Protein AF-A0AA35SJQ4-F1 (afdb_monomer)

Mean predicted aligned error: 16.85 Å

Solvent-accessible surface area (backbone atoms only — not comparable to full-atom values): 24442 Å² total; per-residue (Å²): 134,88,88,83,90,82,88,80,89,82,89,90,86,80,90,74,82,81,71,77,74,75,74,74,75,80,67,64,73,76,41,52,70,81,46,76,50,78,42,80,45,47,50,54,71,43,78,48,79,40,64,64,57,27,36,36,38,39,36,49,56,57,19,48,41,91,96,51,72,62,41,49,37,40,40,35,35,26,59,28,30,75,65,42,56,58,88,68,35,40,71,36,34,56,37,38,37,38,47,66,59,78,95,69,64,40,68,36,53,32,38,40,34,39,33,36,22,57,34,70,91,42,46,90,47,49,44,35,30,36,19,55,82,84,45,52,54,36,42,83,43,93,65,62,46,67,42,71,92,70,38,30,41,35,39,77,37,52,71,75,32,31,38,34,36,31,32,46,55,94,52,64,78,37,44,32,26,28,42,38,35,34,33,31,70,73,57,86,67,29,34,44,37,40,38,38,50,39,57,43,41,43,44,54,55,45,50,52,51,50,55,48,48,76,74,42,84,81,58,65,44,80,55,63,66,32,60,30,24,70,68,44,71,40,34,32,58,43,67,60,92,68,46,58,75,61,45,47,75,45,77,75,40,65,46,66,47,46,48,72,60,44,65,34,55,30,71,48,83,74,74,48,64,27,34,36,40,36,34,46,86,55,93,70,74,56,85,59,49,70,39,59,34,32,36,44,41,42,48,54,66,41,51,46,68,49,64,52,69,83,79,82,67,79,74,97,65,99,58,92,68,91,73,62,91,69,51,57,67,52,68,68,57,52,47,62,77,50,59,86,55,50,66,69,53,48,53,52,32,38,49,61,64,70,45,57,69,69,57,53,53,51,42,59,76,71,50,93,48,65,68,61,41,50,51,51,53,53,47,53,41,57,71,70,35,93,82,41,29,57,65,58,52,46,62,24,41,74,75,40,89,91,39,65,69,60,45,48,54,49,42,68,73,69,39,87,76,75,85,73,83,75,76,85,79,133

Nearest PDB structures (foldseek):
  3g5b-assembly1_A  TM=5.472E-01  e=5.036E-15  Rattus norvegicus
  6bxb-assembly1_A  TM=5.887E-01  e=3.882E-01  Homo sapiens
  6bxj-assembly1_A  TM=5.280E-01  e=1.994E-01  Homo sapiens
  8w30-assembly1_B  TM=4.543E-01  e=2.782E-01  Homo sapiens
  6oxl-assembly1_M  TM=2.045E-01  e=2.557E-02  Mus musculus

Secondary structure (DSSP, 8-state):
---------------S-------------SEEEEEEEEEEEESS-EEEEEGGGTEEEEE-TT-SPTT-SEEEEEEEEEEEE--B-GGGPEE-S-EEEEEEES----SSPEEEEEE--B-GGGGGGEEEEEE-TT--BEEE-S--EEETTTTEEEEEESS--EEEEEE-GGGGGGB-EEEEEEEEE-STT-EEEEEEEEES-HHHHHHHHHHHHHHSSS-EEEEEEEEEEESSSEEEEEE-S--TTTEEEEE-S-SEEEHHHHTTTTT----EEEEEEEEE-SSS--S--EEEEEEETEES--EEEEE--GGGG--------TTSTT-PPPHHHHHHHTTT--HHHHHHHHHHTT--HHHHHHHHTT-S-HHHHHHHHHHHHHHH-TT--HHHHHHHHTTSTT-HHHHHHHHHHHSPPPPP-PPPP-

Radius of gyration: 30.35 Å; Cα contacts (8 Å, |Δi|>4): 772; chains: 1; bounding box: 78×59×116 Å

Sequence (426 aa):
MAYVSRGGSGSREWRLQMREKKVVEDIQPTFDVIAEKTVIVTNEEQHVIWEGYGLRLYIPPDSLPEGCSQFKLSVKVGLSGEFQLPENGVLVSAVYSFSHDPIEDLHQPITLEMEHCAAASALSNLSVVRAKKNSNGFNYVPGGDFSSVKGYAVIKLHSFCCFSTLMLPHSSNEIEYSANIYYTEMLYCHFNFEFFIIQNLSALAMRVKDQISNRVKGNYKRGPFSNFKFQEDEVSLEIQESCGNGWNMMELTPLEVFKRDVDRYGAHMELCTCQVKVWCENEEVPKELFQKVIIKGAKQCNFLTVTSPTQCLTSPRSVDSTVFFNVKPKLADLSNELGDLTWNDIQSLAVQLEIDFNELLKIEGQTDQPTNRMHRALNIWLEKDPNASWEKVINALDRVKGKDVLIQTLKEKYLPQSPGLQAGDQ

Organism: Geodia barretti (NCBI:txid519541)

Structure (mmCIF, N/CA/C/O backbone):
data_AF-A0AA35SJQ4-F1
#
_entry.id   AF-A0AA35SJQ4-F1
#
loop_
_atom_site.group_PDB
_atom_site.id
_atom_site.type_symbol
_atom_site.label_atom_id
_atom_site.label_alt_id
_atom_site.label_comp_id
_atom_site.label_asym_id
_atom_site.label_entity_id
_atom_site.label_seq_id
_atom_site.pdbx_PDB_ins_code
_atom_site.Cartn_x
_atom_site.Cartn_y
_atom_site.Cartn_z
_atom_site.occupancy
_atom_site.B_iso_or_equiv
_atom_site.auth_seq_id
_atom_site.auth_comp_id
_atom_site.auth_asym_id
_atom_site.auth_atom_id
_atom_site.pdbx_PDB_model_num
ATOM 1 N N . MET A 1 1 ? 11.755 5.016 84.607 1.00 34.66 1 MET A N 1
ATOM 2 C CA . MET A 1 1 ? 13.017 5.577 84.082 1.00 34.66 1 MET A CA 1
ATOM 3 C C . MET A 1 1 ? 13.393 4.809 82.832 1.00 34.66 1 MET A C 1
ATOM 5 O O . MET A 1 1 ? 13.262 3.594 82.818 1.00 34.66 1 MET A O 1
ATOM 9 N N . ALA A 1 2 ? 13.745 5.557 81.792 1.00 30.52 2 ALA A N 1
ATOM 10 C CA . ALA A 1 2 ? 14.103 5.107 80.455 1.00 30.52 2 ALA A CA 1
ATOM 11 C C . ALA A 1 2 ? 15.354 4.208 80.431 1.00 30.52 2 ALA A C 1
ATOM 13 O O . ALA A 1 2 ? 16.204 4.346 81.305 1.00 30.52 2 ALA A O 1
ATOM 14 N N . TYR A 1 3 ? 15.517 3.374 79.399 1.00 27.88 3 TYR A N 1
ATOM 15 C CA . TYR A 1 3 ? 16.388 3.714 78.266 1.00 27.88 3 TYR A CA 1
ATOM 16 C C . TYR A 1 3 ? 16.196 2.761 77.074 1.00 27.88 3 TYR A C 1
ATOM 18 O O . TYR A 1 3 ? 15.582 1.705 77.169 1.00 27.88 3 TYR A O 1
ATOM 26 N N . VAL A 1 4 ? 16.675 3.250 75.936 1.00 31.41 4 VAL A N 1
ATOM 27 C CA . VAL A 1 4 ? 16.350 2.952 74.537 1.00 31.41 4 VAL A CA 1
ATOM 28 C C . VAL A 1 4 ? 17.479 2.162 73.851 1.00 31.41 4 VAL A C 1
ATOM 30 O O . VAL A 1 4 ? 18.634 2.304 74.241 1.00 31.41 4 VAL A O 1
ATOM 33 N N . SER A 1 5 ? 17.134 1.506 72.725 1.00 31.58 5 SER A N 1
ATOM 34 C CA . SER A 1 5 ? 17.958 1.126 71.539 1.00 31.58 5 SER A CA 1
ATOM 35 C C . SER A 1 5 ? 18.804 -0.161 71.604 1.00 31.58 5 SER A C 1
ATOM 37 O O . SER A 1 5 ? 19.267 -0.525 72.671 1.00 31.58 5 SER A O 1
ATOM 39 N N . ARG A 1 6 ? 19.078 -0.912 70.518 1.00 32.12 6 ARG A N 1
ATOM 40 C CA . ARG A 1 6 ? 18.849 -0.796 69.053 1.00 32.12 6 ARG A CA 1
ATOM 41 C C . ARG A 1 6 ? 19.159 -2.162 68.396 1.00 32.12 6 ARG A C 1
ATOM 43 O O . ARG A 1 6 ? 20.082 -2.828 68.844 1.00 32.12 6 ARG A O 1
ATOM 50 N N . GLY A 1 7 ? 18.521 -2.441 67.252 1.00 27.70 7 GLY A N 1
ATOM 51 C CA . GLY A 1 7 ? 19.039 -3.298 66.163 1.00 27.70 7 GLY A CA 1
ATOM 52 C C . GLY A 1 7 ? 18.786 -4.806 66.320 1.00 27.70 7 GLY A C 1
ATOM 53 O O . GLY A 1 7 ? 19.013 -5.361 67.377 1.00 27.70 7 GLY A O 1
ATOM 54 N N . GLY A 1 8 ? 18.327 -5.562 65.327 1.00 27.48 8 GLY A N 1
ATOM 55 C CA . GLY A 1 8 ? 18.022 -5.281 63.932 1.00 27.48 8 GLY A CA 1
ATOM 56 C C . GLY A 1 8 ? 17.721 -6.598 63.200 1.00 27.48 8 GLY A C 1
ATOM 57 O O . GLY A 1 8 ? 18.155 -7.665 63.621 1.00 27.48 8 GLY A O 1
ATOM 58 N N . SER A 1 9 ? 17.047 -6.459 62.057 1.00 30.22 9 SER A N 1
ATOM 59 C CA . SER A 1 9 ? 16.901 -7.427 60.959 1.00 30.22 9 SER A CA 1
ATOM 60 C C . SER A 1 9 ? 16.019 -8.662 61.179 1.00 30.22 9 SER A C 1
ATOM 62 O O . SER A 1 9 ? 16.169 -9.409 62.138 1.00 30.22 9 SER A O 1
ATOM 64 N N . GLY A 1 10 ? 15.150 -8.920 60.197 1.00 28.64 10 GLY A N 1
ATOM 65 C CA . GLY A 1 10 ? 14.706 -10.284 59.923 1.00 28.64 10 GLY A CA 1
ATOM 66 C C . GLY A 1 10 ? 13.223 -10.465 59.642 1.00 28.64 10 GLY A C 1
ATOM 67 O O . GLY A 1 10 ? 12.547 -11.160 60.384 1.00 28.64 10 GLY A O 1
ATOM 68 N N . SER A 1 11 ? 12.769 -9.953 58.497 1.00 38.28 11 SER A N 1
ATOM 69 C CA . SER A 1 11 ? 11.788 -10.650 57.651 1.00 38.28 11 SER A CA 1
ATOM 70 C C . SER A 1 11 ? 10.377 -10.859 58.221 1.00 38.28 11 SER A C 1
ATOM 72 O O . SER A 1 11 ? 10.081 -11.914 58.780 1.00 38.28 11 SER A O 1
ATOM 74 N N . ARG A 1 12 ? 9.463 -9.899 57.991 1.00 36.75 12 ARG A N 1
ATOM 75 C CA . ARG A 1 12 ? 8.010 -10.184 57.873 1.00 36.75 12 ARG A CA 1
ATOM 76 C C . ARG A 1 12 ? 7.143 -9.060 57.289 1.00 36.75 12 ARG A C 1
ATOM 78 O O . ARG A 1 12 ? 5.940 -9.040 57.519 1.00 36.75 12 ARG A O 1
ATOM 85 N N . GLU A 1 13 ? 7.715 -8.178 56.474 1.00 37.34 13 GLU A N 1
ATOM 86 C CA . GLU A 1 13 ? 6.994 -7.021 55.924 1.00 37.34 13 GLU A CA 1
ATOM 87 C C . GLU A 1 13 ? 7.213 -6.880 54.409 1.00 37.34 13 GLU A C 1
ATOM 89 O O . GLU A 1 13 ? 7.873 -5.967 53.944 1.00 37.34 13 GLU A O 1
ATOM 94 N N . TRP A 1 14 ? 6.678 -7.830 53.631 1.00 29.03 14 TRP A N 1
ATOM 95 C CA . TRP A 1 14 ? 6.509 -7.707 52.167 1.00 29.03 14 TRP A CA 1
ATOM 96 C C . TRP A 1 14 ? 5.232 -8.420 51.686 1.00 29.03 14 TRP A C 1
ATOM 98 O O . TRP A 1 14 ? 5.216 -9.105 50.669 1.00 29.03 14 TRP A O 1
ATOM 108 N N . ARG A 1 15 ? 4.134 -8.298 52.448 1.00 33.50 15 ARG A N 1
ATOM 109 C CA . ARG A 1 15 ? 2.817 -8.883 52.114 1.00 33.50 15 ARG A CA 1
ATOM 110 C C . ARG A 1 15 ? 1.819 -7.906 51.485 1.00 33.50 15 ARG A C 1
ATOM 112 O O . ARG A 1 15 ? 0.627 -8.186 51.458 1.00 33.50 15 ARG A O 1
ATOM 119 N N . LEU A 1 16 ? 2.284 -6.797 50.921 1.00 34.19 16 LEU A N 1
ATOM 120 C CA . LEU A 1 16 ? 1.448 -5.915 50.110 1.00 34.19 16 LEU A CA 1
ATOM 121 C C . LEU A 1 16 ? 2.144 -5.637 48.777 1.00 34.19 16 LEU A C 1
ATOM 123 O O . LEU A 1 16 ? 3.320 -5.297 48.751 1.00 34.19 16 LEU A O 1
ATOM 127 N N . GLN A 1 17 ? 1.362 -5.754 47.701 1.00 33.16 17 GLN A N 1
ATOM 128 C CA . GLN A 1 17 ? 1.669 -5.347 46.324 1.00 33.16 17 GLN A CA 1
ATOM 129 C C . GLN A 1 17 ? 2.505 -6.304 45.460 1.00 33.16 17 GLN A C 1
ATOM 131 O O . GLN A 1 17 ? 3.391 -5.884 44.727 1.00 33.16 17 GLN A O 1
ATOM 136 N N . MET A 1 18 ? 2.107 -7.574 45.392 1.00 27.77 18 MET A N 1
ATOM 137 C CA . MET A 1 18 ? 2.103 -8.251 44.090 1.00 27.77 18 MET A CA 1
ATOM 138 C C . MET A 1 18 ? 0.669 -8.258 43.562 1.00 27.77 18 MET A C 1
ATOM 140 O O . MET A 1 18 ? -0.037 -9.257 43.619 1.00 27.77 18 MET A O 1
ATOM 144 N N . ARG A 1 19 ? 0.223 -7.097 43.057 1.00 33.41 19 ARG A N 1
ATOM 145 C CA . ARG A 1 19 ? -0.668 -7.118 41.895 1.00 33.41 19 ARG A CA 1
ATOM 146 C C . ARG A 1 19 ? 0.163 -7.819 40.833 1.00 33.41 19 ARG A C 1
ATOM 148 O O . ARG A 1 19 ? 1.158 -7.249 40.389 1.00 33.41 19 ARG A O 1
ATOM 155 N N . GLU A 1 20 ? -0.188 -9.056 40.507 1.00 29.92 20 GLU A N 1
ATOM 156 C CA . GLU A 1 20 ? 0.264 -9.683 39.275 1.00 29.92 20 GLU A CA 1
ATOM 157 C C . GLU A 1 20 ? -0.014 -8.670 38.164 1.00 29.92 20 GLU A C 1
ATOM 159 O O . GLU A 1 20 ? -1.156 -8.452 37.756 1.00 29.92 20 GLU A O 1
ATOM 164 N N . LYS A 1 21 ? 1.039 -7.974 37.720 1.00 31.52 21 LYS A N 1
ATOM 165 C CA . LYS A 1 21 ? 1.075 -7.419 36.380 1.00 31.52 21 LYS A CA 1
ATOM 166 C C . LYS A 1 21 ? 0.869 -8.640 35.508 1.00 31.52 21 LYS A C 1
ATOM 168 O O . LYS A 1 21 ? 1.805 -9.400 35.279 1.00 31.52 21 LYS A O 1
ATOM 173 N N . LYS A 1 22 ? -0.377 -8.852 35.095 1.00 31.59 22 LYS A N 1
ATOM 174 C CA . LYS A 1 22 ? -0.698 -9.666 33.942 1.00 31.59 22 LYS A CA 1
ATOM 175 C C . LYS A 1 22 ? 0.074 -8.989 32.819 1.00 31.59 22 LYS A C 1
ATOM 177 O O . LYS A 1 22 ? -0.359 -7.965 32.300 1.00 31.59 22 LYS A O 1
ATOM 182 N N . VAL A 1 23 ? 1.298 -9.456 32.583 1.00 32.03 23 VAL A N 1
ATOM 183 C CA . VAL A 1 23 ? 2.038 -9.144 31.372 1.00 32.03 23 VAL A CA 1
ATOM 184 C C . VAL A 1 23 ? 1.088 -9.620 30.294 1.00 32.03 23 VAL A C 1
ATOM 186 O O . VAL A 1 23 ? 0.835 -10.816 30.162 1.00 32.03 23 VAL A O 1
ATOM 189 N N . VAL A 1 24 ? 0.411 -8.666 29.664 1.00 37.69 24 VAL A N 1
ATOM 190 C CA . VAL A 1 24 ? -0.354 -8.921 28.460 1.00 37.69 24 VAL A CA 1
ATOM 191 C C . VAL A 1 24 ? 0.709 -9.394 27.488 1.00 37.69 24 VAL A C 1
ATOM 193 O O . VAL A 1 24 ? 1.494 -8.590 27.000 1.00 37.69 24 VAL A O 1
ATOM 196 N N . GLU A 1 25 ? 0.830 -10.709 27.321 1.00 34.16 25 GLU A N 1
ATOM 197 C CA . GLU A 1 25 ? 1.588 -11.260 26.214 1.00 34.16 25 GLU A CA 1
ATOM 198 C C . GLU A 1 25 ? 1.000 -10.615 24.959 1.00 34.16 25 GLU A C 1
ATOM 200 O O . GLU A 1 25 ? -0.176 -10.809 24.626 1.00 34.16 25 GLU A O 1
ATOM 205 N N . A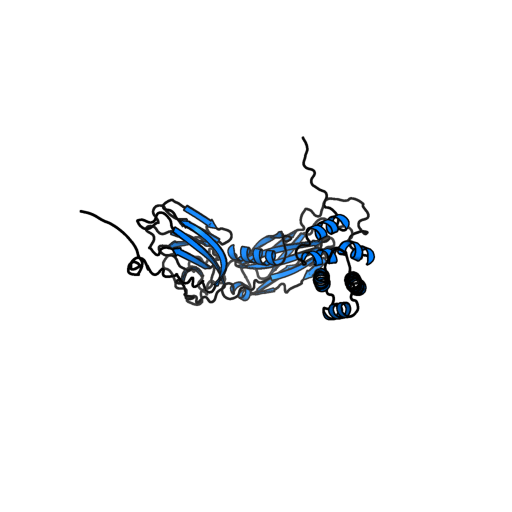SP A 1 26 ? 1.802 -9.755 24.332 1.00 38.88 26 ASP A N 1
ATOM 206 C CA . ASP A 1 26 ? 1.554 -9.188 23.015 1.00 38.88 26 ASP A CA 1
ATOM 207 C C . ASP A 1 26 ? 1.608 -10.335 22.010 1.00 38.88 26 ASP A C 1
ATOM 209 O O . ASP A 1 26 ? 2.585 -10.542 21.294 1.00 38.88 26 ASP A O 1
ATOM 213 N N . ILE A 1 27 ? 0.542 -11.127 21.978 1.00 41.62 27 ILE A N 1
ATOM 214 C CA . ILE A 1 27 ? 0.282 -12.025 20.870 1.00 41.62 27 ILE A CA 1
ATOM 215 C C . ILE A 1 27 ? -0.055 -11.099 19.701 1.00 41.62 27 ILE A C 1
ATOM 217 O O . ILE A 1 27 ? -1.130 -10.496 19.620 1.00 41.62 27 ILE A O 1
ATOM 221 N N . GLN A 1 28 ? 0.965 -10.881 18.874 1.00 48.47 28 GLN A N 1
ATOM 222 C CA . GLN A 1 28 ? 0.883 -10.057 17.686 1.00 48.47 28 GLN A CA 1
ATOM 223 C C . GLN A 1 28 ? -0.119 -10.669 16.705 1.00 48.47 28 GLN A C 1
ATOM 225 O O . GLN A 1 28 ? -0.264 -11.894 16.651 1.00 48.47 28 GLN A O 1
ATOM 230 N N . PRO A 1 29 ? -0.809 -9.838 15.915 1.00 50.16 29 PRO A N 1
ATOM 231 C CA . PRO A 1 29 ? -1.526 -10.358 14.771 1.00 50.16 29 PRO A CA 1
ATOM 232 C C . PRO A 1 29 ? -0.599 -11.205 13.884 1.00 50.16 29 PRO A C 1
ATOM 234 O O . PRO A 1 29 ? 0.525 -10.808 13.592 1.00 50.16 29 PRO A O 1
ATOM 237 N N . THR A 1 30 ? -1.091 -12.350 13.422 1.00 68.25 30 THR A N 1
ATOM 238 C CA . THR A 1 30 ? -0.477 -13.236 12.412 1.00 68.25 30 THR A CA 1
ATOM 239 C C . THR A 1 30 ? -0.623 -12.642 11.003 1.00 68.25 30 THR A C 1
ATOM 241 O O . THR A 1 30 ? -1.039 -13.308 10.053 1.00 68.25 30 THR A O 1
ATOM 244 N N . PHE A 1 31 ? -0.341 -11.347 10.873 1.00 76.56 31 PHE A N 1
ATOM 245 C CA . PHE A 1 31 ? -0.363 -10.643 9.602 1.00 76.56 31 PHE A CA 1
ATOM 246 C C . PHE A 1 31 ? 0.838 -9.712 9.477 1.00 76.56 31 PHE A C 1
ATOM 248 O O . PHE A 1 31 ? 1.342 -9.189 10.470 1.00 76.56 31 PHE A O 1
ATOM 255 N N . ASP A 1 32 ? 1.294 -9.518 8.244 1.00 81.88 32 ASP A N 1
ATOM 256 C CA . ASP A 1 32 ? 2.402 -8.635 7.910 1.00 81.88 32 ASP A CA 1
ATOM 257 C C . ASP A 1 32 ? 2.018 -7.187 8.220 1.00 81.88 32 ASP A C 1
ATOM 259 O O . ASP A 1 32 ? 1.134 -6.607 7.580 1.00 81.88 32 ASP A O 1
ATOM 263 N N . VAL A 1 33 ? 2.643 -6.634 9.260 1.00 89.44 33 VAL A N 1
ATOM 264 C CA . VAL A 1 33 ? 2.420 -5.260 9.702 1.00 89.44 33 VAL A CA 1
ATOM 265 C C . VAL A 1 33 ? 3.285 -4.342 8.855 1.00 89.44 33 VAL A C 1
ATOM 267 O O . VAL A 1 33 ? 4.507 -4.337 8.976 1.00 89.44 33 VAL A O 1
ATOM 270 N N . ILE A 1 34 ? 2.634 -3.515 8.043 1.00 91.19 34 ILE A N 1
ATOM 271 C CA . ILE A 1 34 ? 3.314 -2.552 7.173 1.00 91.19 34 ILE A CA 1
ATOM 272 C C . ILE A 1 34 ? 3.476 -1.184 7.838 1.00 91.19 34 ILE A C 1
ATOM 274 O O . ILE A 1 34 ? 4.303 -0.385 7.412 1.00 91.19 34 ILE A O 1
ATOM 278 N N . ALA A 1 35 ? 2.692 -0.901 8.884 1.00 93.69 35 ALA A N 1
ATOM 279 C CA . ALA A 1 35 ? 2.797 0.335 9.646 1.00 93.69 35 ALA A CA 1
ATOM 280 C C . ALA A 1 35 ? 2.181 0.223 11.042 1.00 93.69 35 ALA A C 1
ATOM 282 O O . ALA A 1 35 ? 1.206 -0.498 11.259 1.00 93.69 35 ALA A O 1
ATOM 283 N N . GLU A 1 36 ? 2.710 1.015 11.975 1.00 94.94 36 GLU A N 1
ATOM 284 C CA . GLU A 1 36 ? 2.171 1.178 13.324 1.00 94.94 36 GLU A CA 1
ATOM 285 C C . GLU A 1 36 ? 2.122 2.659 13.716 1.00 94.94 36 GLU A C 1
ATOM 287 O O . GLU A 1 36 ? 3.015 3.443 13.388 1.00 94.94 36 GLU A O 1
ATOM 292 N N . LYS A 1 37 ? 1.066 3.046 14.433 1.00 94.12 37 LYS A N 1
ATOM 293 C CA . LYS A 1 37 ? 0.893 4.385 14.996 1.00 94.12 37 LYS A CA 1
ATOM 294 C C . LYS A 1 37 ? 0.292 4.283 16.388 1.00 94.12 37 LYS A C 1
ATOM 296 O O . LYS A 1 37 ? -0.667 3.553 16.607 1.00 94.12 37 LYS A O 1
ATOM 301 N N . THR A 1 38 ? 0.835 5.052 17.327 1.00 94.44 38 THR A N 1
ATOM 302 C CA . THR A 1 38 ? 0.233 5.235 18.653 1.00 94.44 38 THR A CA 1
ATOM 303 C C . THR A 1 38 ? -0.503 6.568 18.699 1.00 94.44 38 THR A C 1
ATOM 305 O O . THR A 1 38 ? 0.049 7.599 18.317 1.00 94.44 38 THR A O 1
ATOM 308 N N . VAL A 1 39 ? -1.739 6.547 19.186 1.00 91.50 39 VAL A N 1
ATOM 309 C CA . VAL A 1 39 ? -2.588 7.718 19.417 1.00 91.50 39 VAL A CA 1
ATOM 310 C C . VAL A 1 39 ? -2.830 7.842 20.917 1.00 91.50 39 VAL A C 1
ATOM 312 O O . VAL A 1 39 ? -3.122 6.851 21.583 1.00 91.50 39 VAL A O 1
ATOM 315 N N . ILE A 1 40 ? -2.707 9.051 21.459 1.00 92.00 40 ILE A N 1
ATOM 316 C CA . ILE A 1 40 ? -3.138 9.348 22.827 1.00 92.00 40 ILE A CA 1
ATOM 317 C C . ILE A 1 40 ? -4.581 9.833 22.742 1.00 92.00 40 ILE A C 1
ATOM 319 O O . ILE A 1 40 ? -4.839 10.892 22.170 1.00 92.00 40 ILE A O 1
ATOM 323 N N . VAL A 1 41 ? -5.501 9.030 23.267 1.00 90.38 41 VAL A N 1
ATOM 324 C CA . VAL A 1 41 ? -6.934 9.323 23.281 1.00 90.38 41 VAL A CA 1
ATOM 325 C C . VAL A 1 41 ? -7.269 10.078 24.560 1.00 90.38 41 VAL A C 1
ATOM 327 O O . VAL A 1 41 ? -6.884 9.622 25.635 1.00 90.38 41 VAL A O 1
ATOM 330 N N . THR A 1 42 ? -7.962 11.209 24.447 1.00 90.94 42 THR A N 1
ATOM 331 C CA . THR A 1 42 ? -8.401 12.065 25.563 1.00 90.94 42 THR A CA 1
ATOM 332 C C . THR A 1 42 ? -9.934 12.203 25.566 1.00 90.94 42 THR A C 1
ATOM 334 O O . THR A 1 42 ? -10.612 11.617 24.726 1.00 90.94 42 THR A O 1
ATOM 337 N N . ASN A 1 43 ? -10.499 12.961 26.516 1.00 87.50 43 ASN A N 1
ATOM 338 C CA . ASN A 1 43 ? -11.930 13.318 26.515 1.00 87.50 43 ASN A CA 1
ATOM 339 C C . ASN A 1 43 ? -12.283 14.480 25.571 1.00 87.50 43 ASN A C 1
ATOM 341 O O . ASN A 1 43 ? -13.436 14.903 25.528 1.00 87.50 43 ASN A O 1
ATOM 345 N N . GLU A 1 44 ? -11.309 15.012 24.834 1.00 90.94 44 GLU A N 1
ATOM 346 C CA . GLU A 1 44 ? -11.545 16.049 23.834 1.00 90.94 44 GLU A CA 1
ATOM 347 C C . GLU A 1 44 ? -11.925 15.428 22.487 1.00 90.94 44 GLU A C 1
ATOM 349 O O . GLU A 1 44 ? -11.666 14.255 22.220 1.00 90.94 44 GLU A O 1
ATOM 354 N N . GLU A 1 45 ? -12.519 16.234 21.611 1.00 94.12 45 GLU A N 1
ATOM 355 C CA . GLU A 1 45 ? -12.748 15.828 20.229 1.00 94.12 45 GLU A CA 1
ATOM 356 C C . GLU A 1 45 ? -11.408 15.667 19.491 1.00 94.12 45 GLU A C 1
ATOM 358 O O . GLU A 1 45 ? -10.593 16.592 19.461 1.00 94.12 45 GLU A O 1
ATOM 363 N N . GLN A 1 46 ? -11.177 14.512 18.859 1.00 94.50 46 GLN A N 1
ATOM 364 C CA . GLN A 1 46 ? -9.943 14.253 18.111 1.00 94.50 46 GLN A CA 1
ATOM 365 C C . GLN A 1 46 ? -10.222 13.632 16.741 1.00 94.50 46 GLN A C 1
ATOM 367 O O . GLN A 1 46 ? -11.022 12.709 16.593 1.00 94.50 46 GLN A O 1
ATOM 372 N N . HIS A 1 47 ? -9.476 14.100 15.740 1.00 93.69 47 HIS A N 1
ATOM 373 C CA . HIS A 1 47 ? -9.481 13.556 14.383 1.00 93.69 47 HIS A CA 1
ATOM 374 C C . HIS A 1 47 ? -8.097 12.997 14.068 1.00 93.69 47 HIS A C 1
ATOM 376 O O . HIS A 1 47 ? -7.118 13.738 13.968 1.00 93.69 47 HIS A O 1
ATOM 382 N N . VAL A 1 48 ? -7.998 11.678 13.909 1.00 93.12 48 VAL A N 1
ATOM 383 C CA . VAL A 1 48 ? -6.761 11.016 13.487 1.00 93.12 48 VAL A CA 1
ATOM 384 C C . VAL A 1 48 ? -6.888 10.667 12.021 1.00 93.12 48 VAL A C 1
ATOM 386 O O . VAL A 1 48 ? -7.590 9.731 11.656 1.00 93.12 48 VAL A O 1
ATOM 389 N N . ILE A 1 49 ? -6.160 11.394 11.185 1.00 92.81 49 ILE A N 1
ATOM 390 C CA . ILE A 1 49 ? -6.118 11.148 9.748 1.00 92.81 49 ILE A CA 1
ATOM 391 C C . ILE A 1 49 ? -4.799 10.447 9.411 1.00 92.81 49 ILE A C 1
ATOM 393 O O . ILE A 1 49 ? -3.715 10.916 9.774 1.00 92.81 49 ILE A O 1
ATOM 397 N N . TRP A 1 50 ? -4.883 9.301 8.739 1.00 94.19 50 TRP A N 1
ATOM 398 C CA . TRP A 1 50 ? -3.735 8.535 8.262 1.00 94.19 50 TRP A CA 1
ATOM 399 C C . TRP A 1 50 ? -3.964 8.080 6.811 1.00 94.19 50 TRP A C 1
ATOM 401 O O . TRP A 1 50 ? -3.939 6.891 6.507 1.00 94.19 50 TRP A O 1
ATOM 411 N N . GLU A 1 51 ? -4.177 9.057 5.915 1.00 89.06 51 GLU A N 1
ATOM 412 C CA . GLU A 1 51 ? -4.534 8.842 4.494 1.00 89.06 51 GLU A CA 1
ATOM 413 C C . GLU A 1 51 ? -3.613 7.858 3.773 1.00 89.06 51 GLU A C 1
ATOM 415 O O . GLU A 1 51 ? -4.089 7.020 3.022 1.00 89.06 51 GLU A O 1
ATOM 420 N N . GLY A 1 52 ? -2.298 7.905 4.028 1.00 90.44 52 GLY A N 1
ATOM 421 C CA . GLY A 1 52 ? -1.342 6.996 3.382 1.00 90.44 52 GLY A CA 1
ATOM 422 C C . GLY A 1 52 ? -1.644 5.513 3.623 1.00 90.44 52 GLY A C 1
ATOM 423 O O . GLY A 1 52 ? -1.226 4.673 2.840 1.00 90.44 52 GLY A O 1
ATOM 424 N N . TYR A 1 53 ? -2.404 5.189 4.667 1.00 95.00 53 TYR A N 1
ATOM 425 C CA . TYR A 1 53 ? -2.836 3.829 4.974 1.00 95.00 53 TYR A CA 1
ATOM 426 C C . TYR A 1 53 ? -4.362 3.687 4.983 1.00 95.00 53 TYR A C 1
ATOM 428 O O . TYR A 1 53 ? -4.877 2.719 5.541 1.00 95.00 53 TYR A O 1
ATOM 436 N N . GLY A 1 54 ? -5.089 4.642 4.393 1.00 93.56 54 GLY A N 1
ATOM 437 C CA . GLY A 1 54 ? -6.537 4.558 4.219 1.00 93.56 54 GLY A CA 1
ATOM 438 C C . GLY A 1 54 ? -7.324 4.514 5.530 1.00 93.56 54 GLY A C 1
ATOM 439 O O . GLY A 1 54 ? -8.345 3.840 5.611 1.00 93.56 54 GLY A O 1
ATOM 440 N N . LEU A 1 55 ? -6.837 5.173 6.587 1.00 95.19 55 LEU A N 1
ATOM 441 C CA . LEU A 1 55 ? -7.464 5.146 7.910 1.00 95.19 55 LEU A CA 1
ATOM 442 C C . LEU A 1 55 ? -7.836 6.550 8.379 1.00 95.19 55 LEU A C 1
ATOM 444 O O . LEU A 1 55 ? -6.988 7.448 8.404 1.00 95.19 55 LEU A O 1
ATOM 448 N N . ARG A 1 56 ? -9.065 6.702 8.881 1.00 94.75 56 ARG A N 1
ATOM 449 C CA . ARG A 1 56 ? -9.460 7.857 9.694 1.00 94.75 56 ARG A CA 1
ATOM 450 C C . ARG A 1 56 ? -10.157 7.405 10.968 1.00 94.75 56 ARG A C 1
ATOM 452 O O . ARG A 1 56 ? -10.968 6.483 10.947 1.00 94.75 56 ARG A O 1
ATOM 459 N N . LEU A 1 57 ? -9.847 8.067 12.076 1.00 94.81 57 LEU A N 1
ATOM 460 C CA . LEU A 1 57 ? -10.559 7.907 13.339 1.00 94.81 57 LEU A CA 1
ATOM 461 C C . LEU A 1 57 ? -11.148 9.245 13.749 1.00 94.81 57 LEU A C 1
ATOM 463 O O . LEU A 1 57 ? -10.443 10.255 13.771 1.00 94.81 57 LEU A O 1
ATOM 467 N N . TYR A 1 58 ? -12.411 9.216 14.138 1.00 95.31 58 TYR A N 1
ATOM 468 C CA . TYR A 1 58 ? -13.063 10.311 14.827 1.00 95.31 58 TYR A CA 1
ATOM 469 C C . TYR A 1 58 ? -13.404 9.884 16.250 1.00 95.31 58 TYR A C 1
ATOM 471 O O . TYR A 1 58 ? -14.137 8.915 16.466 1.00 95.31 58 TYR A O 1
ATOM 479 N N . ILE A 1 59 ? -12.853 10.615 17.209 1.00 94.06 59 ILE A N 1
ATOM 480 C CA . ILE A 1 59 ? -13.011 10.389 18.638 1.00 94.06 59 ILE A CA 1
ATOM 481 C C . ILE A 1 59 ? -13.916 11.507 19.158 1.00 94.06 59 ILE A C 1
ATOM 483 O O . ILE A 1 59 ? -13.485 12.664 19.170 1.00 94.06 59 ILE A O 1
ATOM 487 N N . PRO A 1 60 ? -15.173 11.204 19.527 1.00 93.69 60 PRO A N 1
ATOM 488 C CA . PRO A 1 60 ? -16.063 12.211 20.083 1.00 93.69 60 PRO A CA 1
ATOM 489 C C . PRO A 1 60 ? -15.626 12.619 21.500 1.00 93.69 60 PRO A C 1
ATOM 491 O O . PRO A 1 60 ? -14.934 11.851 22.179 1.00 93.69 60 PRO A O 1
ATOM 494 N N . PRO A 1 61 ? -16.055 13.800 21.979 1.00 92.38 61 PRO A N 1
ATOM 495 C CA . PRO A 1 61 ? -15.852 14.175 23.373 1.00 92.38 61 PRO A CA 1
ATOM 496 C C . PRO A 1 61 ? -16.496 13.152 24.318 1.00 92.38 61 PRO A C 1
ATOM 498 O O . PRO A 1 61 ? -17.456 12.468 23.952 1.00 92.38 61 PRO A O 1
ATOM 501 N N . ASP A 1 62 ? -15.951 13.052 25.531 1.00 90.06 62 ASP A N 1
ATOM 502 C CA . ASP A 1 62 ? -16.439 12.152 26.588 1.00 90.06 62 ASP A CA 1
ATOM 503 C C . ASP A 1 62 ? -16.462 10.660 26.185 1.00 90.06 62 ASP A C 1
ATOM 505 O O . ASP A 1 62 ? -17.293 9.877 26.651 1.00 90.06 62 ASP A O 1
ATOM 509 N N . SER A 1 63 ? -15.543 10.247 25.303 1.00 88.94 63 SER A N 1
ATOM 510 C CA . SER A 1 63 ? -15.390 8.842 24.892 1.00 88.94 63 SER A CA 1
ATOM 511 C C . SER A 1 63 ? -14.809 7.946 25.981 1.00 88.94 63 SER A C 1
ATOM 513 O O . SER A 1 63 ? -15.026 6.731 25.947 1.00 88.94 63 SER A O 1
ATOM 515 N N . LEU A 1 64 ? -14.036 8.507 26.914 1.00 88.62 64 LEU A N 1
ATOM 516 C CA . LEU A 1 64 ? -13.284 7.707 27.870 1.00 88.62 64 LEU A CA 1
ATOM 517 C C . LEU A 1 64 ? -14.163 7.179 29.012 1.00 88.62 64 LEU A C 1
ATOM 519 O O . LEU A 1 64 ? -15.108 7.855 29.421 1.00 88.62 64 LEU A O 1
ATOM 523 N N . PRO A 1 65 ? -13.813 6.009 29.573 1.00 85.88 65 PRO A N 1
ATOM 524 C CA . PRO A 1 65 ? -14.411 5.510 30.806 1.00 85.88 65 PRO A CA 1
ATOM 525 C C . PRO A 1 65 ? -14.256 6.481 31.984 1.00 85.88 65 PRO A C 1
ATOM 527 O O . PRO A 1 65 ? -13.317 7.284 32.042 1.00 85.88 65 PRO A O 1
ATOM 530 N N . GLU A 1 66 ? -15.148 6.375 32.969 1.00 83.75 66 GLU A N 1
ATOM 531 C CA . GLU A 1 66 ? -15.082 7.188 34.185 1.00 83.75 66 GLU A CA 1
ATOM 532 C C . GLU A 1 66 ? -13.747 6.993 34.929 1.00 83.75 66 GLU A C 1
ATOM 534 O O . GLU A 1 66 ? -13.270 5.882 35.140 1.00 83.75 66 GLU A O 1
ATOM 539 N N . GLY A 1 67 ? -13.108 8.096 35.329 1.00 82.56 67 GLY A N 1
ATOM 540 C CA . GLY A 1 67 ? -11.798 8.060 35.989 1.00 82.56 67 GLY A CA 1
ATOM 541 C C . GLY A 1 67 ? -10.602 7.880 35.042 1.00 82.56 67 GLY A C 1
ATOM 542 O O . GLY A 1 67 ? -9.460 7.956 35.500 1.00 82.56 67 GLY A O 1
ATOM 543 N N . CYS A 1 68 ? -10.828 7.717 33.733 1.00 85.00 68 CYS A N 1
ATOM 544 C CA . CYS A 1 68 ? -9.782 7.729 32.716 1.00 85.00 68 CYS A CA 1
ATOM 545 C C . CYS A 1 68 ? -9.616 9.142 32.129 1.00 85.00 68 CYS A C 1
ATOM 547 O O . CYS A 1 68 ? -10.545 9.706 31.555 1.00 85.00 68 CYS A O 1
ATOM 549 N N . SER A 1 69 ? -8.421 9.730 32.262 1.00 87.12 69 SER A N 1
ATOM 550 C CA . SER A 1 69 ? -8.098 11.019 31.625 1.00 87.12 69 SER A CA 1
ATOM 551 C C . SER A 1 69 ? -7.544 10.862 30.210 1.00 87.12 69 SER A C 1
ATOM 553 O O . SER A 1 69 ? -7.724 11.749 29.378 1.00 87.12 69 SER A O 1
ATOM 555 N N . GLN A 1 70 ? -6.855 9.748 29.951 1.00 90.44 70 GLN A N 1
ATOM 556 C CA . GLN A 1 70 ? -6.330 9.375 28.643 1.00 90.44 70 GLN A CA 1
ATOM 557 C C . GLN A 1 70 ? -5.963 7.888 28.590 1.00 90.44 70 GLN A C 1
ATOM 559 O O . GLN A 1 70 ? -5.588 7.304 29.610 1.00 90.44 70 GLN A O 1
ATOM 564 N N . PHE A 1 71 ? -5.940 7.308 27.390 1.00 88.69 71 PHE A N 1
ATOM 565 C CA . PHE A 1 71 ? -5.287 6.018 27.143 1.00 88.69 71 PHE A CA 1
ATOM 566 C C . PHE A 1 71 ? -4.486 6.027 25.838 1.00 88.69 71 PHE A C 1
ATOM 568 O O . PHE A 1 71 ? -4.648 6.897 24.981 1.00 88.69 71 PHE A O 1
ATOM 575 N N . LYS A 1 72 ? -3.583 5.053 25.691 1.00 90.88 72 LYS A N 1
ATOM 576 C CA . LYS A 1 72 ? -2.807 4.860 24.461 1.00 90.88 72 LYS A CA 1
ATOM 577 C C . LYS A 1 72 ? -3.498 3.838 23.571 1.00 90.88 72 LYS A C 1
ATOM 579 O O . LYS A 1 72 ? -3.655 2.688 23.970 1.00 90.88 72 LYS A O 1
ATOM 584 N N . LEU A 1 73 ? -3.857 4.254 22.365 1.00 90.88 73 LEU A N 1
ATOM 585 C CA . LEU A 1 73 ? -4.372 3.398 21.307 1.00 90.88 73 LEU A CA 1
ATOM 586 C C . LEU A 1 73 ? -3.237 3.084 20.327 1.00 90.88 73 LEU A C 1
ATOM 588 O O . LEU A 1 73 ? -2.779 3.972 19.609 1.00 90.88 73 LEU A O 1
ATOM 592 N N . SER A 1 74 ? -2.774 1.836 20.291 1.00 92.38 74 SER A N 1
ATOM 593 C CA . SER A 1 74 ? -1.901 1.341 19.223 1.00 92.38 74 SER A CA 1
ATOM 594 C C . SER A 1 74 ? -2.759 0.861 18.057 1.00 92.38 74 SER A C 1
ATOM 596 O O . SER A 1 74 ? -3.696 0.075 18.229 1.00 92.38 74 SER A O 1
ATOM 598 N N . VAL A 1 75 ? -2.425 1.362 16.871 1.00 93.75 75 VAL A N 1
ATOM 599 C CA . VAL A 1 75 ? -3.040 1.015 15.597 1.00 93.75 75 VAL A CA 1
ATOM 600 C C . VAL A 1 75 ? -1.976 0.402 14.703 1.00 93.75 75 VAL A C 1
ATOM 602 O O . VAL A 1 75 ? -0.967 1.043 14.410 1.00 93.75 75 VAL A O 1
ATOM 605 N N . LYS A 1 76 ? -2.218 -0.820 14.237 1.00 94.25 76 LYS A N 1
ATOM 606 C CA . LYS A 1 76 ? -1.366 -1.530 13.280 1.00 94.25 76 LYS A CA 1
ATOM 607 C C . LYS A 1 76 ? -2.125 -1.752 11.982 1.00 94.25 76 LYS A C 1
ATOM 609 O O . LYS A 1 76 ? -3.299 -2.116 12.020 1.00 94.25 76 LYS A O 1
ATOM 614 N N . VAL A 1 77 ? -1.450 -1.555 10.857 1.00 94.56 77 VAL A N 1
ATOM 615 C CA . VAL A 1 77 ? -1.995 -1.766 9.511 1.00 94.56 77 VAL A CA 1
ATOM 616 C C . VAL A 1 77 ? -1.310 -2.973 8.893 1.00 94.56 77 VAL A C 1
ATOM 618 O O . VAL A 1 77 ? -0.082 -3.052 8.907 1.00 94.56 77 VAL A O 1
ATOM 621 N N . GLY A 1 78 ? -2.094 -3.891 8.339 1.00 91.94 78 GLY A N 1
ATOM 622 C CA . GLY A 1 78 ? -1.595 -5.045 7.606 1.00 91.94 78 GLY A CA 1
ATOM 623 C C . GLY A 1 78 ? -2.292 -5.255 6.274 1.00 91.94 78 GLY A C 1
ATOM 624 O O . GLY A 1 78 ? -3.423 -4.814 6.068 1.00 91.94 78 GLY A O 1
ATOM 625 N N . LEU A 1 79 ? -1.594 -5.939 5.370 1.00 89.62 79 LEU A N 1
ATOM 626 C CA . LEU A 1 79 ? -2.077 -6.238 4.018 1.00 89.62 79 LEU A CA 1
ATOM 627 C C . LEU A 1 79 ? -2.222 -7.732 3.734 1.00 89.62 79 LEU A C 1
ATOM 629 O O . LEU A 1 79 ? -2.986 -8.094 2.848 1.00 89.62 79 LEU A O 1
ATOM 633 N N . SER A 1 80 ? -1.498 -8.593 4.451 1.00 86.38 80 SER A N 1
ATOM 634 C CA . SER A 1 80 ? -1.518 -10.042 4.236 1.00 86.38 80 SER A CA 1
ATOM 635 C C . SER A 1 80 ? -1.351 -10.812 5.535 1.00 86.38 80 SER A C 1
ATOM 637 O O . SER A 1 80 ? -0.568 -10.400 6.383 1.00 86.38 80 SER A O 1
ATOM 639 N N . GLY A 1 81 ? -2.028 -11.945 5.670 1.00 84.75 81 GLY A N 1
ATOM 640 C CA . GLY A 1 81 ? -1.947 -12.835 6.820 1.00 84.75 81 GLY A CA 1
ATOM 641 C C . GLY A 1 81 ? -2.731 -14.119 6.578 1.00 84.75 81 GLY A C 1
ATOM 642 O O . GLY A 1 81 ? -3.414 -14.274 5.569 1.00 84.75 81 GLY A O 1
ATOM 643 N N . GLU A 1 82 ? -2.672 -15.053 7.520 1.00 84.62 82 GLU A N 1
ATOM 644 C CA . GLU A 1 82 ? -3.416 -16.317 7.421 1.00 84.62 82 GLU A CA 1
ATOM 645 C C . GLU A 1 82 ? -4.892 -16.137 7.814 1.00 84.62 82 GLU A C 1
ATOM 647 O O . GLU A 1 82 ? -5.400 -16.800 8.721 1.00 84.62 82 GLU A O 1
ATOM 652 N N . PHE A 1 83 ? -5.577 -15.189 7.175 1.00 86.88 83 PHE A N 1
ATOM 653 C CA . PHE A 1 83 ? -6.942 -14.800 7.510 1.00 86.88 83 PHE A CA 1
ATOM 654 C C . PHE A 1 83 ? -7.959 -15.869 7.112 1.00 86.88 83 PHE A C 1
ATOM 656 O O . PHE A 1 83 ? -7.985 -16.344 5.979 1.00 86.88 83 PHE A O 1
ATOM 663 N N . GLN A 1 84 ? -8.864 -16.193 8.032 1.00 89.56 84 GLN A N 1
ATOM 664 C CA . GLN A 1 84 ? -10.029 -17.029 7.754 1.00 89.56 84 GLN A CA 1
ATOM 665 C C . GLN A 1 84 ? -11.236 -16.111 7.562 1.00 89.56 84 GLN A C 1
ATOM 667 O O . GLN A 1 84 ? -11.813 -15.615 8.533 1.00 89.56 84 GLN A O 1
ATOM 672 N N . LEU A 1 85 ? -11.571 -15.843 6.300 1.00 89.69 85 LEU A N 1
ATOM 673 C CA . LEU A 1 85 ? -12.647 -14.932 5.913 1.00 89.69 85 LEU A CA 1
ATOM 674 C C . LEU A 1 85 ? -13.983 -15.685 5.777 1.00 89.69 85 LEU A C 1
ATOM 676 O O . LEU A 1 85 ? -13.998 -16.818 5.288 1.00 89.69 85 LEU A O 1
ATOM 680 N N . PRO A 1 86 ? -15.114 -15.082 6.182 1.00 90.56 86 PRO A N 1
ATOM 681 C CA . PRO A 1 86 ? -16.426 -15.682 5.997 1.00 90.56 86 PRO A CA 1
ATOM 682 C C . PRO A 1 86 ? -16.777 -15.806 4.508 1.00 90.56 86 PRO A C 1
ATOM 684 O O . PRO A 1 86 ? -16.478 -14.915 3.715 1.00 90.56 86 PRO A O 1
ATOM 687 N N . GLU A 1 87 ? -17.424 -16.918 4.147 1.00 85.31 87 GLU A N 1
ATOM 688 C CA . GLU A 1 87 ? -18.033 -17.160 2.825 1.00 85.31 87 GLU A CA 1
ATOM 689 C C . GLU A 1 87 ? -17.092 -16.951 1.620 1.00 85.31 87 GLU A C 1
ATOM 691 O O . GLU A 1 87 ? -17.543 -16.602 0.531 1.00 85.31 87 GLU A O 1
ATOM 696 N N . ASN A 1 88 ? -15.782 -17.175 1.796 1.00 81.06 88 ASN A N 1
ATOM 697 C CA . ASN A 1 88 ? -14.743 -16.883 0.794 1.00 81.06 88 ASN A CA 1
ATOM 698 C C . ASN A 1 88 ? -14.732 -15.413 0.330 1.00 81.06 88 ASN A C 1
ATOM 700 O O . ASN A 1 88 ? -14.356 -15.128 -0.808 1.00 81.06 88 ASN A O 1
ATOM 704 N N . GLY A 1 89 ? -15.181 -14.487 1.184 1.00 87.62 89 GLY A N 1
ATOM 705 C CA . GLY A 1 89 ? -15.181 -13.059 0.894 1.00 87.62 89 GLY A CA 1
ATOM 706 C C . GLY A 1 89 ? -13.792 -12.554 0.512 1.00 87.62 89 GLY A C 1
ATOM 707 O O . GLY A 1 89 ? -12.775 -13.069 0.975 1.00 87.62 89 GLY A O 1
ATOM 708 N N . VAL A 1 90 ? -13.762 -11.533 -0.335 1.00 89.50 90 VAL A N 1
ATOM 709 C CA . VAL A 1 90 ? -12.522 -10.918 -0.814 1.00 89.50 90 VAL A CA 1
ATOM 710 C C . VAL A 1 90 ? -12.264 -9.683 0.034 1.00 89.50 90 VAL A C 1
ATOM 712 O O . VAL A 1 90 ? -13.174 -8.870 0.221 1.00 89.50 90 VAL A O 1
ATOM 715 N N . LEU A 1 91 ? -11.055 -9.547 0.582 1.00 91.81 91 LEU A N 1
ATOM 716 C CA . LEU A 1 91 ? -10.652 -8.295 1.221 1.00 91.81 91 LEU A CA 1
ATOM 717 C C . LEU A 1 91 ? -10.747 -7.181 0.184 1.00 91.81 91 LEU A C 1
ATOM 719 O O . LEU A 1 91 ? -10.396 -7.380 -0.970 1.00 91.81 91 LEU A O 1
ATOM 723 N N . VAL A 1 92 ? -11.273 -6.028 0.582 1.00 93.38 92 VAL A N 1
ATOM 724 C CA . VAL A 1 92 ? -11.255 -4.826 -0.267 1.00 93.38 92 VAL A CA 1
ATOM 725 C C . VAL A 1 92 ? -10.748 -3.600 0.477 1.00 93.38 92 VAL A C 1
ATOM 727 O O . VAL A 1 92 ? -10.830 -2.501 -0.047 1.00 93.38 92 VAL A O 1
ATOM 730 N N . SER A 1 93 ? -10.225 -3.768 1.692 1.00 94.75 93 SER A N 1
ATOM 731 C CA . SER A 1 93 ? -9.479 -2.756 2.445 1.00 94.75 93 SER A CA 1
ATOM 732 C C . SER A 1 93 ? -8.193 -3.363 3.008 1.00 94.75 93 SER A C 1
ATOM 734 O O . SER A 1 93 ? -7.962 -4.570 2.894 1.00 94.75 93 SER A O 1
ATOM 736 N N . ALA A 1 94 ? -7.364 -2.553 3.670 1.00 94.81 94 ALA A N 1
ATOM 737 C CA . ALA A 1 94 ? -6.346 -3.088 4.574 1.00 94.81 94 ALA A CA 1
ATOM 738 C C . ALA A 1 94 ? -6.994 -3.695 5.839 1.00 94.81 94 ALA A C 1
ATOM 740 O O . ALA A 1 94 ? -8.205 -3.570 6.074 1.00 94.81 94 ALA A O 1
ATOM 741 N N . VAL A 1 95 ? -6.184 -4.369 6.654 1.00 94.25 95 VAL A N 1
ATOM 742 C CA . VAL A 1 95 ? -6.571 -4.880 7.974 1.00 94.25 95 VAL A CA 1
ATOM 743 C C . VAL A 1 95 ? -6.014 -3.957 9.048 1.00 94.25 95 VAL A C 1
ATOM 745 O O . VAL A 1 95 ? -4.814 -3.691 9.089 1.00 94.25 95 VAL A O 1
ATOM 748 N N . TYR A 1 96 ? -6.881 -3.488 9.940 1.00 94.44 96 TYR A N 1
ATOM 749 C CA . TYR A 1 96 ? -6.531 -2.547 10.999 1.00 94.44 96 TYR A CA 1
ATOM 750 C C . TYR A 1 96 ? -6.693 -3.214 12.357 1.00 94.44 96 TYR A C 1
ATOM 752 O O . TYR A 1 96 ? -7.804 -3.557 12.757 1.00 94.44 96 TYR A O 1
ATOM 760 N N . SER A 1 97 ? -5.591 -3.399 13.078 1.00 92.25 97 SER A N 1
ATOM 761 C CA . SER A 1 97 ? -5.594 -3.932 14.439 1.00 92.25 97 SER A CA 1
ATOM 762 C C . SER A 1 97 ? -5.481 -2.803 15.445 1.00 92.25 97 SER A C 1
ATOM 764 O O . SER A 1 97 ? -4.511 -2.047 15.431 1.00 92.25 97 SER A O 1
ATOM 766 N N . PHE A 1 98 ? -6.432 -2.752 16.369 1.00 91.06 98 PHE A N 1
ATOM 767 C CA . PHE A 1 98 ? -6.462 -1.791 17.460 1.00 91.06 98 PHE A CA 1
ATOM 768 C C . PHE A 1 98 ? -6.175 -2.485 18.790 1.00 91.06 98 PHE A C 1
ATOM 770 O O . PHE A 1 98 ? -6.738 -3.540 19.091 1.00 91.06 98 PHE A O 1
ATOM 777 N N . SER A 1 99 ? -5.314 -1.882 19.604 1.00 87.31 99 SER A N 1
ATOM 778 C CA . SER A 1 99 ? -5.013 -2.349 20.958 1.00 87.31 99 SER A CA 1
ATOM 779 C C . SER A 1 99 ? -4.827 -1.174 21.913 1.00 87.31 99 SER A C 1
ATOM 781 O O . SER A 1 99 ? -4.354 -0.113 21.514 1.00 87.31 99 SER A O 1
ATOM 783 N N . HIS A 1 100 ? -5.230 -1.351 23.168 1.00 81.75 100 HIS A N 1
ATOM 784 C CA . HIS A 1 100 ? -5.156 -0.322 24.201 1.00 81.75 100 HIS A CA 1
ATOM 785 C C . HIS A 1 100 ? -4.901 -0.944 25.576 1.00 81.75 100 HIS A C 1
ATOM 787 O O . HIS A 1 100 ? -5.103 -2.143 25.777 1.00 81.75 100 HIS A O 1
ATOM 793 N N . ASP A 1 101 ? -4.475 -0.100 26.511 1.00 70.00 101 ASP A N 1
ATOM 794 C CA . ASP A 1 101 ? -4.301 -0.404 27.931 1.00 70.00 101 ASP A CA 1
ATOM 795 C C . ASP A 1 101 ? -4.835 0.804 28.733 1.00 70.00 101 ASP A C 1
ATOM 797 O O . ASP A 1 101 ? -4.360 1.916 28.457 1.00 70.00 101 ASP A O 1
ATOM 801 N N . PRO A 1 102 ? -5.805 0.677 29.671 1.00 63.91 102 PRO A N 1
ATOM 802 C CA . PRO A 1 102 ? -6.501 -0.520 30.182 1.00 63.91 102 PRO A CA 1
ATOM 803 C C . PRO A 1 102 ? -7.843 -0.870 29.490 1.00 63.91 102 PRO A C 1
ATOM 805 O O . PRO A 1 102 ? -8.376 -0.106 28.689 1.00 63.91 102 PRO A O 1
ATOM 808 N N . ILE A 1 103 ? -8.362 -2.066 29.815 1.00 60.59 103 ILE A N 1
ATOM 809 C CA . ILE A 1 103 ? -9.499 -2.786 29.199 1.00 60.59 103 ILE A CA 1
ATOM 810 C C . ILE A 1 103 ? -10.842 -2.336 29.808 1.00 60.59 103 ILE A C 1
ATOM 812 O O . ILE A 1 103 ? -11.429 -3.056 30.613 1.00 60.59 103 ILE A O 1
ATOM 816 N N . GLU A 1 104 ? -11.330 -1.155 29.447 1.00 70.75 104 GLU A N 1
ATOM 817 C CA . GLU A 1 104 ? -12.711 -0.743 29.739 1.00 70.75 104 GLU A CA 1
ATOM 818 C C . GLU A 1 104 ? -13.404 -0.289 28.448 1.00 70.75 104 GLU A C 1
ATOM 820 O O . GLU A 1 104 ? -12.750 0.224 27.536 1.00 70.75 104 GLU A O 1
ATOM 825 N N . ASP A 1 105 ? -14.711 -0.548 28.347 1.00 79.88 105 ASP A N 1
ATOM 826 C CA . ASP A 1 105 ? -15.514 -0.165 27.184 1.00 79.88 105 ASP A CA 1
ATOM 827 C C . ASP A 1 105 ? -15.656 1.361 27.119 1.00 79.88 105 ASP A C 1
ATOM 829 O O . ASP A 1 105 ? -15.843 2.031 28.136 1.00 79.88 105 ASP A O 1
ATOM 833 N N . LEU A 1 106 ? -15.590 1.915 25.909 1.00 85.94 106 LEU A N 1
ATOM 834 C CA . LEU A 1 106 ? -15.735 3.354 25.697 1.00 85.94 106 LEU A CA 1
ATOM 835 C C . LEU A 1 106 ? -17.156 3.822 26.042 1.00 85.94 106 LEU A C 1
ATOM 837 O O . LEU A 1 106 ? -18.139 3.177 25.664 1.00 85.94 106 LEU A O 1
ATOM 841 N N . HIS A 1 107 ? -17.267 4.987 26.685 1.00 88.62 107 HIS A N 1
ATOM 842 C CA . HIS A 1 107 ? -18.553 5.638 26.958 1.00 88.62 107 HIS A CA 1
ATOM 843 C C . HIS A 1 107 ? -19.246 6.090 25.669 1.00 88.62 107 HIS A C 1
ATOM 845 O O . HIS A 1 107 ? -20.453 5.901 25.508 1.00 88.62 107 HIS A O 1
ATOM 851 N N . GLN A 1 108 ? -18.477 6.657 24.737 1.00 90.12 108 GLN A N 1
ATOM 852 C CA . GLN A 1 108 ? -18.936 6.998 23.392 1.00 90.12 108 GLN A CA 1
ATOM 853 C C . GLN A 1 108 ? -18.136 6.210 22.355 1.00 90.12 108 GLN A C 1
ATOM 855 O O . GLN A 1 108 ? -16.920 6.070 22.489 1.00 90.12 108 GLN A O 1
ATOM 860 N N . PRO A 1 109 ? -18.786 5.683 21.305 1.00 91.62 109 PRO A N 1
ATOM 861 C CA . PRO A 1 109 ? -18.077 4.932 20.289 1.00 91.62 109 PRO A CA 1
ATOM 862 C C . PRO A 1 109 ? -17.207 5.840 19.418 1.00 91.62 109 PRO A C 1
ATOM 864 O O . PRO A 1 109 ? -17.660 6.874 18.923 1.00 91.62 109 PRO A O 1
ATOM 867 N N . ILE A 1 110 ? -15.991 5.384 19.130 1.00 92.44 110 ILE A N 1
ATOM 868 C CA . ILE A 1 110 ? -15.113 6.006 18.134 1.00 92.44 110 ILE A CA 1
ATOM 869 C C . ILE A 1 110 ? -15.606 5.631 16.740 1.00 92.44 110 ILE A C 1
ATOM 871 O O . ILE A 1 110 ? -15.971 4.485 16.488 1.00 92.44 110 ILE A O 1
ATOM 875 N N . THR A 1 111 ? -15.607 6.580 15.812 1.00 94.94 111 THR A N 1
ATOM 876 C CA . THR A 1 111 ? -15.916 6.292 14.408 1.00 94.94 111 THR A CA 1
ATOM 877 C C . THR A 1 111 ? -14.633 5.938 13.666 1.00 94.94 111 THR A C 1
ATOM 879 O O . THR A 1 111 ? -13.680 6.712 13.657 1.00 94.94 111 THR A O 1
ATOM 882 N N . LEU A 1 112 ? -14.619 4.761 13.052 1.00 94.94 112 LEU A N 1
ATOM 883 C CA . LEU A 1 112 ? -13.560 4.251 12.194 1.00 94.94 112 LEU A CA 1
ATOM 884 C C . LEU A 1 112 ? -14.004 4.374 10.735 1.00 94.94 112 LEU A C 1
ATOM 886 O O . LEU A 1 112 ? -15.022 3.794 10.363 1.00 94.94 112 LEU A O 1
ATOM 890 N N . GLU A 1 113 ? -13.225 5.081 9.918 1.00 95.25 113 GLU A N 1
ATOM 891 C CA . GLU A 1 113 ? -13.335 5.041 8.460 1.00 95.25 113 GLU A CA 1
ATOM 892 C C . GLU A 1 113 ? -12.154 4.232 7.885 1.00 95.25 113 GLU A C 1
ATOM 894 O O . GLU A 1 113 ? -10.991 4.547 8.157 1.00 95.25 113 GLU A O 1
ATOM 899 N N . MET A 1 114 ? -12.451 3.204 7.082 1.00 95.38 114 MET A N 1
ATOM 900 C CA . MET A 1 114 ? -11.478 2.346 6.387 1.00 95.38 114 MET A CA 1
ATOM 901 C C . MET A 1 114 ? -11.629 2.477 4.872 1.00 95.38 114 MET A C 1
ATOM 903 O O . MET A 1 114 ? -12.704 2.198 4.347 1.00 95.38 114 MET A O 1
ATOM 907 N N . GLU A 1 115 ? -10.571 2.870 4.172 1.00 95.06 115 GLU A N 1
ATOM 908 C CA . GLU A 1 115 ? -10.551 2.969 2.709 1.00 95.06 115 GLU A CA 1
ATOM 909 C C . GLU A 1 115 ? -10.817 1.601 2.077 1.00 95.06 115 GLU A C 1
ATOM 911 O O . GLU A 1 115 ? -10.293 0.586 2.545 1.00 95.06 115 GLU A O 1
ATOM 916 N N . HIS A 1 116 ? -11.598 1.573 0.999 1.00 93.88 116 HIS A N 1
ATOM 917 C CA . HIS A 1 116 ? -11.814 0.370 0.213 1.00 93.88 116 HIS A CA 1
ATOM 918 C C . HIS A 1 116 ? -11.645 0.604 -1.291 1.00 93.88 116 HIS A C 1
ATOM 920 O O . HIS A 1 116 ? -11.963 1.669 -1.813 1.00 93.88 116 HIS A O 1
ATOM 926 N N . CYS A 1 117 ? -11.257 -0.439 -2.017 1.00 92.75 117 CYS A N 1
ATOM 927 C CA . CYS A 1 117 ? -11.095 -0.428 -3.473 1.00 92.75 117 CYS A CA 1
ATOM 928 C C . CYS A 1 117 ? -12.360 -0.877 -4.228 1.00 92.75 117 CYS A C 1
ATOM 930 O O . CYS A 1 117 ? -12.308 -1.167 -5.417 1.00 92.75 117 CYS A O 1
ATOM 932 N N . ALA A 1 118 ? -13.508 -0.982 -3.560 1.00 91.50 118 ALA A N 1
ATOM 933 C CA . ALA A 1 118 ? -14.768 -1.343 -4.202 1.00 91.50 118 ALA A CA 1
ATOM 934 C C . ALA A 1 118 ? -15.380 -0.184 -4.998 1.00 91.50 118 ALA A C 1
ATOM 936 O O . ALA A 1 118 ? -15.475 0.942 -4.507 1.00 91.50 118 ALA A O 1
ATOM 937 N N . ALA A 1 119 ? -15.899 -0.487 -6.184 1.00 88.19 119 ALA A N 1
ATOM 938 C CA . ALA A 1 119 ? -16.633 0.468 -6.993 1.00 88.19 119 ALA A CA 1
ATOM 939 C C . ALA A 1 119 ? -17.983 0.848 -6.371 1.00 88.19 119 ALA A C 1
ATOM 941 O O . ALA A 1 119 ? -18.629 0.059 -5.677 1.00 88.19 119 ALA A O 1
ATOM 942 N N . ALA A 1 120 ? -18.473 2.037 -6.730 1.00 86.31 120 ALA A N 1
ATOM 943 C CA . ALA A 1 120 ? -19.761 2.561 -6.269 1.00 86.31 120 ALA A CA 1
ATOM 944 C C . ALA A 1 120 ? -20.955 1.620 -6.542 1.00 86.31 120 ALA A C 1
ATOM 946 O O . ALA A 1 120 ? -21.923 1.608 -5.786 1.00 86.31 120 ALA A O 1
ATOM 947 N N . SER A 1 121 ? -20.884 0.812 -7.603 1.00 86.50 121 SER A N 1
ATOM 948 C CA . SER A 1 121 ? -21.884 -0.198 -7.974 1.00 86.50 121 SER A CA 1
ATOM 949 C C . SER A 1 121 ? -21.981 -1.377 -6.998 1.00 86.50 121 SER A C 1
ATOM 951 O O . SER A 1 121 ? -22.998 -2.063 -7.004 1.00 86.50 121 SER A O 1
ATOM 953 N N . ALA A 1 122 ? -20.961 -1.621 -6.168 1.00 88.88 122 ALA A N 1
ATOM 954 C CA . ALA A 1 122 ? -20.871 -2.798 -5.298 1.00 88.88 122 ALA A CA 1
ATOM 955 C C . ALA A 1 122 ? -20.985 -2.500 -3.801 1.00 88.88 122 ALA A C 1
ATOM 957 O O . ALA A 1 122 ? -20.788 -3.400 -2.988 1.00 88.88 122 ALA A O 1
ATOM 958 N N . LEU A 1 123 ? -21.335 -1.271 -3.413 1.00 88.75 123 LEU A N 1
ATOM 959 C CA . LEU A 1 123 ? -21.408 -0.879 -1.999 1.00 88.75 123 LEU A CA 1
ATOM 960 C C . LEU A 1 123 ? -22.397 -1.726 -1.187 1.00 88.75 123 LEU A C 1
ATOM 962 O O . LEU A 1 123 ? -22.137 -2.018 -0.026 1.00 88.75 123 LEU A O 1
ATOM 966 N N . SER A 1 124 ? -23.496 -2.183 -1.800 1.00 89.44 124 SER A N 1
ATOM 967 C CA . SER A 1 124 ? -24.467 -3.076 -1.149 1.00 89.44 124 SER A CA 1
ATOM 968 C C . SER A 1 124 ? -23.914 -4.467 -0.835 1.00 89.44 124 SER A C 1
ATOM 970 O O . SER A 1 124 ? -24.527 -5.209 -0.075 1.00 89.44 124 SER A O 1
ATOM 972 N N . ASN A 1 125 ? -22.785 -4.830 -1.445 1.00 90.88 125 ASN A N 1
ATOM 973 C CA . ASN A 1 125 ? -22.142 -6.136 -1.311 1.00 90.88 125 ASN A CA 1
ATOM 974 C C . ASN A 1 125 ? -20.922 -6.070 -0.387 1.00 90.88 125 ASN A C 1
ATOM 976 O O . ASN A 1 125 ? -20.166 -7.041 -0.299 1.00 90.88 125 ASN A O 1
ATOM 980 N N . LEU A 1 126 ? -20.720 -4.922 0.267 1.00 93.12 126 LEU A N 1
ATOM 981 C CA . LEU A 1 126 ? -19.683 -4.725 1.259 1.00 93.12 126 LEU A CA 1
ATOM 982 C C . LEU A 1 126 ? -20.179 -5.086 2.648 1.00 93.12 126 LEU A C 1
ATOM 984 O O . LEU A 1 126 ? -21.356 -4.970 2.989 1.00 93.12 126 LEU A O 1
ATOM 988 N N . SER A 1 127 ? -19.255 -5.542 3.476 1.00 94.06 127 SER A N 1
ATOM 989 C CA . SER A 1 127 ? -19.516 -5.818 4.879 1.00 94.06 127 SER A CA 1
ATOM 990 C C . SER A 1 127 ? -18.272 -5.544 5.697 1.00 94.06 127 SER A C 1
ATOM 992 O O . SER A 1 127 ? -17.156 -5.872 5.292 1.00 94.06 127 SER A O 1
ATOM 994 N N . VAL A 1 128 ? -18.468 -4.970 6.881 1.00 94.69 128 VAL A N 1
ATOM 995 C CA . VAL A 1 128 ? -17.389 -4.864 7.856 1.00 94.69 128 VAL A CA 1
ATOM 996 C C . VAL A 1 128 ? -17.242 -6.206 8.552 1.00 94.69 128 VAL A C 1
ATOM 998 O O . VAL A 1 128 ? -18.218 -6.828 8.981 1.00 94.69 128 VAL A O 1
ATOM 1001 N N . VAL A 1 129 ? -16.002 -6.648 8.686 1.00 93.69 129 VAL A N 1
ATOM 1002 C CA . VAL A 1 129 ? -15.651 -7.843 9.439 1.00 93.69 129 VAL A CA 1
ATOM 1003 C C . VAL A 1 129 ? -14.715 -7.501 10.575 1.00 93.69 129 VAL A C 1
ATOM 1005 O O . VAL A 1 129 ? -13.938 -6.548 10.506 1.00 93.69 129 VAL A O 1
ATOM 1008 N N . ARG A 1 130 ? -14.770 -8.321 11.623 1.00 92.88 130 ARG A N 1
ATOM 1009 C CA . ARG A 1 130 ? -13.834 -8.235 12.735 1.00 92.88 130 ARG A CA 1
ATOM 1010 C C . ARG A 1 130 ? -13.252 -9.581 13.114 1.00 92.88 130 ARG A C 1
ATOM 1012 O O . ARG A 1 130 ? -13.955 -10.594 13.093 1.00 92.88 130 ARG A O 1
ATOM 1019 N N . ALA A 1 131 ? -12.011 -9.559 13.571 1.00 89.56 131 ALA A N 1
ATOM 1020 C CA . ALA A 1 131 ? -11.382 -10.681 14.246 1.00 89.56 131 ALA A CA 1
ATOM 1021 C C . ALA A 1 131 ? -11.060 -10.297 15.692 1.00 89.56 131 ALA A C 1
ATOM 1023 O O . ALA A 1 131 ? -10.597 -9.190 15.984 1.00 89.56 131 ALA A O 1
ATOM 1024 N N . LYS A 1 132 ? -11.340 -11.218 16.621 1.00 81.81 132 LYS A N 1
ATOM 1025 C CA . LYS A 1 132 ? -10.968 -11.043 18.030 1.00 81.81 132 LYS A CA 1
ATOM 1026 C C . LYS A 1 132 ? -9.444 -11.000 18.158 1.00 81.81 132 LYS A C 1
ATOM 1028 O O . LYS A 1 132 ? -8.733 -11.565 17.331 1.00 81.81 132 LYS A O 1
ATOM 1033 N N . LYS A 1 133 ? -8.952 -10.382 19.234 1.00 71.00 133 LYS A N 1
ATOM 1034 C CA . LYS A 1 133 ? -7.529 -10.430 19.592 1.00 71.00 133 LYS A CA 1
ATOM 1035 C C . LYS A 1 133 ? -7.065 -11.898 19.600 1.00 71.00 133 LYS A C 1
ATOM 1037 O O . LYS A 1 133 ? -7.728 -12.732 20.216 1.00 71.00 133 LYS A O 1
ATOM 1042 N N . ASN A 1 134 ? -5.967 -12.194 18.904 1.00 69.50 134 ASN A N 1
ATOM 1043 C CA . ASN A 1 134 ? -5.356 -13.529 18.780 1.00 69.50 134 ASN A CA 1
ATOM 1044 C C . ASN A 1 134 ? -6.174 -14.555 17.975 1.00 69.50 134 ASN A C 1
ATOM 1046 O O . ASN A 1 134 ? -6.017 -15.758 18.168 1.00 69.50 134 ASN A O 1
ATOM 1050 N N . SER A 1 135 ? -7.065 -14.096 17.095 1.00 79.75 135 SER A N 1
ATOM 1051 C CA . SER A 1 135 ? -7.826 -14.951 16.185 1.00 79.75 135 SER A CA 1
ATOM 1052 C C . SER A 1 135 ? -7.562 -14.546 14.745 1.00 79.75 135 SER A C 1
ATOM 1054 O O . SER A 1 135 ? -7.651 -13.370 14.407 1.00 79.75 135 SER A O 1
ATOM 1056 N N . ASN A 1 136 ? -7.349 -15.535 13.884 1.00 81.25 136 ASN A N 1
ATOM 1057 C CA . ASN A 1 136 ? -7.303 -15.328 12.437 1.00 81.25 136 ASN A CA 1
ATOM 1058 C C . ASN A 1 136 ? -8.708 -15.356 11.807 1.00 81.25 136 ASN A C 1
ATOM 1060 O O . ASN A 1 136 ? -8.881 -14.961 10.657 1.00 81.25 136 ASN A O 1
ATOM 1064 N N . GLY A 1 137 ? -9.707 -15.839 12.557 1.00 87.88 137 GLY A N 1
ATOM 1065 C CA . GLY A 1 137 ? -11.108 -15.920 12.149 1.00 87.88 137 GLY A CA 1
ATOM 1066 C C . GLY A 1 137 ? -11.803 -14.568 12.163 1.00 87.88 137 GLY A C 1
ATOM 1067 O O . GLY A 1 137 ? -12.037 -14.001 13.238 1.00 87.88 137 GLY A O 1
ATOM 1068 N N . PHE A 1 138 ? -12.173 -14.093 10.976 1.00 91.69 138 PHE A N 1
ATOM 1069 C CA . PHE A 1 138 ? -13.022 -12.928 10.785 1.00 91.69 138 PHE A CA 1
ATOM 1070 C C . PHE A 1 138 ? -14.496 -13.325 10.795 1.00 91.69 138 PHE A C 1
ATOM 1072 O O . PHE A 1 138 ? -14.893 -14.360 10.270 1.00 91.69 138 PHE A O 1
ATOM 1079 N N . ASN A 1 139 ? -15.321 -12.479 11.403 1.00 92.19 139 ASN A N 1
ATOM 1080 C CA . ASN A 1 139 ? -16.771 -12.627 11.434 1.00 92.19 139 ASN A CA 1
ATOM 1081 C C . ASN A 1 139 ? -17.424 -11.306 11.033 1.00 92.19 139 ASN A C 1
ATOM 1083 O O . ASN A 1 139 ? -16.882 -10.237 11.329 1.00 92.19 139 ASN A O 1
ATOM 1087 N N . TYR A 1 140 ? -18.599 -11.381 10.411 1.00 92.56 140 TYR A N 1
ATOM 1088 C CA . TYR A 1 140 ? -19.386 -10.199 10.074 1.00 92.56 140 TYR A CA 1
ATOM 1089 C C . TYR A 1 140 ? -19.744 -9.381 11.313 1.00 92.56 140 TYR A C 1
ATOM 1091 O O . TYR A 1 140 ? -20.067 -9.921 12.376 1.00 92.56 140 TYR A O 1
ATOM 1099 N N . VAL A 1 141 ? -19.697 -8.063 11.153 1.00 90.06 141 VAL A N 1
ATOM 1100 C CA . VAL A 1 141 ? -20.170 -7.104 12.145 1.00 90.06 141 VAL A CA 1
ATOM 1101 C C . VAL A 1 141 ? -21.448 -6.464 11.613 1.00 90.06 141 VAL A C 1
ATOM 1103 O O . VAL A 1 141 ? -21.435 -5.946 10.499 1.00 90.06 141 VAL A O 1
ATOM 1106 N N . PRO A 1 142 ? -22.553 -6.478 12.379 1.00 84.81 142 PRO A N 1
ATOM 1107 C CA . PRO A 1 142 ? -23.754 -5.749 12.001 1.00 84.81 142 PRO A CA 1
ATOM 1108 C C . PRO A 1 142 ? -23.479 -4.247 11.876 1.00 84.81 142 PRO A C 1
ATOM 1110 O O . PRO A 1 142 ? -22.824 -3.657 12.737 1.00 84.81 142 PRO A O 1
ATOM 1113 N N . GLY A 1 143 ? -24.042 -3.626 10.842 1.00 83.88 143 GLY A N 1
ATOM 1114 C CA . GLY A 1 143 ? -23.857 -2.207 10.551 1.00 83.88 143 GLY A CA 1
ATOM 1115 C C . GLY A 1 143 ? -22.732 -1.960 9.550 1.00 83.88 143 GLY A C 1
ATOM 1116 O O . GLY A 1 143 ? -22.430 -2.811 8.717 1.00 83.88 143 GLY A O 1
ATOM 1117 N N . GLY A 1 144 ? -22.137 -0.774 9.629 1.00 85.56 144 GLY A N 1
ATOM 1118 C CA . GLY A 1 144 ? -21.283 -0.251 8.569 1.00 85.56 144 GLY A CA 1
ATOM 1119 C C . GLY A 1 144 ? -22.084 0.626 7.610 1.00 85.56 144 GLY A C 1
ATOM 1120 O O . GLY A 1 144 ? -23.179 0.257 7.189 1.00 85.56 144 GLY A O 1
ATOM 1121 N N . ASP A 1 145 ? -21.551 1.802 7.306 1.00 89.88 145 ASP A N 1
ATOM 1122 C CA . ASP A 1 145 ? -22.060 2.684 6.260 1.00 89.88 145 ASP A CA 1
ATOM 1123 C C . ASP A 1 145 ? -21.037 2.751 5.124 1.00 89.88 145 ASP A C 1
ATOM 1125 O O . ASP A 1 145 ? -19.834 2.892 5.360 1.00 89.88 145 ASP A O 1
ATOM 1129 N N . PHE A 1 146 ? -21.522 2.620 3.893 1.00 88.25 146 PHE A N 1
ATOM 1130 C CA . PHE A 1 146 ? -20.710 2.548 2.686 1.00 88.25 146 PHE A CA 1
ATOM 1131 C C . PHE A 1 146 ? -21.175 3.638 1.729 1.00 88.25 146 PHE A C 1
ATOM 1133 O O . PHE A 1 146 ? -22.285 3.592 1.199 1.00 88.25 146 PHE A O 1
ATOM 1140 N N . SER A 1 147 ? -20.315 4.627 1.490 1.00 74.62 147 SER A N 1
ATOM 1141 C CA . SER A 1 147 ? -20.629 5.757 0.617 1.00 74.62 147 SER A CA 1
ATOM 1142 C C . SER A 1 147 ? -19.661 5.839 -0.555 1.00 74.62 147 SER A C 1
ATOM 1144 O O . SER A 1 147 ? -18.443 5.909 -0.375 1.00 74.62 147 SER A O 1
ATOM 1146 N N . SER A 1 148 ? -20.217 5.943 -1.764 1.00 60.31 148 SER A N 1
ATOM 1147 C CA . SER A 1 148 ? -19.454 6.130 -3.005 1.00 60.31 148 SER A CA 1
ATOM 1148 C C . SER A 1 148 ? -18.684 7.445 -3.029 1.00 60.31 148 SER A C 1
ATOM 1150 O O . SER A 1 148 ? -17.690 7.559 -3.732 1.00 60.31 148 SER A O 1
ATOM 1152 N N . VAL A 1 149 ? -19.146 8.446 -2.275 1.00 56.81 149 VAL A N 1
ATOM 1153 C CA . VAL A 1 149 ? -18.524 9.776 -2.219 1.00 56.81 149 VAL A CA 1
ATOM 1154 C C . VAL A 1 149 ? -17.199 9.726 -1.464 1.00 56.81 149 VAL A C 1
ATOM 1156 O O . VAL A 1 149 ? -16.331 10.564 -1.690 1.00 56.81 149 VAL A O 1
ATOM 1159 N N . LYS A 1 150 ? -17.047 8.752 -0.560 1.00 57.62 150 LYS A N 1
ATOM 1160 C CA . LYS A 1 150 ? -15.878 8.660 0.306 1.00 57.62 150 LYS A CA 1
ATOM 1161 C C . LYS A 1 150 ? -14.903 7.578 -0.144 1.00 57.62 150 LYS A C 1
ATOM 1163 O O . LYS A 1 150 ? -13.715 7.821 -0.027 1.00 57.62 150 LYS A O 1
ATOM 1168 N N . GLY A 1 151 ? -15.357 6.433 -0.663 1.00 85.50 151 GLY A N 1
ATOM 1169 C CA . GLY A 1 151 ? -14.463 5.278 -0.861 1.00 85.50 151 GLY A CA 1
ATOM 1170 C C . GLY A 1 151 ? -13.970 4.699 0.472 1.00 85.50 151 GLY A C 1
ATOM 1171 O O . GLY A 1 151 ? -12.908 4.092 0.543 1.00 85.50 151 GLY A O 1
ATOM 1172 N N . TYR A 1 152 ? -14.730 4.945 1.544 1.00 92.00 152 TYR A N 1
ATOM 1173 C CA . TYR A 1 152 ? -14.452 4.483 2.897 1.00 92.00 152 TYR A CA 1
ATOM 1174 C C . TYR A 1 152 ? -15.684 3.760 3.452 1.00 92.00 152 TYR A C 1
ATOM 1176 O O . TYR A 1 152 ? -16.814 4.232 3.300 1.00 92.00 152 TYR A O 1
ATOM 1184 N N . ALA A 1 153 ? -15.441 2.656 4.152 1.00 93.94 153 ALA A N 1
ATOM 1185 C CA . ALA A 1 153 ? -16.394 1.998 5.031 1.00 93.94 153 ALA A CA 1
ATOM 1186 C C . ALA A 1 153 ? -16.349 2.657 6.413 1.00 93.94 153 ALA A C 1
ATOM 1188 O O . ALA A 1 153 ? -15.270 2.818 6.983 1.00 93.94 153 ALA A O 1
ATOM 1189 N N . VAL A 1 154 ? -17.506 3.014 6.965 1.00 94.25 154 VAL A N 1
ATOM 1190 C CA . VAL A 1 154 ? -17.619 3.738 8.238 1.00 94.25 154 VAL A CA 1
ATOM 1191 C C . VAL A 1 154 ? -18.289 2.861 9.288 1.00 94.25 154 VAL A C 1
ATOM 1193 O O . VAL A 1 154 ? -19.396 2.376 9.074 1.00 94.25 154 VAL A O 1
ATOM 1196 N N . ILE A 1 155 ? -17.663 2.677 10.450 1.00 94.50 155 ILE A N 1
ATOM 1197 C CA . ILE A 1 155 ? -18.229 1.898 11.559 1.00 94.50 155 ILE A CA 1
ATOM 1198 C C . ILE A 1 155 ? -17.968 2.552 12.917 1.00 94.50 155 ILE A C 1
ATOM 1200 O O . ILE A 1 155 ? -16.936 3.176 13.142 1.00 94.50 155 ILE A O 1
ATOM 1204 N N . LYS A 1 156 ? -18.913 2.391 13.846 1.00 93.38 156 LYS A N 1
ATOM 1205 C CA . LYS A 1 156 ? -18.779 2.822 15.242 1.00 93.38 156 LYS A CA 1
ATOM 1206 C C . LYS A 1 156 ? -18.189 1.702 16.099 1.00 93.38 156 LYS A C 1
ATOM 1208 O O . LYS A 1 156 ? -18.693 0.580 16.092 1.00 93.38 156 LYS A O 1
ATOM 1213 N N . LEU A 1 157 ? -17.140 2.016 16.849 1.00 88.00 157 LEU A N 1
ATOM 1214 C CA . LEU A 1 157 ? -16.373 1.089 17.672 1.00 88.00 157 LEU A CA 1
ATOM 1215 C C . LEU A 1 157 ? -16.624 1.348 19.157 1.00 88.00 157 LEU A C 1
ATOM 1217 O O . LEU A 1 157 ? -16.263 2.402 19.669 1.00 88.00 157 LEU A O 1
ATOM 1221 N N . HIS A 1 158 ? -17.181 0.360 19.853 1.00 83.62 158 HIS A N 1
ATOM 1222 C CA . HIS A 1 158 ? -17.265 0.357 21.322 1.00 83.62 158 HIS A CA 1
ATOM 1223 C C . HIS A 1 158 ? -16.093 -0.381 21.981 1.00 83.62 158 HIS A C 1
ATOM 1225 O O . HIS A 1 158 ? -15.756 -0.120 23.128 1.00 83.62 158 HIS A O 1
ATOM 1231 N N . SER A 1 159 ? -15.474 -1.303 21.242 1.00 82.00 159 SER A N 1
ATOM 1232 C CA . SER A 1 159 ? -14.324 -2.091 21.679 1.00 82.00 159 SER A CA 1
ATOM 1233 C C . SER A 1 159 ? -13.336 -2.255 20.530 1.00 82.00 159 SER A C 1
ATOM 1235 O O . SER A 1 159 ? -13.706 -2.250 19.351 1.00 82.00 159 SER A O 1
ATOM 1237 N N . PHE A 1 160 ? -12.065 -2.402 20.885 1.00 85.62 160 PHE A N 1
ATOM 1238 C CA . PHE A 1 160 ? -10.963 -2.471 19.938 1.00 85.62 160 PHE A CA 1
ATOM 1239 C C . PHE A 1 160 ? -10.580 -3.919 19.624 1.00 85.62 160 PHE A C 1
ATOM 1241 O O . PHE A 1 160 ? -10.448 -4.760 20.513 1.00 85.62 160 PHE A O 1
ATOM 1248 N N . CYS A 1 161 ? -10.415 -4.214 18.337 1.00 88.12 161 CYS A N 1
ATOM 1249 C CA . CYS A 1 161 ? -9.963 -5.506 17.827 1.00 88.12 161 CYS A CA 1
ATOM 1250 C C . CYS A 1 161 ? -9.410 -5.329 16.402 1.00 88.12 161 CYS A C 1
ATOM 1252 O O . CYS A 1 161 ? -8.999 -4.224 16.053 1.00 88.12 161 CYS A O 1
ATOM 1254 N N . CYS A 1 162 ? -9.364 -6.386 15.590 1.00 91.56 162 CYS A N 1
ATOM 1255 C CA . CYS A 1 162 ? -8.989 -6.266 14.181 1.00 91.56 162 CYS A CA 1
ATOM 1256 C C . CYS A 1 162 ? -10.229 -6.019 13.322 1.00 91.56 162 CYS A C 1
ATOM 1258 O O . CYS A 1 162 ? -11.208 -6.746 13.474 1.00 91.56 162 CYS A O 1
ATOM 1260 N N . PHE A 1 163 ? -10.172 -5.058 12.402 1.00 93.94 163 PHE A N 1
ATOM 1261 C CA . PHE A 1 163 ? -11.255 -4.714 11.480 1.00 93.94 163 PHE A CA 1
ATOM 1262 C C . PHE A 1 163 ? -10.772 -4.686 10.033 1.00 93.94 163 PHE A C 1
ATOM 1264 O O . PHE A 1 163 ? -9.612 -4.379 9.757 1.00 93.94 163 PHE A O 1
ATOM 1271 N N . SER A 1 164 ? -11.677 -5.008 9.115 1.00 94.56 164 SER A N 1
ATOM 1272 C CA . SER A 1 164 ? -11.471 -4.871 7.676 1.00 94.56 164 SER A CA 1
ATOM 1273 C C . SER A 1 164 ? -12.818 -4.817 6.948 1.00 94.56 164 SER A C 1
ATOM 1275 O O . SER A 1 164 ? -13.871 -5.031 7.557 1.00 94.56 164 SER A O 1
ATOM 1277 N N . THR A 1 165 ? -12.783 -4.554 5.647 1.00 94.75 165 THR A N 1
ATOM 1278 C CA . THR A 1 165 ? -13.941 -4.565 4.754 1.00 94.75 165 THR A CA 1
ATOM 1279 C C . THR A 1 165 ? -13.817 -5.727 3.781 1.00 94.75 165 THR A C 1
ATOM 1281 O O . THR A 1 165 ? -12.787 -5.890 3.123 1.00 94.75 165 THR A O 1
ATOM 1284 N N . LEU A 1 166 ? -14.880 -6.523 3.680 1.00 93.19 166 LEU A N 1
ATOM 1285 C CA . LEU A 1 166 ? -15.011 -7.582 2.687 1.00 93.19 166 LEU A CA 1
ATOM 1286 C C . LEU A 1 166 ? -16.033 -7.218 1.632 1.00 93.19 166 LEU A C 1
ATOM 1288 O O . LEU A 1 166 ? -17.031 -6.560 1.919 1.00 93.19 166 LEU A O 1
ATOM 1292 N N . MET A 1 167 ? -15.807 -7.749 0.442 1.00 91.25 167 MET A N 1
ATOM 1293 C CA . MET A 1 167 ? -16.795 -7.848 -0.613 1.00 91.25 167 MET A CA 1
ATOM 1294 C C . MET A 1 167 ? -17.227 -9.305 -0.782 1.00 91.25 167 MET A C 1
ATOM 1296 O O . MET A 1 167 ? -16.406 -10.226 -0.726 1.00 91.25 167 MET A O 1
ATOM 1300 N N . LEU A 1 168 ? -18.522 -9.520 -1.014 1.00 85.38 168 LEU A N 1
ATOM 1301 C CA . LEU A 1 168 ? -19.041 -10.849 -1.335 1.00 85.38 168 LEU A CA 1
ATOM 1302 C C . LEU A 1 168 ? -18.434 -11.384 -2.655 1.00 85.38 168 LEU A C 1
ATOM 1304 O O . LEU A 1 168 ? -18.315 -10.622 -3.620 1.00 85.38 168 LEU A O 1
ATOM 1308 N N . PRO A 1 169 ? -18.122 -12.694 -2.758 1.00 77.56 169 PRO A N 1
ATOM 1309 C CA . PRO A 1 169 ? -17.329 -13.255 -3.864 1.00 77.56 169 PRO A CA 1
ATOM 1310 C C . PRO A 1 169 ? -17.893 -12.972 -5.262 1.00 77.56 169 PRO A C 1
ATOM 1312 O O . PRO A 1 169 ? -17.154 -12.698 -6.205 1.00 77.56 169 PRO A O 1
ATOM 1315 N N . HIS A 1 170 ? -19.221 -12.995 -5.394 1.00 75.75 170 HIS A N 1
ATOM 1316 C CA . HIS A 1 170 ? -19.936 -12.814 -6.662 1.00 75.75 170 HIS A CA 1
ATOM 1317 C C . HIS A 1 170 ? -19.802 -11.400 -7.252 1.00 75.75 170 HIS A C 1
ATOM 1319 O O . HIS A 1 170 ? -20.215 -11.169 -8.384 1.00 75.75 170 HIS A O 1
ATOM 1325 N N . SER A 1 171 ? -19.258 -10.448 -6.487 1.00 78.25 171 SER A N 1
ATOM 1326 C CA . SER A 1 171 ? -19.071 -9.051 -6.900 1.00 78.25 171 SER A CA 1
ATOM 1327 C C . SER A 1 171 ? -17.616 -8.685 -7.176 1.00 78.25 171 SER A C 1
ATOM 1329 O O . SER A 1 171 ? -17.334 -7.521 -7.423 1.00 78.25 171 SER A O 1
ATOM 1331 N N . SER A 1 172 ? -16.688 -9.647 -7.195 1.00 72.06 172 SER A N 1
ATOM 1332 C CA . SER A 1 172 ? -15.246 -9.392 -7.368 1.00 72.06 172 SER A CA 1
ATOM 1333 C C . SER A 1 172 ? -14.860 -8.672 -8.671 1.00 72.06 172 SER A C 1
ATOM 1335 O O . SER A 1 172 ? -13.738 -8.195 -8.811 1.00 72.06 172 SER A O 1
ATOM 133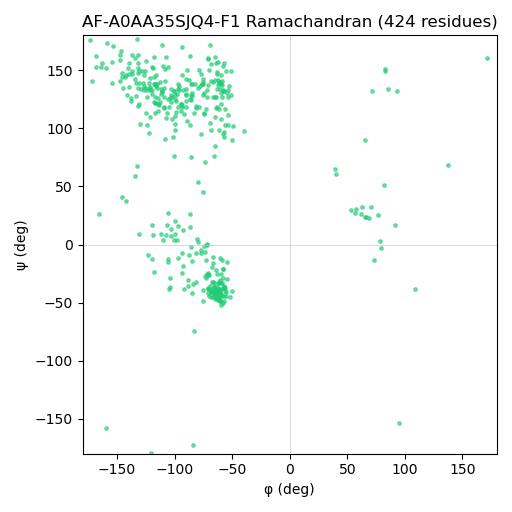7 N N . ASN A 1 173 ? -15.760 -8.569 -9.650 1.00 78.56 173 ASN A N 1
ATOM 1338 C CA . ASN A 1 173 ? -15.560 -7.761 -10.863 1.00 78.56 173 ASN A CA 1
ATOM 1339 C C . ASN A 1 173 ? -15.753 -6.254 -10.633 1.00 78.56 173 ASN A C 1
ATOM 1341 O O . ASN A 1 173 ? -15.529 -5.449 -11.535 1.00 78.56 173 ASN A O 1
ATOM 1345 N N . GLU A 1 174 ? -16.166 -5.870 -9.429 1.00 87.44 174 GLU A N 1
ATOM 1346 C CA . GLU A 1 174 ? -16.389 -4.489 -9.018 1.00 87.44 174 GLU A CA 1
ATOM 1347 C C . GLU A 1 174 ? -15.256 -3.944 -8.142 1.00 87.44 174 GLU A C 1
ATOM 1349 O O . GLU A 1 174 ? -15.405 -2.886 -7.536 1.00 87.44 174 GLU A O 1
ATOM 1354 N N . ILE A 1 175 ? -14.121 -4.641 -8.085 1.00 90.69 175 ILE A N 1
ATOM 1355 C CA . ILE A 1 175 ? -12.885 -4.135 -7.489 1.00 90.69 175 ILE A CA 1
ATOM 1356 C C . ILE A 1 175 ? -12.217 -3.169 -8.475 1.00 90.69 175 ILE A C 1
ATOM 1358 O O . ILE A 1 175 ? -12.156 -3.418 -9.682 1.00 90.69 175 ILE A O 1
ATOM 1362 N N . GLU A 1 176 ? -11.732 -2.048 -7.957 1.00 91.50 176 GLU A N 1
ATOM 1363 C CA . GLU A 1 176 ? -10.931 -1.066 -8.673 1.00 91.50 176 GLU A CA 1
ATOM 1364 C C . GLU A 1 176 ? -9.445 -1.313 -8.420 1.00 91.50 176 GLU A C 1
ATOM 1366 O O . GLU A 1 176 ? -8.991 -1.550 -7.298 1.00 91.50 176 GLU A O 1
ATOM 1371 N N . TYR A 1 177 ? -8.673 -1.221 -9.493 1.00 92.38 177 TYR A N 1
ATOM 1372 C CA . TYR A 1 177 ? -7.242 -1.472 -9.514 1.00 92.38 177 TYR A CA 1
ATOM 1373 C C . TYR A 1 177 ? -6.506 -0.204 -9.917 1.00 92.38 177 TYR A C 1
ATOM 1375 O O . TYR A 1 177 ? -7.085 0.724 -10.484 1.00 92.38 177 TYR A O 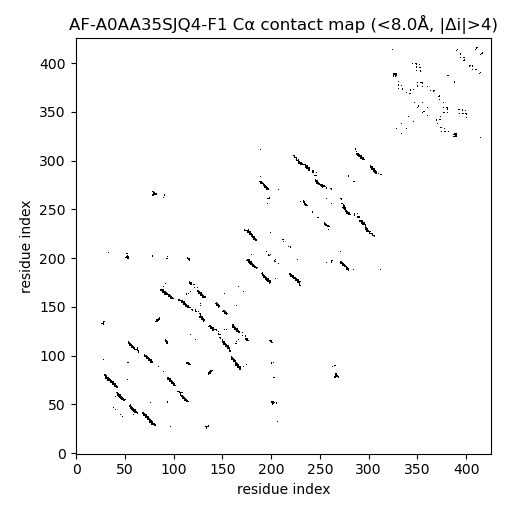1
ATOM 1383 N N . SER A 1 178 ? -5.216 -0.163 -9.614 1.00 91.31 178 SER A N 1
ATOM 1384 C CA . SER A 1 178 ? -4.341 0.953 -9.927 1.00 91.31 178 SER A CA 1
ATOM 1385 C C . SER A 1 178 ? -3.042 0.442 -10.532 1.00 91.31 178 SER A C 1
ATOM 1387 O O . SER A 1 178 ? -2.365 -0.416 -9.960 1.00 91.31 178 SER A O 1
ATOM 1389 N N . ALA A 1 179 ? -2.683 0.994 -11.686 1.00 90.88 179 ALA A N 1
ATOM 1390 C CA . ALA A 1 179 ? -1.380 0.821 -12.297 1.00 90.88 179 ALA A CA 1
ATOM 1391 C C . ALA A 1 179 ? -0.491 1.997 -11.888 1.00 90.88 179 ALA A C 1
ATOM 1393 O O . ALA A 1 179 ? -0.771 3.144 -12.236 1.00 90.88 179 ALA A O 1
ATOM 1394 N N . ASN A 1 180 ? 0.568 1.718 -11.133 1.00 90.31 180 ASN A N 1
ATOM 1395 C CA . ASN A 1 180 ? 1.482 2.721 -10.596 1.00 90.31 180 ASN A CA 1
ATOM 1396 C C . ASN A 1 180 ? 2.841 2.611 -11.279 1.00 90.31 180 ASN A C 1
ATOM 1398 O O . ASN A 1 180 ? 3.399 1.520 -11.355 1.00 90.31 180 ASN A O 1
ATOM 1402 N N . ILE A 1 181 ? 3.391 3.741 -11.726 1.00 90.25 181 ILE A N 1
ATOM 1403 C CA . ILE A 1 181 ? 4.727 3.792 -12.323 1.00 90.25 181 ILE A CA 1
ATOM 1404 C C . ILE A 1 181 ? 5.715 4.359 -11.318 1.00 90.25 181 ILE A C 1
ATOM 1406 O O . ILE A 1 181 ? 5.493 5.418 -10.726 1.00 90.25 181 ILE A O 1
ATOM 1410 N N . TYR A 1 182 ? 6.853 3.696 -11.203 1.00 89.31 182 TYR A N 1
ATOM 1411 C CA . TYR A 1 182 ? 8.041 4.219 -10.556 1.00 89.31 182 TYR A CA 1
ATOM 1412 C C . TYR A 1 182 ? 9.204 4.113 -11.517 1.00 89.31 182 TYR A C 1
ATOM 1414 O O . TYR A 1 182 ? 9.235 3.228 -12.367 1.00 89.31 182 TYR A O 1
ATOM 1422 N N . TYR A 1 183 ? 10.152 5.030 -11.409 1.00 87.12 183 TYR A N 1
ATOM 1423 C CA . TYR A 1 183 ? 11.328 4.965 -12.250 1.00 87.12 183 TYR A CA 1
ATOM 1424 C C . TYR A 1 183 ? 12.569 5.454 -11.540 1.00 87.12 183 TYR A C 1
ATOM 1426 O O . TYR A 1 183 ? 12.522 6.351 -10.697 1.00 87.12 183 TYR A O 1
ATOM 1434 N N . THR A 1 184 ? 13.691 4.854 -11.903 1.00 83.19 184 THR A N 1
ATOM 1435 C CA . THR A 1 184 ? 15.011 5.234 -11.419 1.00 83.19 184 THR A CA 1
ATOM 1436 C C . THR A 1 184 ? 15.835 5.706 -12.594 1.00 83.19 184 THR A C 1
ATOM 1438 O O . THR A 1 184 ? 15.959 5.012 -13.607 1.00 83.19 184 THR A O 1
ATOM 1441 N N . GLU A 1 185 ? 16.393 6.896 -12.448 1.00 76.44 185 GLU A N 1
ATOM 1442 C CA . GLU A 1 185 ? 17.383 7.415 -13.375 1.00 76.44 185 GLU A CA 1
ATOM 1443 C C . GLU A 1 185 ? 18.719 6.757 -13.038 1.00 76.44 185 GLU A C 1
ATOM 1445 O O . GLU A 1 185 ? 19.197 6.863 -11.909 1.00 76.44 185 GLU A O 1
ATOM 1450 N N . MET A 1 186 ? 19.266 6.008 -13.993 1.00 66.69 186 MET A N 1
ATOM 1451 C CA . MET A 1 186 ? 20.546 5.330 -13.818 1.00 66.69 186 MET A CA 1
ATOM 1452 C C . MET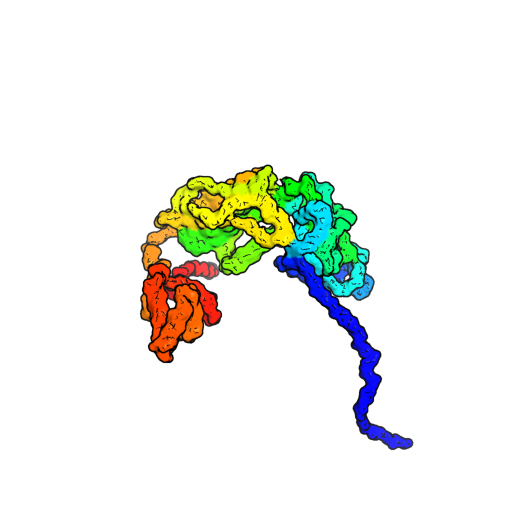 A 1 186 ? 21.662 6.333 -14.127 1.00 66.69 186 MET A C 1
ATOM 1454 O O . MET A 1 186 ? 22.265 6.858 -13.201 1.00 66.69 186 MET A O 1
ATOM 1458 N N . LEU A 1 187 ? 21.882 6.641 -15.413 1.00 65.25 187 LEU A N 1
ATOM 1459 C CA . LEU A 1 187 ? 22.856 7.610 -15.943 1.00 65.25 187 LEU A CA 1
ATOM 1460 C C . LEU A 1 187 ? 22.516 7.943 -17.411 1.00 65.25 187 LEU A C 1
ATOM 1462 O O . LEU A 1 187 ? 21.973 7.084 -18.099 1.00 65.25 187 LEU A O 1
ATOM 1466 N N . TYR A 1 188 ? 22.878 9.130 -17.920 1.00 63.09 188 TYR A N 1
ATOM 1467 C CA . TYR A 1 188 ? 22.871 9.482 -19.360 1.00 63.09 188 TYR A CA 1
ATOM 1468 C C . TYR A 1 188 ? 21.666 8.943 -20.143 1.00 63.09 188 TYR A C 1
ATOM 1470 O O . TYR A 1 188 ? 21.820 8.137 -21.057 1.00 63.09 188 TYR A O 1
ATOM 1478 N N . CYS A 1 189 ? 20.457 9.352 -19.754 1.00 72.31 189 CYS A N 1
ATOM 1479 C CA . CYS A 1 189 ? 19.224 8.941 -20.431 1.00 72.31 189 CYS A CA 1
ATOM 1480 C C . CYS A 1 189 ? 18.906 7.445 -20.324 1.00 72.31 189 CYS A C 1
ATOM 1482 O O . CYS A 1 189 ? 18.170 6.929 -21.150 1.00 72.31 189 CYS A O 1
ATOM 1484 N N . HIS A 1 190 ? 19.418 6.737 -19.318 1.00 80.19 190 HIS A N 1
ATOM 1485 C CA . HIS A 1 190 ? 18.976 5.385 -18.985 1.00 80.19 190 HIS A CA 1
ATOM 1486 C C . HIS A 1 190 ? 17.989 5.429 -17.822 1.00 80.19 190 HIS A C 1
ATOM 1488 O O . HIS A 1 190 ? 18.316 5.888 -16.724 1.00 80.19 190 HIS A O 1
ATOM 1494 N N . PHE A 1 191 ? 16.806 4.879 -18.049 1.00 83.81 191 PHE A N 1
ATOM 1495 C CA . PHE A 1 191 ? 15.744 4.768 -17.065 1.00 83.81 191 PHE A CA 1
ATOM 1496 C C . PHE A 1 191 ? 15.353 3.307 -16.893 1.00 83.81 191 PHE A C 1
ATOM 1498 O O . PHE A 1 191 ? 15.234 2.558 -17.863 1.00 83.81 191 PHE A O 1
ATOM 1505 N N . ASN A 1 192 ? 15.126 2.911 -15.647 1.00 86.62 192 ASN A N 1
ATOM 1506 C CA . ASN A 1 192 ? 14.404 1.686 -15.341 1.00 86.62 192 ASN A CA 1
ATOM 1507 C C . ASN A 1 192 ? 13.006 2.080 -14.873 1.00 86.62 192 ASN A C 1
ATOM 1509 O O . ASN A 1 192 ? 12.888 2.800 -13.883 1.00 86.62 192 ASN A O 1
ATOM 1513 N N . PHE A 1 193 ? 11.980 1.649 -15.597 1.00 87.38 193 PHE A N 1
ATOM 1514 C CA . PHE A 1 193 ? 10.581 1.828 -15.241 1.00 87.38 193 PHE A CA 1
ATOM 1515 C C . PHE A 1 193 ? 10.055 0.542 -14.621 1.00 87.38 193 PHE A C 1
ATOM 1517 O O . PHE A 1 193 ? 10.169 -0.535 -15.200 1.00 87.38 193 PHE A O 1
ATOM 1524 N N . GLU A 1 194 ? 9.445 0.671 -13.454 1.00 89.69 194 GLU A N 1
ATOM 1525 C CA . GLU A 1 194 ? 8.762 -0.403 -12.753 1.00 89.69 194 GLU A CA 1
ATOM 1526 C C . GLU A 1 194 ? 7.277 -0.058 -12.653 1.00 89.69 194 GLU A C 1
ATOM 1528 O O . GLU A 1 194 ? 6.887 0.980 -12.108 1.00 89.69 194 GLU A O 1
ATOM 1533 N N . PHE A 1 195 ? 6.446 -0.937 -13.195 1.00 90.31 195 PHE A N 1
ATOM 1534 C CA . PHE A 1 195 ? 4.998 -0.839 -13.180 1.00 90.31 195 PHE A CA 1
ATOM 1535 C C . PHE A 1 195 ? 4.462 -1.802 -12.134 1.00 90.31 195 PHE A C 1
ATOM 1537 O O . PHE A 1 195 ? 4.787 -2.986 -12.151 1.00 90.31 195 PHE A O 1
ATOM 1544 N N . PHE A 1 196 ? 3.619 -1.298 -11.244 1.00 92.12 196 PHE A N 1
ATOM 1545 C CA . PHE A 1 196 ? 2.961 -2.081 -10.209 1.00 92.12 196 PHE A CA 1
ATOM 1546 C C . PHE A 1 196 ? 1.468 -2.089 -10.482 1.00 92.12 196 PHE A C 1
ATOM 1548 O O . PHE A 1 196 ? 0.844 -1.026 -10.506 1.00 92.12 196 PHE A O 1
ATOM 1555 N N . ILE A 1 197 ? 0.902 -3.278 -10.661 1.00 91.88 197 ILE A N 1
ATOM 1556 C CA . ILE A 1 197 ? -0.545 -3.462 -10.730 1.00 91.88 197 ILE A CA 1
ATOM 1557 C C . ILE A 1 197 ? -1.012 -3.936 -9.359 1.00 91.88 197 ILE A C 1
ATOM 1559 O O . ILE A 1 197 ? -0.646 -5.017 -8.901 1.00 91.88 197 ILE A O 1
ATOM 1563 N N . ILE A 1 198 ? -1.798 -3.098 -8.693 1.00 92.81 198 ILE A N 1
ATOM 1564 C CA . ILE A 1 198 ? -2.304 -3.340 -7.341 1.00 92.81 198 ILE A CA 1
ATOM 1565 C C . ILE A 1 198 ? -3.805 -3.072 -7.296 1.00 92.81 198 ILE A C 1
ATOM 1567 O O . ILE A 1 198 ? -4.346 -2.382 -8.160 1.00 92.81 198 ILE A O 1
ATOM 1571 N N . GLN A 1 199 ? -4.489 -3.561 -6.266 1.00 92.56 199 GLN A N 1
ATOM 1572 C CA . GLN A 1 199 ? -5.794 -2.995 -5.935 1.00 92.56 199 GLN A CA 1
ATOM 1573 C C . GLN A 1 199 ? -5.638 -1.526 -5.526 1.00 92.56 199 GLN A C 1
ATOM 1575 O O . GLN A 1 199 ? -4.616 -1.143 -4.950 1.00 92.56 199 GLN A O 1
ATOM 1580 N N . ASN A 1 200 ? -6.634 -0.699 -5.842 1.00 92.44 200 ASN A N 1
ATOM 1581 C CA . ASN A 1 200 ? -6.598 0.744 -5.613 1.00 92.44 200 ASN A CA 1
ATOM 1582 C C . ASN A 1 200 ? -6.770 1.084 -4.117 1.00 92.44 200 ASN A C 1
ATOM 1584 O O . ASN A 1 200 ? -7.822 1.553 -3.696 1.00 92.44 200 ASN A O 1
ATOM 1588 N N . LEU A 1 201 ? -5.741 0.791 -3.317 1.00 92.69 201 LEU A N 1
ATOM 1589 C CA . LEU A 1 201 ? -5.658 1.068 -1.883 1.00 92.69 201 LEU A CA 1
ATOM 1590 C C . LEU A 1 201 ? -4.388 1.861 -1.574 1.00 92.69 201 LEU A C 1
ATOM 1592 O O . LEU A 1 201 ? -3.285 1.477 -1.982 1.00 92.69 201 LEU A O 1
ATOM 1596 N N . SER A 1 202 ? -4.514 2.908 -0.763 1.00 92.88 202 SER A N 1
ATOM 1597 C CA . SER A 1 202 ? -3.391 3.747 -0.340 1.00 92.88 202 SER A CA 1
ATOM 1598 C C . SER A 1 202 ? -2.340 2.941 0.430 1.00 92.88 202 SER A C 1
ATOM 1600 O O . SER A 1 202 ? -1.140 3.091 0.194 1.00 92.88 202 SER A O 1
ATOM 1602 N N . ALA A 1 203 ? -2.779 1.996 1.267 1.00 93.06 203 ALA A N 1
ATOM 1603 C CA . ALA A 1 203 ? -1.894 1.097 2.007 1.00 93.06 203 ALA A CA 1
ATOM 1604 C C . ALA A 1 203 ? -1.022 0.214 1.084 1.00 93.06 203 ALA A C 1
ATOM 1606 O O . ALA A 1 203 ? 0.166 0.027 1.359 1.00 93.06 203 ALA A O 1
ATOM 1607 N N . LEU A 1 204 ? -1.567 -0.278 -0.039 1.00 92.81 204 LEU A N 1
ATOM 1608 C CA . LEU A 1 204 ? -0.788 -1.018 -1.044 1.00 92.81 204 LEU A CA 1
ATOM 1609 C C . LEU A 1 204 ? 0.204 -0.097 -1.763 1.00 92.81 204 LEU A C 1
ATOM 1611 O O . LEU A 1 204 ? 1.359 -0.474 -1.953 1.00 92.81 204 LEU A O 1
ATOM 1615 N N . ALA A 1 205 ? -0.198 1.132 -2.097 1.00 91.31 205 ALA A N 1
ATOM 1616 C CA . ALA A 1 205 ? 0.702 2.114 -2.702 1.00 91.31 205 ALA A CA 1
ATOM 1617 C C . ALA A 1 205 ? 1.871 2.493 -1.768 1.00 91.31 205 ALA A C 1
ATOM 1619 O O . ALA A 1 205 ? 3.006 2.663 -2.226 1.00 91.31 205 ALA A O 1
ATOM 1620 N N . MET A 1 206 ? 1.630 2.578 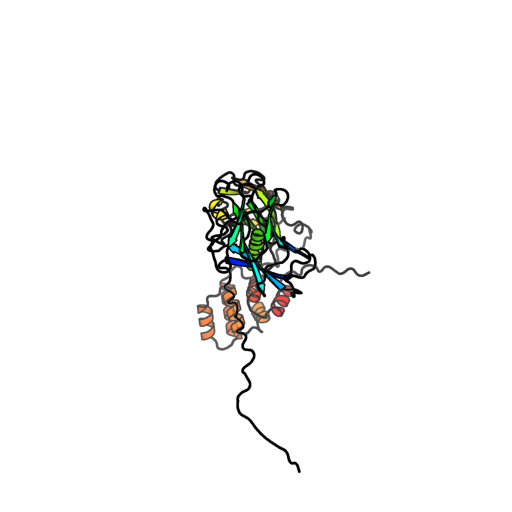-0.456 1.00 91.62 206 MET A N 1
ATOM 1621 C CA . MET A 1 206 ? 2.695 2.748 0.538 1.00 91.62 206 MET A CA 1
ATOM 1622 C C . MET A 1 206 ? 3.615 1.531 0.599 1.00 91.62 206 MET A C 1
ATOM 1624 O O . MET A 1 206 ? 4.833 1.695 0.588 1.00 91.62 206 MET A O 1
ATOM 1628 N N . ARG A 1 207 ? 3.065 0.313 0.552 1.00 90.88 207 ARG A N 1
ATOM 1629 C CA . ARG A 1 207 ? 3.880 -0.908 0.517 1.00 90.88 207 ARG A CA 1
ATOM 1630 C C . ARG A 1 207 ? 4.795 -0.966 -0.706 1.00 90.88 207 ARG A C 1
ATOM 1632 O O . ARG A 1 207 ? 5.963 -1.334 -0.562 1.00 90.88 207 ARG A O 1
ATOM 1639 N N . VAL A 1 208 ? 4.288 -0.575 -1.881 1.00 91.12 208 VAL A N 1
ATOM 1640 C CA . VAL A 1 208 ? 5.085 -0.426 -3.111 1.00 91.12 208 VAL A CA 1
ATOM 1641 C C . VAL A 1 208 ? 6.221 0.570 -2.880 1.00 91.12 208 VAL A C 1
ATOM 1643 O O . VAL A 1 208 ? 7.384 0.264 -3.141 1.00 91.12 208 VAL A O 1
ATOM 1646 N N . LYS A 1 209 ? 5.900 1.750 -2.339 1.00 88.81 209 LYS A N 1
ATOM 1647 C CA . LYS A 1 209 ? 6.887 2.794 -2.044 1.00 88.81 209 LYS A CA 1
ATOM 1648 C C . LYS A 1 209 ? 7.993 2.290 -1.113 1.00 88.81 209 LYS A C 1
ATOM 1650 O O . LYS A 1 209 ? 9.169 2.546 -1.377 1.00 88.81 209 LYS A O 1
ATOM 1655 N N . ASP A 1 210 ? 7.646 1.557 -0.062 1.00 87.75 210 ASP A N 1
ATOM 1656 C CA . ASP A 1 210 ? 8.618 1.001 0.883 1.00 87.75 210 ASP A CA 1
ATOM 1657 C C . ASP A 1 210 ? 9.475 -0.095 0.237 1.00 87.75 210 ASP A C 1
ATOM 1659 O O . ASP A 1 210 ? 10.694 -0.118 0.411 1.00 87.75 210 ASP A O 1
ATOM 1663 N N . GLN A 1 211 ? 8.868 -0.968 -0.576 1.00 86.12 211 GLN A N 1
ATOM 1664 C CA . GLN A 1 211 ? 9.589 -1.996 -1.328 1.00 86.12 211 GLN A CA 1
ATOM 1665 C C . GLN A 1 211 ? 10.641 -1.384 -2.259 1.00 86.12 211 GLN A C 1
ATOM 1667 O O . GLN A 1 211 ? 11.773 -1.867 -2.299 1.00 86.12 211 GLN A O 1
ATOM 1672 N N . ILE A 1 212 ? 10.295 -0.313 -2.972 1.00 84.81 212 ILE A N 1
ATOM 1673 C CA . ILE A 1 212 ? 11.229 0.382 -3.864 1.00 84.81 212 ILE A CA 1
ATOM 1674 C C . ILE A 1 212 ? 12.299 1.117 -3.056 1.00 84.81 212 ILE A C 1
ATOM 1676 O O . ILE A 1 212 ? 13.479 0.991 -3.370 1.00 84.81 212 ILE A O 1
ATOM 1680 N N . SER A 1 213 ? 11.920 1.819 -1.983 1.00 83.44 213 SER A N 1
ATOM 1681 C CA . SER A 1 213 ? 12.868 2.552 -1.124 1.00 83.44 213 SER A CA 1
ATOM 1682 C C . SER A 1 213 ? 13.940 1.645 -0.523 1.00 83.44 213 SER A C 1
ATOM 1684 O O . SER A 1 213 ? 15.099 2.039 -0.416 1.00 83.44 213 SER A O 1
ATOM 1686 N N . ASN A 1 214 ? 13.562 0.418 -0.160 1.00 81.06 214 ASN A N 1
ATOM 1687 C CA . ASN A 1 214 ? 14.484 -0.575 0.385 1.00 81.06 214 ASN A CA 1
ATOM 1688 C C . ASN A 1 214 ? 15.426 -1.165 -0.677 1.00 81.06 214 ASN A C 1
ATOM 1690 O O . ASN A 1 214 ? 16.524 -1.601 -0.339 1.00 81.06 214 ASN A O 1
ATOM 1694 N N . ARG A 1 215 ? 15.012 -1.187 -1.952 1.00 79.19 215 ARG A N 1
ATOM 1695 C CA . ARG A 1 215 ? 15.825 -1.683 -3.077 1.00 79.19 215 ARG A CA 1
ATOM 1696 C C . ARG A 1 215 ? 16.752 -0.608 -3.635 1.00 79.19 215 ARG A C 1
ATOM 1698 O O . ARG A 1 215 ? 17.907 -0.889 -3.942 1.00 79.19 215 ARG A O 1
ATOM 1705 N N . VAL A 1 216 ? 16.251 0.617 -3.760 1.00 74.56 216 VAL A N 1
ATOM 1706 C CA . VAL A 1 216 ? 16.932 1.735 -4.411 1.00 74.56 216 VAL A CA 1
ATOM 1707 C C . VAL A 1 216 ? 17.021 2.883 -3.414 1.00 74.56 216 VAL A C 1
ATOM 1709 O O . VAL A 1 216 ? 16.039 3.586 -3.174 1.00 74.56 216 VAL A O 1
ATOM 1712 N N . LYS A 1 217 ? 18.207 3.076 -2.821 1.00 65.31 217 LYS A N 1
ATOM 1713 C CA . LYS A 1 217 ? 18.481 4.156 -1.860 1.00 65.31 217 LYS A CA 1
ATOM 1714 C C . LYS A 1 217 ? 18.197 5.529 -2.505 1.00 65.31 217 LYS A C 1
ATOM 1716 O O . LYS A 1 217 ? 19.046 6.078 -3.195 1.00 65.31 217 LYS A O 1
ATOM 1721 N N . GLY A 1 218 ? 1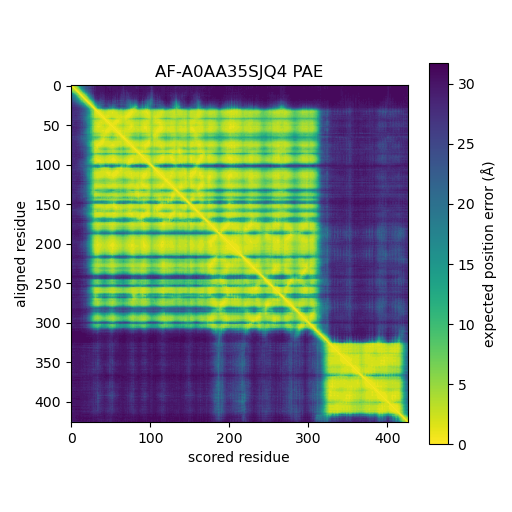7.001 6.077 -2.293 1.00 59.06 218 GLY A N 1
ATOM 1722 C CA . GLY A 1 218 ? 16.646 7.487 -2.523 1.00 59.06 218 GLY A CA 1
ATOM 1723 C C . GLY A 1 218 ? 16.483 7.986 -3.970 1.00 59.06 218 GLY A C 1
ATOM 1724 O O . GLY A 1 218 ? 15.914 9.058 -4.145 1.00 59.06 218 GLY A O 1
ATOM 1725 N N . ASN A 1 219 ? 16.908 7.244 -4.999 1.00 72.31 219 ASN A N 1
ATOM 1726 C CA . ASN A 1 219 ? 16.947 7.744 -6.389 1.00 72.31 219 ASN A CA 1
ATOM 1727 C C . ASN A 1 219 ? 15.738 7.365 -7.267 1.00 72.31 219 ASN A C 1
ATOM 1729 O O . ASN A 1 219 ? 15.800 7.476 -8.493 1.00 72.31 219 ASN A O 1
ATOM 1733 N N . TYR A 1 220 ? 14.634 6.916 -6.672 1.00 82.06 220 TYR A N 1
ATOM 1734 C CA . TYR A 1 220 ? 13.416 6.613 -7.423 1.00 82.06 220 TYR A CA 1
ATOM 1735 C C . TYR A 1 220 ? 12.461 7.812 -7.442 1.00 82.06 220 TYR A C 1
ATOM 1737 O O . TYR A 1 220 ? 12.334 8.563 -6.474 1.00 82.06 220 TYR A O 1
ATOM 1745 N N . LYS A 1 221 ? 11.747 7.977 -8.552 1.00 84.00 221 LYS A N 1
ATOM 1746 C CA . LYS A 1 221 ? 10.700 8.980 -8.745 1.00 84.00 221 LYS A CA 1
ATOM 1747 C C . LYS A 1 221 ? 9.380 8.256 -9.012 1.00 84.00 221 LYS A C 1
ATOM 1749 O O . LYS A 1 221 ? 9.355 7.198 -9.640 1.00 84.00 221 LYS A O 1
ATOM 1754 N N . ARG A 1 222 ? 8.273 8.813 -8.516 1.00 85.38 222 ARG A N 1
ATOM 1755 C CA . ARG A 1 222 ? 6.923 8.308 -8.810 1.00 85.38 222 ARG A CA 1
ATOM 1756 C C . ARG A 1 222 ? 6.430 8.958 -10.102 1.00 85.38 222 ARG A C 1
ATOM 1758 O O . ARG A 1 222 ? 6.451 10.181 -10.218 1.00 85.38 222 ARG A O 1
ATOM 1765 N N . GLY A 1 223 ? 6.029 8.139 -11.065 1.00 82.12 223 GLY A N 1
ATOM 1766 C CA . GLY A 1 223 ? 5.353 8.570 -12.284 1.00 82.12 223 GLY A CA 1
ATOM 1767 C C . GLY A 1 223 ? 3.843 8.738 -12.076 1.00 82.12 223 GLY A C 1
ATOM 1768 O O . GLY A 1 223 ? 3.351 8.647 -10.947 1.00 82.12 223 GLY A O 1
ATOM 1769 N N . PRO A 1 224 ? 3.082 8.988 -13.152 1.00 82.31 224 PRO A N 1
ATOM 1770 C CA . PRO A 1 224 ? 1.629 8.975 -13.073 1.00 82.31 224 PRO A CA 1
ATOM 1771 C C . PRO A 1 224 ? 1.107 7.571 -12.741 1.00 82.31 224 PRO A C 1
ATOM 1773 O O . PRO A 1 224 ? 1.794 6.562 -12.919 1.00 82.31 224 PRO A O 1
ATOM 1776 N N . PHE A 1 225 ? -0.133 7.522 -12.265 1.00 86.62 225 PHE A N 1
ATOM 1777 C CA . PHE A 1 225 ? -0.877 6.288 -12.048 1.00 86.62 225 PHE A CA 1
ATOM 1778 C C . PHE A 1 225 ? -2.204 6.348 -12.807 1.00 86.62 225 PHE A C 1
ATOM 1780 O O . PHE A 1 225 ? -2.684 7.432 -13.144 1.00 86.62 225 PHE A O 1
ATOM 1787 N N . SER A 1 226 ? -2.785 5.186 -13.085 1.00 87.38 226 SER A N 1
ATOM 1788 C CA . SER A 1 226 ? -4.090 5.059 -13.735 1.00 87.38 226 SER A CA 1
ATOM 1789 C C . SER A 1 226 ? -4.940 4.067 -12.964 1.00 87.38 226 SER A C 1
ATOM 1791 O O . SER A 1 226 ? -4.460 2.987 -12.619 1.00 87.38 226 SER A O 1
ATOM 1793 N N . ASN A 1 227 ? -6.196 4.426 -12.718 1.00 89.56 227 ASN A N 1
ATOM 1794 C CA . ASN A 1 227 ? -7.161 3.534 -12.093 1.00 89.56 227 ASN A CA 1
ATOM 1795 C C . ASN A 1 227 ? -8.015 2.871 -13.170 1.00 89.56 227 ASN A C 1
ATOM 1797 O O . ASN A 1 227 ? -8.428 3.522 -14.132 1.00 89.56 227 ASN A O 1
ATOM 1801 N N . PHE A 1 228 ? -8.278 1.581 -13.006 1.00 89.38 228 PHE A N 1
ATOM 1802 C CA . PHE A 1 228 ? -8.996 0.786 -13.992 1.00 89.38 228 PHE A CA 1
ATOM 1803 C C . PHE A 1 228 ? -9.724 -0.393 -13.339 1.00 89.38 228 PHE A C 1
ATOM 1805 O O . PHE A 1 228 ? -9.524 -0.704 -12.164 1.00 89.38 228 PHE A O 1
ATOM 1812 N N . LYS A 1 229 ? -10.566 -1.073 -14.119 1.00 90.19 229 LYS A N 1
ATOM 1813 C CA . LYS A 1 229 ? -11.132 -2.380 -13.765 1.00 90.19 229 LYS A CA 1
ATOM 1814 C C . LYS A 1 229 ? -10.643 -3.429 -14.752 1.00 90.19 229 LYS A C 1
ATOM 1816 O O . LYS A 1 229 ? -10.506 -3.126 -15.935 1.00 90.19 229 LYS A O 1
ATOM 1821 N N . PHE A 1 230 ? -10.430 -4.659 -14.304 1.00 90.00 230 PHE A N 1
ATOM 1822 C CA . PHE A 1 230 ? -10.198 -5.772 -15.224 1.00 90.00 230 PHE A CA 1
ATOM 1823 C C . PHE A 1 230 ? -11.455 -5.997 -16.084 1.00 90.00 230 PHE A C 1
ATOM 1825 O O . PHE A 1 230 ? -12.573 -6.086 -15.571 1.00 90.00 230 PHE A O 1
ATOM 1832 N N . GLN A 1 231 ? -11.280 -6.017 -17.404 1.00 89.44 231 GLN A N 1
ATOM 1833 C CA . GLN A 1 231 ? -12.283 -6.475 -18.368 1.00 89.44 231 GLN A CA 1
ATOM 1834 C C . GLN A 1 231 ? -12.107 -7.966 -18.660 1.00 89.44 231 GLN A C 1
ATOM 1836 O O . GLN A 1 231 ? -13.094 -8.678 -18.834 1.00 89.44 231 GLN A O 1
ATOM 1841 N N . GLU A 1 232 ? -10.851 -8.396 -18.729 1.00 87.88 232 GLU A N 1
ATOM 1842 C CA . GLU A 1 232 ? -10.406 -9.768 -18.961 1.00 87.88 232 GLU A CA 1
ATOM 1843 C C . GLU A 1 232 ? -9.752 -10.317 -17.681 1.00 87.88 232 GLU A C 1
ATOM 1845 O O . GLU A 1 232 ? -9.545 -9.574 -16.723 1.00 87.88 232 GLU A O 1
ATOM 1850 N N . ASP A 1 233 ? -9.438 -11.614 -17.630 1.00 90.38 233 ASP A N 1
ATOM 1851 C CA . ASP A 1 233 ? -8.786 -12.227 -16.454 1.00 90.38 233 ASP A CA 1
ATOM 1852 C C . ASP A 1 233 ? -7.302 -11.843 -16.318 1.00 90.38 233 ASP A C 1
ATOM 1854 O O . ASP A 1 233 ? -6.655 -12.154 -15.313 1.00 90.38 233 ASP A O 1
ATOM 1858 N N . GLU A 1 234 ? -6.768 -11.143 -17.312 1.00 91.81 234 GLU A N 1
ATOM 1859 C CA . GLU A 1 234 ? -5.412 -10.626 -17.361 1.00 91.81 234 GLU A CA 1
ATOM 1860 C C . GLU A 1 234 ? -5.393 -9.220 -17.956 1.00 91.81 234 GLU A C 1
ATOM 1862 O O . GLU A 1 234 ? -6.291 -8.810 -18.694 1.00 91.81 234 GLU A O 1
ATOM 1867 N N . VAL A 1 235 ? -4.350 -8.476 -17.612 1.00 91.06 235 VAL A N 1
ATOM 1868 C CA . VAL A 1 235 ? -3.978 -7.254 -18.311 1.00 91.06 235 VAL A CA 1
ATOM 1869 C C . VAL A 1 235 ? -2.571 -7.394 -18.841 1.00 91.06 235 VAL A C 1
ATOM 1871 O O . VAL A 1 235 ? -1.708 -7.957 -18.169 1.00 91.06 235 VAL A O 1
ATOM 1874 N N . SER A 1 236 ? -2.330 -6.835 -20.020 1.00 89.56 236 SER A N 1
ATOM 1875 C CA . SER A 1 236 ? -0.983 -6.676 -20.548 1.00 89.56 236 SER A CA 1
ATOM 1876 C C . SER A 1 236 ? -0.638 -5.207 -20.711 1.00 89.56 236 SER A C 1
ATOM 1878 O O . SER A 1 236 ? -1.461 -4.389 -21.133 1.00 89.56 236 SER A O 1
ATOM 1880 N N . LEU A 1 237 ? 0.584 -4.854 -20.336 1.00 86.00 237 LEU A N 1
ATOM 1881 C CA . LEU A 1 237 ? 1.155 -3.560 -20.658 1.00 86.00 237 LEU A CA 1
ATOM 1882 C C . LEU A 1 237 ? 1.692 -3.644 -22.083 1.00 86.00 237 LEU A C 1
ATOM 1884 O O . LEU A 1 237 ? 2.544 -4.462 -22.385 1.00 86.00 237 LEU A O 1
ATOM 1888 N N . GLU A 1 238 ? 1.178 -2.819 -22.979 1.00 85.31 238 GLU A N 1
ATOM 1889 C CA . GLU A 1 238 ? 1.676 -2.717 -24.342 1.00 85.31 238 GLU A CA 1
ATOM 1890 C C . GLU A 1 238 ? 2.314 -1.356 -24.531 1.00 85.31 238 GLU A C 1
ATOM 1892 O O . GLU A 1 238 ? 1.694 -0.302 -24.355 1.00 85.31 238 GLU A O 1
ATOM 1897 N N . ILE A 1 239 ? 3.572 -1.380 -24.924 1.00 77.75 239 ILE A N 1
ATOM 1898 C CA . ILE A 1 239 ? 4.326 -0.176 -25.195 1.00 77.75 239 ILE A CA 1
ATOM 1899 C C . ILE A 1 239 ? 4.269 0.039 -26.701 1.00 77.75 239 ILE A C 1
ATOM 1901 O O . ILE A 1 239 ? 4.695 -0.819 -27.467 1.00 77.75 239 ILE A O 1
ATOM 1905 N N . GLN A 1 240 ? 3.695 1.161 -27.144 1.00 74.06 240 GLN A N 1
ATOM 1906 C CA . GLN A 1 240 ? 3.607 1.439 -28.579 1.00 74.06 240 GLN A CA 1
ATOM 1907 C C . GLN A 1 240 ? 5.010 1.479 -29.207 1.00 74.06 240 GLN A C 1
ATOM 1909 O O . GLN A 1 240 ? 5.858 2.234 -28.738 1.00 74.06 240 GLN A O 1
ATOM 1914 N N . GLU A 1 241 ? 5.203 0.699 -30.278 1.00 61.62 241 GLU A N 1
ATOM 1915 C CA . GLU A 1 241 ? 6.490 0.305 -30.891 1.00 61.62 241 GLU A CA 1
ATOM 1916 C C . GLU A 1 241 ? 7.444 1.449 -31.280 1.00 61.62 241 GLU A C 1
ATOM 1918 O O . GLU A 1 241 ? 8.625 1.211 -31.518 1.00 61.62 241 GLU A O 1
ATOM 1923 N N . SER A 1 242 ? 6.979 2.696 -31.343 1.00 62.03 242 SER A N 1
ATOM 1924 C CA . SER A 1 242 ? 7.836 3.846 -31.616 1.00 62.03 242 SER A CA 1
ATOM 1925 C C . SER A 1 242 ? 8.029 4.695 -30.362 1.00 62.03 242 SER A C 1
ATOM 1927 O O . SER A 1 242 ? 7.291 5.662 -30.142 1.00 62.03 242 SER A O 1
ATOM 1929 N N . CYS A 1 243 ? 9.074 4.393 -29.593 1.00 61.50 243 CYS A N 1
ATOM 1930 C CA . CYS A 1 243 ? 9.693 5.361 -28.693 1.00 61.50 243 CYS A CA 1
ATOM 1931 C C . CYS A 1 243 ? 10.297 6.469 -29.574 1.00 61.50 243 CYS A C 1
ATOM 1933 O O . CYS A 1 243 ? 11.437 6.379 -30.027 1.00 61.50 243 CYS A O 1
ATOM 1935 N N . GLY A 1 244 ? 9.479 7.455 -29.953 1.00 61.25 244 GLY A N 1
ATOM 1936 C CA . GLY A 1 244 ? 9.861 8.481 -30.923 1.00 61.25 244 GLY A CA 1
ATOM 1937 C C . GLY A 1 244 ? 11.194 9.149 -30.570 1.00 61.25 244 GLY A C 1
ATOM 1938 O O . GLY A 1 244 ? 11.526 9.304 -29.400 1.00 61.25 244 GLY A O 1
ATOM 1939 N N . ASN A 1 245 ? 11.935 9.586 -31.591 1.00 64.31 245 ASN A N 1
ATOM 1940 C CA . ASN A 1 245 ? 13.159 10.388 -31.471 1.00 64.31 245 ASN A CA 1
ATOM 1941 C C . ASN A 1 245 ? 14.412 9.685 -30.906 1.00 64.31 245 ASN A C 1
ATOM 1943 O O . ASN A 1 245 ? 15.232 10.366 -30.317 1.00 64.31 245 ASN A O 1
ATOM 1947 N N . GLY A 1 246 ? 14.638 8.383 -31.114 1.00 73.19 246 GLY A N 1
ATOM 1948 C CA . GLY A 1 246 ? 15.944 7.757 -30.803 1.00 73.19 246 GLY A CA 1
ATOM 1949 C C . GLY A 1 246 ? 16.078 7.160 -29.399 1.00 73.19 246 GLY A C 1
ATOM 1950 O O . GLY A 1 246 ? 17.187 6.875 -28.948 1.00 73.19 246 GLY A O 1
ATOM 1951 N N . TRP A 1 247 ? 14.949 6.950 -28.723 1.00 79.62 247 TRP A N 1
ATOM 1952 C CA . TRP A 1 247 ? 14.876 6.136 -27.516 1.00 79.62 247 TRP A CA 1
ATOM 1953 C C . TRP A 1 247 ? 14.713 4.657 -27.880 1.00 79.62 247 TRP A C 1
ATOM 1955 O O . TRP A 1 247 ? 13.919 4.293 -28.741 1.00 79.62 247 TRP A O 1
ATOM 1965 N N . ASN A 1 248 ? 15.435 3.806 -27.171 1.00 81.62 248 ASN A N 1
ATOM 1966 C CA . ASN A 1 248 ? 15.359 2.357 -27.201 1.00 81.62 248 ASN A CA 1
ATOM 1967 C C . ASN A 1 248 ? 14.671 1.846 -25.938 1.00 81.62 248 ASN A C 1
ATOM 1969 O O . ASN A 1 248 ? 14.722 2.479 -24.879 1.00 81.62 248 ASN A O 1
ATOM 1973 N N . MET A 1 249 ? 14.041 0.681 -26.046 1.00 80.94 249 MET A N 1
ATOM 1974 C CA . MET A 1 249 ? 13.314 0.069 -24.947 1.00 80.94 249 MET A CA 1
ATOM 1975 C C . MET A 1 249 ? 13.474 -1.446 -24.944 1.00 80.94 249 MET A C 1
ATOM 1977 O O . MET A 1 249 ? 13.531 -2.073 -25.997 1.00 80.94 249 MET A O 1
ATOM 1981 N N . MET A 1 250 ? 13.540 -2.026 -23.750 1.00 82.56 250 MET A N 1
ATOM 1982 C CA . MET A 1 250 ? 13.635 -3.465 -23.539 1.00 82.56 250 MET A CA 1
ATOM 1983 C C . MET A 1 250 ? 12.796 -3.868 -22.339 1.00 82.56 250 MET A C 1
ATOM 1985 O O . MET A 1 250 ? 12.944 -3.325 -21.243 1.00 82.56 250 MET A O 1
ATOM 1989 N N . GLU A 1 251 ? 11.955 -4.865 -22.555 1.00 81.69 251 GLU A N 1
ATOM 1990 C CA . GLU A 1 251 ? 11.187 -5.531 -21.513 1.00 81.69 251 GLU A CA 1
ATOM 1991 C C . GLU A 1 251 ? 12.116 -6.436 -20.698 1.00 81.69 251 GLU A C 1
ATOM 1993 O O . GLU A 1 251 ? 12.900 -7.205 -21.254 1.00 81.69 251 GLU A O 1
ATOM 1998 N N . LEU A 1 252 ? 12.061 -6.314 -19.372 1.00 75.44 252 LEU A N 1
ATOM 1999 C CA . LEU A 1 252 ? 12.881 -7.108 -18.452 1.00 75.44 252 LEU A CA 1
ATOM 2000 C C . LEU A 1 252 ? 12.078 -8.215 -17.767 1.00 75.44 252 LEU A C 1
ATOM 2002 O O . LEU A 1 252 ? 12.637 -9.250 -17.406 1.00 75.44 252 LEU A O 1
ATOM 2006 N N . THR A 1 253 ? 10.776 -8.006 -17.578 1.00 76.06 253 THR A N 1
ATOM 2007 C CA . THR A 1 253 ? 9.855 -8.996 -17.012 1.00 76.06 253 THR A CA 1
ATOM 2008 C C . THR A 1 253 ? 8.575 -9.059 -17.845 1.00 76.06 253 THR A C 1
ATOM 2010 O O . THR A 1 253 ? 8.305 -8.115 -18.593 1.00 76.06 253 THR A O 1
ATOM 2013 N N . PRO A 1 254 ? 7.788 -10.149 -17.736 1.00 72.19 254 PRO A N 1
ATOM 2014 C CA . PRO A 1 254 ? 6.548 -10.284 -18.488 1.00 72.19 254 PRO A CA 1
ATOM 2015 C C . PRO A 1 254 ? 5.642 -9.072 -18.273 1.00 72.19 254 PRO A C 1
ATOM 2017 O O . PRO A 1 254 ? 5.427 -8.640 -17.138 1.00 72.19 254 PRO A O 1
ATOM 2020 N N . LEU A 1 255 ? 5.110 -8.536 -19.368 1.00 79.88 255 LEU A N 1
ATOM 2021 C CA . LEU A 1 255 ? 4.168 -7.421 -19.338 1.00 79.88 255 LEU A CA 1
ATOM 2022 C C . LEU A 1 255 ? 2.730 -7.862 -19.025 1.00 79.88 255 LEU A C 1
ATOM 2024 O O . LEU A 1 255 ? 1.834 -7.026 -19.039 1.00 79.88 255 LEU A O 1
ATOM 2028 N N . GLU A 1 256 ? 2.508 -9.143 -18.729 1.00 87.94 256 GLU A N 1
ATOM 2029 C CA . GLU A 1 256 ? 1.206 -9.739 -18.421 1.00 87.94 256 GLU A CA 1
ATOM 2030 C C . GLU A 1 256 ? 1.016 -9.913 -16.911 1.00 87.94 256 GLU A C 1
ATOM 2032 O O . GLU A 1 256 ? 1.878 -10.444 -16.207 1.00 87.94 256 GLU A O 1
ATOM 2037 N N . VAL A 1 257 ? -0.141 -9.482 -16.413 1.00 89.31 257 VAL A N 1
ATOM 2038 C CA . VAL A 1 257 ? -0.540 -9.591 -15.011 1.00 89.31 257 VAL A CA 1
ATOM 2039 C C . VAL A 1 257 ? -1.944 -10.173 -14.930 1.00 89.31 257 VAL A C 1
ATOM 2041 O O . VAL A 1 257 ? -2.904 -9.580 -15.419 1.00 89.31 257 VAL A O 1
ATOM 2044 N N . PHE A 1 258 ? -2.086 -11.309 -14.250 1.00 90.75 258 PHE A N 1
ATOM 2045 C CA . PHE A 1 258 ? -3.388 -11.934 -14.037 1.00 90.75 258 PHE A CA 1
ATOM 2046 C C . PHE A 1 258 ? -4.127 -11.302 -12.860 1.00 90.75 258 PHE A C 1
ATOM 2048 O O . PHE A 1 258 ? -3.569 -11.124 -11.774 1.00 90.75 258 PHE A O 1
ATOM 2055 N N . LYS A 1 259 ? -5.434 -11.085 -13.031 1.00 90.50 259 LYS A N 1
ATOM 2056 C CA . LYS A 1 259 ? -6.336 -10.596 -11.982 1.00 90.50 259 LYS A CA 1
ATOM 2057 C C . LYS A 1 259 ? -6.220 -11.431 -10.707 1.00 90.50 259 LYS A C 1
ATOM 2059 O O . LYS A 1 259 ? -6.074 -10.887 -9.620 1.00 90.50 259 LYS A O 1
ATOM 2064 N N . ARG A 1 260 ? -6.203 -12.763 -10.850 1.00 88.25 260 ARG A N 1
ATOM 2065 C CA . ARG A 1 260 ? -6.100 -13.710 -9.725 1.00 88.25 260 ARG A CA 1
ATOM 2066 C C . ARG A 1 260 ? -4.844 -13.513 -8.872 1.00 88.25 260 ARG A C 1
ATOM 2068 O O . ARG A 1 260 ? -4.868 -13.870 -7.702 1.00 88.25 260 ARG A O 1
ATOM 2075 N N . ASP A 1 261 ? -3.755 -13.014 -9.456 1.00 87.75 261 ASP A N 1
ATOM 2076 C CA . ASP A 1 261 ? -2.492 -12.812 -8.746 1.00 87.75 261 ASP A CA 1
ATOM 2077 C C . ASP A 1 261 ? -2.505 -11.469 -8.007 1.00 87.75 261 ASP A C 1
ATOM 2079 O O . ASP A 1 261 ? -2.037 -11.389 -6.874 1.00 87.75 261 ASP A O 1
ATOM 2083 N N . VAL A 1 262 ? -3.166 -10.454 -8.572 1.00 89.00 262 VAL A N 1
ATOM 2084 C CA . VAL A 1 262 ? -3.425 -9.174 -7.892 1.00 89.00 262 VAL A CA 1
ATOM 2085 C C . VAL A 1 262 ? -4.443 -9.337 -6.753 1.00 89.00 262 VAL A C 1
ATOM 2087 O O . VAL A 1 262 ? -4.281 -8.754 -5.682 1.00 89.00 262 VAL A O 1
ATOM 2090 N N . ASP A 1 263 ? -5.467 -10.171 -6.949 1.00 86.12 263 ASP A N 1
ATOM 2091 C CA . ASP A 1 263 ? -6.521 -10.453 -5.963 1.00 86.12 263 ASP A CA 1
ATOM 2092 C C . ASP A 1 263 ? -6.046 -11.314 -4.785 1.00 86.12 263 ASP A C 1
ATOM 2094 O O . ASP A 1 263 ? -6.728 -11.392 -3.766 1.00 86.12 263 ASP A O 1
ATOM 2098 N N . ARG A 1 264 ? -4.865 -11.940 -4.882 1.00 77.50 264 ARG A N 1
ATOM 2099 C CA . ARG A 1 264 ? -4.245 -12.677 -3.766 1.00 77.50 264 ARG A CA 1
ATOM 2100 C C . ARG A 1 264 ? -3.698 -11.775 -2.662 1.00 77.50 264 ARG A C 1
ATOM 2102 O O . ARG A 1 264 ? -3.172 -12.305 -1.674 1.00 77.50 264 ARG A O 1
ATOM 2109 N N . TYR A 1 265 ? -3.827 -10.451 -2.786 1.00 72.88 265 TYR A N 1
ATOM 2110 C CA . TYR A 1 265 ? -3.544 -9.552 -1.674 1.00 72.88 265 TYR A CA 1
ATOM 2111 C C . TYR A 1 265 ? -4.390 -9.991 -0.459 1.00 72.88 265 TYR A C 1
ATOM 2113 O O . TYR A 1 265 ? -5.571 -10.310 -0.576 1.00 72.88 265 TYR A O 1
ATOM 2121 N N . GLY A 1 266 ? -3.750 -10.139 0.700 1.00 59.69 266 GLY A N 1
ATOM 2122 C CA . GLY A 1 266 ? -4.354 -10.803 1.858 1.00 59.69 266 GLY A CA 1
ATOM 2123 C C . GLY A 1 266 ? -3.757 -12.174 2.165 1.00 59.69 266 GLY A C 1
ATOM 2124 O O . GLY A 1 266 ? -3.552 -12.461 3.337 1.00 59.69 266 GLY A O 1
ATOM 2125 N N . ALA A 1 267 ? -3.410 -12.983 1.159 1.00 66.62 267 ALA A N 1
ATOM 2126 C CA . ALA A 1 267 ? -2.855 -14.331 1.351 1.00 66.62 267 ALA A CA 1
ATOM 2127 C C . ALA A 1 267 ? -1.341 -14.403 1.090 1.00 66.62 267 ALA A C 1
ATOM 2129 O O . ALA A 1 267 ? -0.614 -15.081 1.814 1.00 66.62 267 ALA A O 1
ATOM 2130 N N . HIS A 1 268 ? -0.859 -13.681 0.077 1.00 66.69 268 HIS A N 1
ATOM 2131 C CA . HIS A 1 268 ? 0.557 -13.604 -0.280 1.00 66.69 268 HIS A CA 1
ATOM 2132 C C . HIS A 1 268 ? 0.953 -12.159 -0.594 1.00 66.69 268 HIS A C 1
ATOM 2134 O O . HIS A 1 268 ? 0.146 -11.372 -1.080 1.00 66.69 268 HIS A O 1
ATOM 2140 N N . MET A 1 269 ? 2.199 -11.803 -0.277 1.00 66.44 269 MET A N 1
ATOM 2141 C CA . MET A 1 269 ? 2.686 -10.416 -0.301 1.00 66.44 269 MET A CA 1
ATOM 2142 C C . MET A 1 269 ? 3.457 -10.057 -1.585 1.00 66.44 269 MET A C 1
ATOM 2144 O O . MET A 1 269 ? 4.013 -8.965 -1.697 1.00 66.44 269 MET A O 1
ATOM 2148 N N . GLU A 1 270 ? 3.542 -10.961 -2.560 1.00 77.12 270 GLU A N 1
ATOM 2149 C CA . GLU A 1 270 ? 4.232 -10.663 -3.815 1.00 77.12 270 GLU A CA 1
ATOM 2150 C C . GLU A 1 270 ? 3.375 -9.740 -4.680 1.00 77.12 270 GLU A C 1
ATOM 2152 O O . GLU A 1 270 ? 2.302 -10.107 -5.153 1.00 77.12 270 GLU A O 1
ATOM 2157 N N . LEU A 1 271 ? 3.848 -8.506 -4.855 1.00 84.81 271 LEU A N 1
ATOM 2158 C CA . LEU A 1 271 ? 3.202 -7.526 -5.717 1.00 84.81 271 LEU A CA 1
ATOM 2159 C C . LEU A 1 271 ? 3.483 -7.858 -7.184 1.00 84.81 271 LEU A C 1
ATOM 2161 O O . LEU A 1 271 ? 4.609 -8.200 -7.544 1.00 84.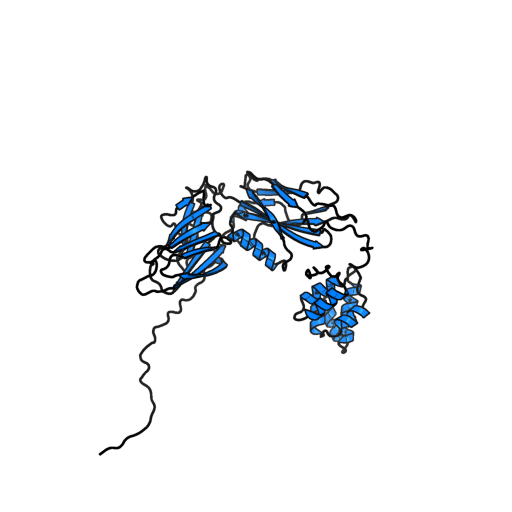81 271 LEU A O 1
ATOM 2165 N N . CYS A 1 272 ? 2.471 -7.704 -8.035 1.00 86.69 272 CYS A N 1
ATOM 2166 C CA . CYS A 1 272 ? 2.610 -7.898 -9.473 1.00 86.69 272 CYS A CA 1
ATOM 2167 C C . CYS A 1 272 ? 3.403 -6.736 -10.085 1.00 86.69 272 CYS A C 1
ATOM 2169 O O . CYS A 1 272 ? 2.953 -5.585 -10.042 1.00 86.69 272 CYS A O 1
ATOM 2171 N N . THR A 1 273 ? 4.580 -7.037 -10.643 1.00 86.94 273 THR A N 1
ATOM 2172 C CA . THR A 1 273 ? 5.500 -6.034 -11.196 1.00 86.94 273 THR A CA 1
ATOM 2173 C C . THR A 1 273 ? 5.915 -6.329 -12.630 1.00 86.94 273 THR A C 1
ATOM 2175 O O . THR A 1 273 ? 6.397 -7.425 -12.920 1.00 86.94 273 THR A O 1
ATOM 2178 N N . CYS A 1 274 ? 5.857 -5.310 -13.482 1.00 85.88 274 CYS A N 1
ATOM 2179 C CA . CYS A 1 274 ? 6.435 -5.325 -14.822 1.00 85.88 274 CYS A CA 1
ATOM 2180 C C . CYS A 1 274 ? 7.607 -4.339 -14.884 1.00 85.88 274 CYS A C 1
ATOM 2182 O O . CYS A 1 274 ? 7.524 -3.250 -14.317 1.00 85.88 274 CYS A O 1
ATOM 2184 N N . GLN A 1 275 ? 8.695 -4.696 -15.560 1.00 87.06 275 GLN A N 1
ATOM 2185 C CA . GLN A 1 275 ? 9.902 -3.878 -15.624 1.00 87.06 275 GLN A CA 1
ATOM 2186 C C . GLN A 1 275 ? 10.319 -3.620 -17.062 1.00 87.06 275 GLN A C 1
ATOM 2188 O O . GLN A 1 275 ? 10.345 -4.526 -17.897 1.00 87.06 275 GLN A O 1
ATOM 2193 N N . VAL A 1 276 ? 10.681 -2.370 -17.331 1.00 85.44 276 VAL A N 1
ATOM 2194 C CA . VAL A 1 276 ? 11.064 -1.906 -18.658 1.00 85.44 276 VAL A CA 1
ATOM 2195 C C . VAL A 1 276 ? 12.269 -0.992 -18.549 1.00 85.44 276 VAL A C 1
ATOM 2197 O O . VAL A 1 276 ? 12.247 0.017 -17.846 1.00 85.44 276 VAL A O 1
ATOM 2200 N N . LYS A 1 277 ? 13.316 -1.310 -19.301 1.00 86.62 277 LYS A N 1
ATOM 2201 C CA . LYS A 1 277 ? 14.485 -0.452 -19.446 1.00 86.62 277 LYS A CA 1
ATOM 2202 C C . LYS A 1 277 ? 14.315 0.438 -20.666 1.00 86.62 277 LYS A C 1
ATOM 2204 O O . LYS A 1 277 ? 13.992 -0.053 -21.741 1.00 86.62 277 LYS A O 1
ATOM 2209 N N . VAL A 1 278 ? 14.579 1.727 -20.505 1.00 84.75 278 VAL A N 1
ATOM 2210 C CA . VAL A 1 278 ? 14.536 2.726 -21.577 1.00 84.75 278 VAL A CA 1
ATOM 2211 C C . VAL A 1 278 ? 15.882 3.427 -21.640 1.00 84.75 278 VAL A C 1
ATOM 2213 O O . VAL A 1 278 ? 16.419 3.806 -20.601 1.00 84.75 278 VAL A O 1
ATOM 2216 N N . TRP A 1 279 ? 16.451 3.583 -22.831 1.00 84.56 279 TRP A N 1
ATOM 2217 C CA . TRP A 1 279 ? 17.725 4.277 -23.014 1.00 84.56 279 TRP A CA 1
ATOM 2218 C C . TRP A 1 279 ? 17.801 5.039 -24.327 1.00 84.56 279 TRP A C 1
ATOM 2220 O O . TRP A 1 279 ? 16.975 4.832 -25.201 1.00 84.56 279 TRP A O 1
ATOM 2230 N N . CYS A 1 280 ? 18.786 5.916 -24.483 1.00 81.69 280 CYS A N 1
ATOM 2231 C CA . CYS A 1 280 ? 19.088 6.568 -25.753 1.00 81.69 280 CYS A CA 1
ATOM 2232 C C . CYS A 1 280 ? 20.539 6.267 -26.140 1.00 81.69 280 CYS A C 1
ATOM 2234 O O . CYS A 1 280 ? 21.428 6.366 -25.298 1.00 81.69 280 CYS A O 1
ATOM 2236 N N . GLU A 1 281 ? 20.773 5.901 -27.402 1.00 72.31 281 GLU A N 1
ATOM 2237 C CA . GLU A 1 281 ? 22.121 5.633 -27.942 1.00 72.31 281 GLU A CA 1
ATOM 2238 C C . GLU A 1 281 ? 22.720 6.832 -28.690 1.00 72.31 281 GLU A C 1
ATOM 2240 O O . GLU A 1 281 ? 23.913 6.841 -28.984 1.00 72.31 281 GLU A O 1
ATOM 2245 N N . ASN A 1 282 ? 21.914 7.856 -28.984 1.00 67.88 282 ASN A N 1
ATOM 2246 C CA . ASN A 1 282 ? 22.367 9.039 -29.711 1.00 67.88 282 ASN A CA 1
ATOM 2247 C C . ASN A 1 282 ? 23.201 9.976 -28.826 1.00 67.88 282 ASN A C 1
ATOM 2249 O O . ASN A 1 282 ? 22.863 10.213 -27.666 1.00 67.88 282 ASN A O 1
ATOM 2253 N N . GLU A 1 283 ? 24.242 10.572 -29.418 1.00 60.91 283 GLU A N 1
ATOM 2254 C CA . GLU A 1 283 ? 25.051 11.629 -28.789 1.00 60.91 283 GLU A CA 1
ATOM 2255 C C . GLU A 1 283 ? 24.215 12.883 -28.481 1.00 60.91 283 GLU A C 1
ATOM 2257 O O . GLU A 1 283 ? 24.433 13.557 -27.474 1.00 60.91 283 GLU A O 1
ATOM 2262 N N . GLU A 1 284 ? 23.215 13.172 -29.320 1.00 65.06 284 GLU A N 1
ATOM 2263 C CA . GLU A 1 284 ? 22.200 14.185 -29.046 1.00 65.06 284 GLU A CA 1
ATOM 2264 C C . GLU A 1 284 ? 21.029 13.555 -28.288 1.00 65.06 284 GLU A C 1
ATOM 2266 O O . GLU A 1 284 ? 20.208 12.831 -28.856 1.00 65.06 284 GLU A O 1
ATOM 2271 N N . VAL A 1 285 ? 20.950 13.858 -26.991 1.00 62.44 285 VAL A N 1
ATOM 2272 C CA . VAL A 1 285 ? 19.841 13.437 -26.133 1.00 62.44 285 VAL A CA 1
ATOM 2273 C C . VAL A 1 285 ? 18.523 13.998 -26.686 1.00 62.44 285 VAL A C 1
ATOM 2275 O O . VAL A 1 285 ? 18.370 15.223 -26.782 1.00 62.44 285 VAL A O 1
ATOM 2278 N N . PRO A 1 286 ? 17.547 13.140 -27.025 1.00 65.69 286 PRO A N 1
ATOM 2279 C CA . PRO A 1 286 ? 16.256 13.578 -27.514 1.00 65.69 286 PRO A CA 1
ATOM 2280 C C . PRO A 1 286 ? 15.570 14.421 -26.453 1.00 65.69 286 PRO A C 1
ATOM 2282 O O . PRO A 1 286 ? 15.608 14.101 -25.263 1.00 65.69 286 PRO A O 1
ATOM 2285 N N . LYS A 1 287 ? 14.915 15.499 -26.894 1.00 62.78 287 LYS A N 1
ATOM 2286 C CA . LYS A 1 287 ? 14.382 16.482 -25.956 1.00 62.78 287 LYS A CA 1
ATOM 2287 C C . LYS A 1 287 ? 13.332 15.904 -25.015 1.00 62.78 287 LYS A C 1
ATOM 2289 O O . LYS A 1 287 ? 13.247 16.346 -23.893 1.00 62.78 287 LYS A O 1
ATOM 2294 N N . GLU A 1 288 ? 12.524 14.934 -25.409 1.00 71.06 288 GLU A N 1
ATOM 2295 C CA . GLU A 1 288 ? 11.534 14.375 -24.487 1.00 71.06 288 GLU A CA 1
ATOM 2296 C C . GLU A 1 288 ? 11.378 12.880 -24.756 1.00 71.06 288 GLU A C 1
ATOM 2298 O O . GLU A 1 288 ? 11.279 12.457 -25.909 1.00 71.06 288 GLU A O 1
ATOM 2303 N N . LEU A 1 289 ? 11.368 12.074 -23.693 1.00 74.88 289 LEU A N 1
ATOM 2304 C CA . LEU A 1 289 ? 10.729 10.763 -23.725 1.00 74.88 289 LEU A CA 1
ATOM 2305 C C . LEU A 1 289 ? 9.247 11.029 -23.500 1.00 74.88 289 LEU A C 1
ATOM 2307 O O . LEU A 1 289 ? 8.884 11.537 -22.445 1.00 74.88 289 LEU A O 1
ATOM 2311 N N . PHE A 1 290 ? 8.406 10.707 -24.473 1.00 77.12 290 PHE A N 1
ATOM 2312 C CA . PHE A 1 290 ? 6.959 10.677 -24.305 1.00 77.12 290 PHE A CA 1
ATOM 2313 C C . PHE A 1 290 ? 6.476 9.343 -24.846 1.00 77.12 290 PHE A C 1
ATOM 2315 O O . PHE A 1 290 ? 6.427 9.143 -26.058 1.00 77.12 290 PHE A O 1
ATOM 2322 N N . GLN A 1 291 ? 6.151 8.423 -23.945 1.00 79.62 291 GLN A N 1
ATOM 2323 C CA . GLN A 1 291 ? 5.698 7.095 -24.316 1.00 79.62 291 GLN A CA 1
ATOM 2324 C C . GLN A 1 291 ? 4.340 6.803 -23.700 1.00 79.62 291 GLN A C 1
ATOM 2326 O O . GLN A 1 291 ? 4.149 6.885 -22.487 1.00 79.62 291 GLN A O 1
ATOM 2331 N N . LYS A 1 292 ? 3.397 6.401 -24.549 1.00 81.69 292 LYS A N 1
ATOM 2332 C CA . LYS A 1 292 ? 2.117 5.863 -24.107 1.00 81.69 292 LYS A CA 1
ATOM 2333 C C . LYS A 1 292 ? 2.272 4.365 -23.849 1.00 81.69 292 LYS A C 1
ATOM 2335 O O . LYS A 1 292 ? 2.690 3.625 -24.741 1.00 81.69 292 LYS A O 1
ATOM 2340 N N . VAL A 1 293 ? 1.929 3.939 -22.640 1.00 84.62 293 VAL A N 1
ATOM 2341 C CA . VAL A 1 293 ? 1.862 2.532 -22.233 1.00 84.62 293 VAL A CA 1
ATOM 2342 C C . VAL A 1 293 ? 0.394 2.171 -22.120 1.00 84.62 293 VAL A C 1
ATOM 2344 O O . VAL A 1 293 ? -0.305 2.731 -21.284 1.00 84.62 293 VAL A O 1
ATOM 2347 N N . ILE A 1 294 ? -0.096 1.298 -22.988 1.00 86.69 294 ILE A N 1
ATOM 2348 C CA . ILE A 1 294 ? -1.487 0.857 -23.022 1.00 86.69 294 ILE A CA 1
ATOM 2349 C C . ILE A 1 294 ? -1.660 -0.303 -22.038 1.00 86.69 294 ILE A C 1
ATOM 2351 O O . ILE A 1 294 ? -0.822 -1.187 -21.976 1.00 86.69 294 ILE A O 1
ATOM 2355 N N . ILE A 1 295 ? -2.750 -0.314 -21.280 1.00 88.19 295 ILE A N 1
ATOM 2356 C CA . ILE A 1 295 ? -3.163 -1.419 -20.413 1.00 88.19 295 ILE A CA 1
ATOM 2357 C C . ILE A 1 295 ? -4.270 -2.170 -21.158 1.00 88.19 295 ILE A C 1
ATOM 2359 O O . ILE A 1 295 ? -5.442 -1.781 -21.119 1.00 88.19 295 ILE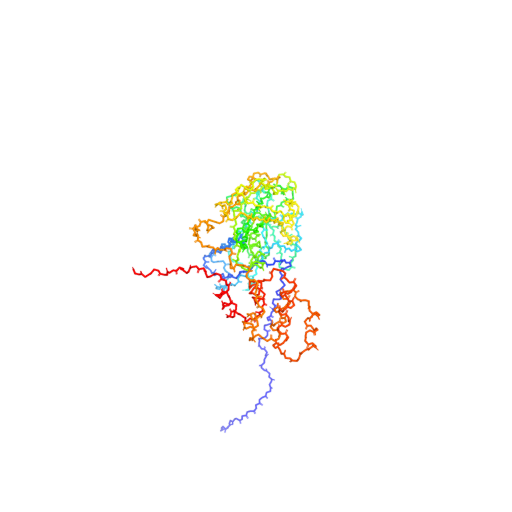 A O 1
ATOM 2363 N N . LYS A 1 296 ? -3.897 -3.202 -21.915 1.00 90.19 296 LYS A N 1
ATOM 2364 C CA . LYS A 1 296 ? -4.840 -4.108 -22.584 1.00 90.19 296 LYS A CA 1
ATOM 2365 C C . LYS A 1 296 ? -5.553 -4.971 -21.543 1.00 90.19 296 LYS A C 1
ATOM 2367 O O . LYS A 1 296 ? -5.008 -5.215 -20.476 1.00 90.19 296 LYS A O 1
ATOM 2372 N N . GLY A 1 297 ? -6.790 -5.375 -21.829 1.00 88.12 297 GLY A N 1
ATOM 2373 C CA . GLY A 1 297 ? -7.632 -6.112 -20.878 1.00 88.12 297 GLY A CA 1
ATOM 2374 C C . GLY A 1 297 ? -8.286 -5.247 -19.789 1.00 88.12 297 GLY A C 1
ATOM 2375 O O . GLY A 1 297 ? -8.987 -5.779 -18.932 1.00 88.12 297 GLY A O 1
ATOM 2376 N N . ALA A 1 298 ? -8.112 -3.916 -19.808 1.00 88.06 298 ALA A N 1
ATOM 2377 C CA . ALA A 1 298 ? -8.719 -2.989 -18.848 1.00 88.06 298 ALA A CA 1
ATOM 2378 C C . ALA A 1 298 ? -10.022 -2.340 -19.362 1.00 88.06 298 ALA A C 1
ATOM 2380 O O . ALA A 1 298 ? -10.092 -1.794 -20.466 1.00 88.06 298 ALA A O 1
ATOM 2381 N N . LYS A 1 299 ? -11.049 -2.320 -18.507 1.00 78.69 299 LYS A N 1
ATOM 2382 C CA . LYS A 1 299 ? -12.308 -1.592 -18.684 1.00 78.69 299 LYS A CA 1
ATOM 2383 C C . LYS A 1 299 ? -12.105 -0.173 -18.141 1.00 78.69 299 LYS A C 1
ATOM 2385 O O . LYS A 1 299 ? -12.176 0.026 -16.932 1.00 78.69 299 LYS A O 1
ATOM 2390 N N . GLN A 1 300 ? -11.920 0.798 -19.043 1.00 67.62 300 GLN A N 1
ATOM 2391 C CA . GLN A 1 300 ? -11.664 2.236 -18.779 1.00 67.62 300 GLN A CA 1
ATOM 2392 C C . GLN A 1 300 ? -10.196 2.592 -18.470 1.00 67.62 300 GLN A C 1
ATOM 2394 O O . GLN A 1 300 ? -9.442 1.765 -17.976 1.00 67.62 300 GLN A O 1
ATOM 2399 N N . CYS A 1 301 ? -9.810 3.833 -18.814 1.00 60.44 301 CYS A N 1
ATOM 2400 C CA . CYS A 1 301 ? -8.472 4.428 -18.641 1.00 60.44 301 CYS A CA 1
ATOM 2401 C C . CYS A 1 301 ? -7.311 3.457 -18.930 1.00 60.44 301 CYS A C 1
ATOM 2403 O O . CYS A 1 301 ? -6.517 3.091 -18.065 1.00 60.44 301 CYS A O 1
ATOM 2405 N N . ASN A 1 302 ? -7.222 3.042 -20.192 1.00 72.94 302 ASN A N 1
ATOM 2406 C CA . ASN A 1 302 ? -6.338 1.978 -20.652 1.00 72.94 302 ASN A CA 1
ATOM 2407 C C . ASN A 1 302 ? -4.927 2.458 -21.000 1.00 72.94 302 ASN A C 1
ATOM 2409 O O . ASN A 1 302 ? -4.303 1.865 -21.873 1.00 72.94 302 ASN A O 1
ATOM 2413 N N . PHE A 1 303 ? -4.431 3.554 -20.424 1.00 78.31 303 PHE A N 1
ATOM 2414 C CA . PHE A 1 303 ? -3.047 3.937 -20.665 1.00 78.31 303 PHE A CA 1
ATOM 2415 C C . PHE A 1 303 ? -2.427 4.773 -19.554 1.00 78.31 303 PHE A C 1
ATOM 2417 O O . PHE A 1 303 ? -3.104 5.477 -18.810 1.00 78.31 303 PHE A O 1
ATOM 2424 N N . LEU A 1 304 ? -1.104 4.720 -19.512 1.00 79.81 304 LEU A N 1
ATOM 2425 C CA . LEU A 1 304 ? -0.230 5.570 -18.729 1.00 79.81 304 LEU A CA 1
ATOM 2426 C C . LEU A 1 304 ? 0.678 6.346 -19.682 1.00 79.81 304 LEU A C 1
ATOM 2428 O O . LEU A 1 304 ? 1.009 5.868 -20.769 1.00 79.81 304 LEU A O 1
ATOM 2432 N N . THR A 1 305 ? 1.109 7.528 -19.260 1.00 76.56 305 THR A N 1
ATOM 2433 C CA . THR A 1 305 ? 2.094 8.310 -20.007 1.00 76.56 305 THR A CA 1
ATOM 2434 C C . THR A 1 305 ? 3.407 8.310 -19.247 1.00 76.56 305 THR A C 1
ATOM 2436 O O . THR A 1 305 ? 3.492 8.803 -18.127 1.00 76.56 305 THR A O 1
ATOM 2439 N N . VAL A 1 306 ? 4.445 7.775 -19.868 1.00 75.12 306 VAL A N 1
ATOM 2440 C CA . VAL A 1 306 ? 5.818 7.867 -19.393 1.00 75.12 306 VAL A CA 1
ATOM 2441 C C . VAL A 1 306 ? 6.440 9.113 -20.007 1.00 75.12 306 VAL A C 1
ATOM 2443 O O . VAL A 1 306 ? 6.541 9.217 -21.228 1.00 75.12 306 VAL A O 1
ATOM 2446 N N . THR A 1 307 ? 6.850 10.057 -19.163 1.00 72.62 307 THR A N 1
ATOM 2447 C CA . THR A 1 307 ? 7.565 11.262 -19.596 1.00 72.62 307 THR A CA 1
ATOM 2448 C C . THR A 1 307 ? 8.967 11.312 -19.004 1.00 72.62 307 THR A C 1
ATOM 2450 O O . THR A 1 307 ? 9.124 11.035 -17.812 1.00 72.62 307 THR A O 1
ATOM 2453 N N . SER A 1 308 ? 9.977 11.712 -19.783 1.00 66.06 308 SER A N 1
ATOM 2454 C CA . SER A 1 308 ? 11.302 12.020 -19.225 1.00 66.06 308 SER A CA 1
ATOM 2455 C C . SER A 1 308 ? 11.187 13.153 -18.202 1.00 66.06 308 SER A C 1
ATOM 2457 O O . SER A 1 308 ? 10.400 14.084 -18.407 1.00 66.06 308 SER A O 1
ATOM 2459 N N . PRO A 1 309 ? 11.993 13.148 -17.131 1.00 58.44 309 PRO A N 1
ATOM 2460 C CA . PRO A 1 309 ? 12.102 14.300 -16.249 1.00 58.44 309 PRO A CA 1
ATOM 2461 C C . PRO A 1 309 ? 12.523 15.547 -17.038 1.00 58.44 309 PRO A C 1
ATOM 2463 O O . PRO A 1 309 ? 13.506 15.527 -17.774 1.00 58.44 309 PRO A O 1
ATOM 2466 N N . THR A 1 310 ? 11.823 16.662 -16.837 1.00 49.50 310 THR A N 1
ATOM 2467 C CA . THR A 1 310 ? 12.057 17.951 -17.522 1.00 49.50 310 THR A CA 1
ATOM 2468 C C . THR A 1 310 ? 13.460 18.538 -17.271 1.00 49.50 310 THR A C 1
ATOM 2470 O O . THR A 1 310 ? 13.875 19.477 -17.943 1.00 49.50 310 THR A O 1
ATOM 2473 N N . GLN A 1 311 ? 14.218 17.987 -16.316 1.00 47.88 311 GLN A N 1
ATOM 2474 C CA . GLN A 1 311 ? 15.572 18.428 -15.962 1.00 47.88 311 GLN A CA 1
ATOM 2475 C C . GLN A 1 311 ? 16.683 17.894 -16.882 1.00 47.88 311 GLN A C 1
ATOM 2477 O O . GLN A 1 311 ? 17.808 18.372 -16.778 1.00 47.88 311 GLN A O 1
ATOM 2482 N N . CYS A 1 312 ? 16.403 16.982 -17.819 1.00 41.25 312 CYS A N 1
ATOM 2483 C CA . CYS A 1 312 ? 17.428 16.496 -18.756 1.00 41.25 312 CYS A CA 1
ATOM 2484 C C . CYS A 1 312 ? 17.796 17.508 -19.870 1.00 41.25 312 CYS A C 1
ATOM 2486 O O . CYS A 1 312 ? 18.651 17.206 -20.696 1.00 41.25 312 CYS A O 1
ATOM 2488 N N . LEU A 1 313 ? 17.166 18.695 -19.930 1.00 42.91 313 LEU A N 1
ATOM 2489 C CA . LEU A 1 313 ? 17.066 19.487 -21.174 1.00 42.91 313 LEU A CA 1
ATOM 2490 C C . LEU A 1 313 ? 17.688 20.875 -21.186 1.00 42.91 313 LEU A C 1
ATOM 2492 O O . LEU A 1 313 ? 17.546 21.613 -22.162 1.00 42.91 313 LEU A O 1
ATOM 2496 N N . THR A 1 314 ? 18.427 21.235 -20.150 1.00 34.25 314 THR A N 1
ATOM 2497 C CA . THR A 1 314 ? 19.252 22.445 -20.171 1.00 34.25 314 THR A CA 1
ATOM 2498 C C . THR A 1 314 ? 20.684 22.011 -19.892 1.00 34.25 314 THR A C 1
ATOM 2500 O O . THR A 1 314 ? 21.041 21.768 -18.748 1.00 34.25 314 THR A O 1
ATOM 2503 N N . SER A 1 315 ? 21.526 21.797 -20.902 1.00 31.64 315 SER A N 1
ATOM 2504 C CA . SER A 1 315 ? 22.162 22.880 -21.656 1.00 31.64 315 SER A CA 1
ATOM 2505 C C . SER A 1 315 ? 22.913 22.334 -22.884 1.00 31.64 315 SER A C 1
ATOM 2507 O O . SER A 1 315 ? 23.657 21.366 -22.734 1.00 31.64 315 SER A O 1
ATOM 2509 N N . PRO A 1 316 ? 22.883 23.016 -24.045 1.00 39.88 316 PRO A N 1
ATOM 2510 C CA . PRO A 1 316 ? 23.915 22.873 -25.059 1.00 39.88 316 PRO A CA 1
ATOM 2511 C C . PRO A 1 316 ? 25.141 23.664 -24.590 1.00 39.88 316 PRO A C 1
ATOM 2513 O O . PRO A 1 316 ? 25.234 24.878 -24.769 1.00 39.88 316 PRO A O 1
ATOM 2516 N N . ARG A 1 317 ? 26.089 22.996 -23.937 1.00 32.28 317 ARG A N 1
ATOM 2517 C CA . ARG A 1 317 ? 27.453 23.520 -23.855 1.00 32.28 317 ARG A CA 1
ATOM 2518 C C . ARG A 1 317 ? 28.372 22.489 -24.466 1.00 32.28 317 ARG A C 1
ATOM 2520 O O . ARG A 1 317 ? 28.583 21.427 -23.898 1.00 32.28 317 ARG A O 1
ATOM 2527 N N . SER A 1 318 ? 28.894 22.854 -25.631 1.00 37.44 318 SER A N 1
ATOM 2528 C CA . SER A 1 318 ? 30.099 22.303 -26.227 1.00 37.44 318 SER A CA 1
ATOM 2529 C C . SER A 1 318 ? 31.222 22.312 -25.189 1.00 37.44 318 SER A C 1
ATOM 2531 O O . SER A 1 318 ? 31.950 23.292 -25.031 1.00 37.44 318 SER A O 1
ATOM 2533 N N . VAL A 1 319 ? 31.321 21.231 -24.438 1.00 34.91 319 VAL A N 1
ATOM 2534 C CA . VAL A 1 319 ? 32.542 20.813 -23.776 1.00 34.91 319 VAL A CA 1
ATOM 2535 C C . VAL A 1 319 ? 32.648 19.345 -24.131 1.00 34.91 319 VAL A C 1
ATOM 2537 O O . VAL A 1 319 ? 31.717 18.590 -23.843 1.00 34.91 319 VAL A O 1
ATOM 2540 N N . ASP A 1 320 ? 33.734 18.985 -24.811 1.00 34.66 320 ASP A N 1
ATOM 2541 C CA . ASP A 1 320 ? 34.161 17.605 -25.050 1.00 34.66 320 ASP A CA 1
ATOM 2542 C C . ASP A 1 320 ? 33.927 16.772 -23.784 1.00 34.66 320 ASP A C 1
ATOM 2544 O O . ASP A 1 320 ? 34.689 16.830 -22.819 1.00 34.66 320 ASP A O 1
ATOM 2548 N N . SER A 1 321 ? 32.811 16.049 -23.754 1.00 36.53 321 SER A N 1
ATOM 2549 C CA . SER A 1 321 ? 32.334 15.294 -22.588 1.00 36.53 321 SER A CA 1
ATOM 2550 C C . SER A 1 321 ? 32.449 13.789 -22.806 1.00 36.53 321 SER A C 1
ATOM 2552 O O . SER A 1 321 ? 32.152 13.007 -21.908 1.00 36.53 321 SER A O 1
ATOM 2554 N N . THR A 1 322 ? 33.016 13.373 -23.940 1.00 35.25 322 THR A N 1
ATOM 2555 C CA . THR A 1 322 ? 33.418 11.990 -24.213 1.00 35.25 322 THR A CA 1
ATOM 2556 C C . THR A 1 322 ? 34.647 11.536 -23.413 1.00 35.25 322 THR A C 1
ATOM 2558 O O . THR A 1 322 ? 35.041 10.380 -23.531 1.00 35.25 322 THR A O 1
ATOM 2561 N N . VAL A 1 323 ? 35.261 12.383 -22.571 1.00 39.47 323 VAL A N 1
ATOM 2562 C CA . VAL A 1 323 ? 36.608 12.090 -22.036 1.00 39.47 323 VAL A CA 1
ATOM 2563 C C . VAL A 1 323 ? 36.671 11.639 -20.566 1.00 39.47 323 VAL A C 1
ATOM 2565 O O . VAL A 1 323 ? 37.683 11.059 -20.187 1.00 39.47 323 VAL A O 1
ATOM 2568 N N . PHE A 1 324 ? 35.640 11.791 -19.722 1.00 38.97 324 PHE A N 1
ATOM 2569 C CA . PHE A 1 324 ? 35.866 11.603 -18.269 1.00 38.97 324 PHE A CA 1
ATOM 2570 C C . PHE A 1 324 ? 35.078 10.507 -17.536 1.00 38.97 324 PHE A C 1
ATOM 2572 O O . PHE A 1 324 ? 35.488 10.135 -16.440 1.00 38.97 324 PHE A O 1
ATOM 2579 N N . PHE A 1 325 ? 34.035 9.902 -18.114 1.00 48.19 325 PHE A N 1
ATOM 2580 C CA . PHE A 1 325 ? 33.116 9.055 -17.323 1.00 48.19 325 PHE A CA 1
ATOM 2581 C C . PHE A 1 325 ? 33.334 7.541 -17.413 1.00 48.19 325 PHE A C 1
ATOM 2583 O O . PHE A 1 325 ? 32.570 6.773 -16.850 1.00 48.19 325 PHE A O 1
ATOM 2590 N N . ASN A 1 326 ? 34.434 7.112 -18.033 1.00 54.56 326 ASN A N 1
ATOM 2591 C CA . ASN A 1 326 ? 34.908 5.723 -18.037 1.00 54.56 326 ASN A CA 1
ATOM 2592 C C . ASN A 1 326 ? 36.441 5.671 -17.957 1.00 54.56 326 ASN A C 1
ATOM 2594 O O . ASN A 1 326 ? 37.088 4.861 -18.622 1.00 54.56 326 ASN A O 1
ATOM 2598 N N . VAL A 1 327 ? 37.065 6.568 -17.181 1.00 68.62 327 VAL A N 1
ATOM 2599 C CA . VAL A 1 327 ? 38.519 6.493 -16.996 1.00 68.62 327 VAL A CA 1
ATOM 2600 C C . VAL A 1 327 ? 38.817 5.252 -16.170 1.00 68.62 327 VAL A C 1
ATOM 2602 O O . VAL A 1 327 ? 38.602 5.226 -14.956 1.00 68.62 327 VAL A O 1
ATOM 2605 N N . LYS A 1 328 ? 39.313 4.220 -16.856 1.00 84.00 328 LYS A N 1
ATOM 2606 C CA . LYS A 1 328 ? 39.840 3.025 -16.214 1.00 84.00 328 LYS A CA 1
ATOM 2607 C C . LYS A 1 328 ? 40.940 3.457 -15.241 1.00 84.00 328 LYS A C 1
ATOM 2609 O O . LYS A 1 328 ? 41.936 4.035 -15.690 1.00 84.00 328 LYS A O 1
ATOM 2614 N N . PRO A 1 329 ? 40.763 3.238 -13.927 1.00 88.19 329 PRO A N 1
ATOM 2615 C CA . PRO A 1 329 ? 41.739 3.680 -12.952 1.00 88.19 329 PRO A CA 1
ATOM 2616 C C . PRO A 1 329 ? 43.077 2.988 -13.207 1.00 88.19 329 PRO A C 1
ATOM 2618 O O . PRO A 1 329 ? 43.126 1.791 -13.501 1.00 88.19 329 PRO A O 1
ATOM 2621 N N . LYS A 1 330 ? 44.183 3.728 -13.090 1.00 91.94 330 LYS A N 1
ATOM 2622 C CA . LYS A 1 330 ? 45.506 3.104 -13.094 1.00 91.94 330 LYS A CA 1
ATOM 2623 C C . LYS A 1 330 ? 45.749 2.484 -11.726 1.00 91.94 330 LYS A C 1
ATOM 2625 O O . LYS A 1 330 ? 45.354 3.034 -10.700 1.00 91.94 330 LYS A O 1
ATOM 2630 N N . LEU A 1 331 ? 46.471 1.370 -11.708 1.00 91.19 331 LEU A N 1
ATOM 2631 C CA . LEU A 1 331 ? 46.801 0.665 -10.471 1.00 91.19 331 LEU A CA 1
ATOM 2632 C C . LEU A 1 331 ? 47.536 1.552 -9.451 1.00 91.19 331 LEU A C 1
ATOM 2634 O O . LEU A 1 331 ? 47.286 1.447 -8.252 1.00 91.19 331 LEU A O 1
ATOM 2638 N N . ALA A 1 332 ? 48.404 2.448 -9.929 1.00 88.56 332 ALA A N 1
ATOM 2639 C CA . ALA A 1 332 ? 49.113 3.407 -9.086 1.00 88.56 332 ALA A CA 1
ATOM 2640 C C . ALA A 1 332 ? 48.156 4.387 -8.391 1.00 88.56 332 ALA A C 1
ATOM 2642 O O . ALA A 1 332 ? 48.310 4.644 -7.201 1.00 88.56 332 ALA A O 1
ATOM 2643 N N . ASP A 1 333 ? 47.141 4.878 -9.105 1.00 88.62 333 ASP A N 1
ATOM 2644 C CA . ASP A 1 333 ? 46.168 5.812 -8.542 1.00 88.62 333 ASP A CA 1
ATOM 2645 C C . ASP A 1 333 ? 45.307 5.104 -7.488 1.00 88.62 333 ASP A C 1
ATOM 2647 O O . ASP A 1 333 ? 45.180 5.596 -6.375 1.00 88.62 333 ASP A O 1
ATOM 2651 N N . LEU A 1 334 ? 44.816 3.891 -7.771 1.00 90.00 334 LEU A N 1
ATOM 2652 C CA . LEU A 1 334 ? 44.073 3.104 -6.775 1.00 90.00 334 LEU A CA 1
ATOM 2653 C C . LEU A 1 334 ? 44.907 2.814 -5.531 1.00 90.00 334 LEU A C 1
ATOM 2655 O O . LEU A 1 334 ? 44.407 2.913 -4.419 1.00 90.00 334 LEU A O 1
ATOM 2659 N N . SER A 1 335 ? 46.179 2.462 -5.711 1.00 88.56 335 SER A N 1
ATOM 2660 C CA . SER A 1 335 ? 47.059 2.135 -4.588 1.00 88.56 335 SER A CA 1
ATOM 2661 C C . SER A 1 335 ? 47.351 3.352 -3.712 1.00 88.56 335 SER A C 1
ATOM 2663 O O . SER A 1 335 ? 47.504 3.201 -2.504 1.00 88.56 335 SER A O 1
ATOM 2665 N N . ASN A 1 336 ? 47.403 4.546 -4.305 1.00 89.50 336 ASN A N 1
ATOM 2666 C CA . ASN A 1 336 ? 47.593 5.793 -3.573 1.00 89.50 336 ASN A CA 1
ATOM 2667 C C . ASN A 1 336 ? 46.314 6.216 -2.843 1.00 89.50 336 ASN A C 1
ATOM 2669 O O . ASN A 1 336 ? 46.366 6.510 -1.654 1.00 89.50 336 ASN A O 1
ATOM 2673 N N . GLU A 1 337 ? 45.167 6.219 -3.526 1.00 91.00 337 GLU A N 1
ATOM 2674 C CA . GLU A 1 337 ? 43.907 6.684 -2.932 1.00 91.00 337 GLU A CA 1
ATOM 2675 C C . GLU A 1 337 ? 43.333 5.706 -1.895 1.00 91.00 337 GLU A C 1
ATOM 2677 O O . GLU A 1 337 ? 42.635 6.115 -0.972 1.00 91.00 337 GLU A O 1
ATOM 2682 N N . LEU A 1 338 ? 43.610 4.407 -2.040 1.00 91.12 338 LEU A N 1
ATOM 2683 C CA . LEU A 1 338 ? 43.122 3.356 -1.142 1.00 91.12 338 LEU A CA 1
ATOM 2684 C C . LEU A 1 338 ? 44.178 2.900 -0.126 1.00 91.12 338 LEU A C 1
ATOM 2686 O O . LEU A 1 338 ? 43.918 1.973 0.638 1.00 91.12 338 LEU A O 1
ATOM 2690 N N . GLY A 1 339 ? 45.354 3.536 -0.103 1.00 85.25 339 GLY A N 1
ATOM 2691 C CA . GLY A 1 339 ? 46.509 3.106 0.693 1.00 85.25 339 GLY A CA 1
ATOM 2692 C C . GLY A 1 339 ? 46.270 3.048 2.203 1.00 85.25 339 GLY A C 1
ATOM 2693 O O . GLY A 1 339 ? 46.906 2.249 2.887 1.00 85.25 339 GLY A O 1
ATOM 2694 N N . ASP A 1 340 ? 45.313 3.829 2.705 1.00 85.50 340 ASP A N 1
ATOM 2695 C CA . ASP A 1 340 ? 44.947 3.870 4.124 1.00 85.50 340 ASP A CA 1
ATOM 2696 C C . ASP A 1 340 ? 43.918 2.794 4.525 1.00 85.50 340 ASP A C 1
ATOM 2698 O O . ASP A 1 340 ? 43.529 2.693 5.693 1.00 85.50 340 ASP A O 1
ATOM 2702 N N . LEU A 1 341 ? 43.438 1.981 3.577 1.00 88.44 341 LEU A N 1
ATOM 2703 C CA . LEU A 1 341 ? 42.497 0.902 3.863 1.00 88.44 341 LEU A CA 1
ATOM 2704 C C . LEU A 1 341 ? 43.189 -0.289 4.531 1.00 88.44 341 LEU A C 1
ATOM 2706 O O . LEU A 1 341 ? 44.270 -0.729 4.139 1.00 88.44 341 LEU A O 1
ATOM 2710 N N . THR A 1 342 ? 42.526 -0.866 5.534 1.00 89.94 342 THR A N 1
ATOM 2711 C CA . THR A 1 342 ? 43.002 -2.108 6.151 1.00 89.94 342 THR A CA 1
ATOM 2712 C C . THR A 1 342 ? 42.816 -3.284 5.192 1.00 89.94 342 THR A C 1
ATOM 2714 O O . THR A 1 342 ? 41.979 -3.243 4.291 1.00 89.94 342 THR A O 1
ATOM 2717 N N . TRP A 1 343 ? 43.537 -4.389 5.405 1.00 87.50 343 TRP A N 1
ATOM 2718 C CA . TRP A 1 343 ? 43.344 -5.591 4.583 1.00 87.50 343 TRP A CA 1
ATOM 2719 C C . TRP A 1 343 ? 41.892 -6.103 4.613 1.00 87.50 343 TRP A C 1
ATOM 2721 O O . TRP A 1 343 ? 41.370 -6.504 3.579 1.00 87.50 343 TRP A O 1
ATOM 2731 N N . ASN A 1 344 ? 41.202 -5.986 5.751 1.00 86.62 344 ASN A N 1
ATOM 2732 C CA . ASN A 1 344 ? 39.788 -6.357 5.871 1.00 86.62 344 ASN A CA 1
ATOM 2733 C C . ASN A 1 344 ? 38.870 -5.450 5.030 1.00 86.62 344 ASN A C 1
ATOM 2735 O O . ASN A 1 344 ? 37.896 -5.924 4.437 1.00 86.62 344 ASN A O 1
ATOM 2739 N N . ASP A 1 345 ? 39.183 -4.153 4.951 1.00 90.19 345 ASP A N 1
ATOM 2740 C CA . ASP A 1 345 ? 38.467 -3.211 4.084 1.00 90.19 345 ASP A CA 1
ATOM 2741 C C . ASP A 1 345 ? 38.694 -3.560 2.609 1.00 90.19 345 ASP A C 1
ATOM 2743 O O . ASP A 1 345 ? 37.750 -3.557 1.823 1.00 90.19 345 ASP A O 1
ATOM 2747 N N . ILE A 1 346 ? 39.927 -3.922 2.243 1.00 89.25 346 ILE A N 1
ATOM 2748 C CA . ILE A 1 346 ? 40.285 -4.337 0.884 1.00 89.25 346 ILE A CA 1
ATOM 2749 C C . ILE A 1 346 ? 39.633 -5.665 0.502 1.00 89.25 346 ILE A C 1
ATOM 2751 O O . ILE A 1 346 ? 39.155 -5.788 -0.619 1.00 89.25 346 ILE A O 1
ATOM 2755 N N . GLN A 1 347 ? 39.554 -6.642 1.407 1.00 88.19 347 GLN A N 1
ATOM 2756 C CA . GLN A 1 347 ? 38.817 -7.884 1.160 1.00 88.19 347 GLN A CA 1
ATOM 2757 C C . GLN A 1 347 ? 37.328 -7.604 0.944 1.00 88.19 347 GLN A C 1
ATOM 2759 O O . GLN A 1 347 ? 36.732 -8.124 0.004 1.00 88.19 347 GLN A O 1
ATOM 2764 N N . SER A 1 348 ? 36.742 -6.734 1.771 1.00 88.44 348 SER A N 1
ATOM 2765 C CA . SER A 1 348 ? 35.342 -6.324 1.628 1.00 88.44 348 SER A CA 1
ATOM 2766 C C . SER A 1 348 ? 35.106 -5.621 0.291 1.00 88.44 348 SER A C 1
ATOM 2768 O O . SER A 1 348 ? 34.170 -5.968 -0.424 1.00 88.44 348 SER A O 1
ATOM 2770 N N . LEU A 1 349 ? 35.987 -4.690 -0.082 1.00 90.94 349 LEU A N 1
ATOM 2771 C CA . LEU A 1 349 ? 35.960 -3.992 -1.366 1.00 90.94 349 LEU A CA 1
ATOM 2772 C C . LEU A 1 349 ? 36.104 -4.965 -2.544 1.00 90.94 349 LEU A C 1
ATOM 2774 O O . LEU A 1 349 ? 35.319 -4.916 -3.483 1.00 90.94 349 LEU A O 1
ATOM 2778 N N . ALA A 1 350 ? 37.076 -5.872 -2.484 1.00 89.75 350 ALA A N 1
ATOM 2779 C CA . ALA A 1 350 ? 37.360 -6.843 -3.532 1.00 89.75 350 ALA A CA 1
ATOM 2780 C C . ALA A 1 350 ? 36.183 -7.793 -3.790 1.00 89.75 350 ALA A C 1
ATOM 2782 O O . ALA A 1 350 ? 35.872 -8.073 -4.943 1.00 89.75 350 ALA A O 1
ATOM 2783 N N . VAL A 1 351 ? 35.489 -8.234 -2.736 1.00 87.56 351 VAL A N 1
ATOM 2784 C CA . VAL A 1 351 ? 34.266 -9.041 -2.871 1.00 87.56 351 VAL A CA 1
ATOM 2785 C C . VAL A 1 351 ? 33.152 -8.246 -3.562 1.00 87.56 351 VAL A C 1
ATOM 2787 O O . VAL A 1 351 ? 32.438 -8.797 -4.394 1.00 87.56 351 VAL A O 1
ATOM 2790 N N . GLN A 1 352 ? 33.013 -6.947 -3.270 1.00 88.00 352 GLN A N 1
ATOM 2791 C CA . GLN A 1 352 ? 32.039 -6.082 -3.956 1.00 88.00 352 GLN A CA 1
ATOM 2792 C C . GLN A 1 352 ? 32.417 -5.786 -5.414 1.00 88.00 352 GLN A C 1
ATOM 2794 O O . GLN A 1 352 ? 31.537 -5.509 -6.222 1.00 88.00 352 GLN A O 1
ATOM 2799 N N . LEU A 1 353 ? 33.706 -5.866 -5.746 1.00 90.00 353 LEU A N 1
ATOM 2800 C CA . LEU A 1 353 ? 34.236 -5.793 -7.110 1.00 90.00 353 LEU A CA 1
ATOM 2801 C C . LEU A 1 353 ? 34.266 -7.163 -7.812 1.00 90.00 353 LEU A C 1
ATOM 2803 O O . LEU A 1 353 ? 34.935 -7.312 -8.832 1.00 90.00 353 LEU A O 1
ATOM 2807 N N . GLU A 1 354 ? 33.558 -8.156 -7.264 1.00 89.94 354 GLU A N 1
ATOM 2808 C CA . GLU A 1 354 ? 33.391 -9.497 -7.839 1.00 89.94 354 GLU A CA 1
ATOM 2809 C C . GLU A 1 354 ? 34.706 -10.285 -8.005 1.00 89.94 354 GLU A C 1
ATOM 2811 O O . GLU A 1 354 ? 34.810 -11.197 -8.827 1.00 89.94 354 GLU A O 1
ATOM 2816 N N . ILE A 1 355 ? 35.724 -9.980 -7.193 1.00 90.00 355 ILE A N 1
ATOM 2817 C CA . ILE A 1 355 ? 36.920 -10.822 -7.093 1.00 90.00 355 ILE A CA 1
ATOM 2818 C C . ILE A 1 355 ? 36.574 -12.074 -6.281 1.00 90.00 355 ILE A C 1
ATOM 2820 O O . ILE A 1 355 ? 36.055 -11.986 -5.166 1.00 90.00 355 ILE A O 1
ATOM 2824 N N . ASP A 1 356 ? 36.899 -13.248 -6.826 1.00 85.81 356 ASP A N 1
ATOM 2825 C CA . ASP A 1 356 ? 36.627 -14.531 -6.178 1.00 85.81 356 ASP A CA 1
ATOM 2826 C C . ASP A 1 356 ? 37.340 -14.640 -4.820 1.00 85.81 356 ASP A C 1
ATOM 2828 O O . ASP A 1 356 ? 38.537 -14.368 -4.681 1.00 85.81 356 ASP A O 1
ATOM 2832 N N . PHE A 1 357 ? 36.609 -15.093 -3.802 1.00 84.06 357 PHE A N 1
ATOM 2833 C CA . PHE A 1 357 ? 37.130 -15.188 -2.440 1.00 84.06 357 PHE A CA 1
ATOM 2834 C C . PHE A 1 357 ? 38.341 -16.133 -2.328 1.00 84.06 357 PHE A C 1
ATOM 2836 O O . PHE A 1 357 ? 39.270 -15.864 -1.565 1.00 84.06 357 PHE A O 1
ATOM 2843 N N . ASN A 1 358 ? 38.401 -17.205 -3.127 1.00 83.56 358 ASN A N 1
ATOM 2844 C CA . ASN A 1 358 ? 39.551 -18.112 -3.133 1.00 83.56 358 ASN A CA 1
ATOM 2845 C C . ASN A 1 358 ? 40.798 -17.455 -3.737 1.00 83.56 358 ASN A C 1
ATOM 2847 O O . ASN A 1 358 ? 41.918 -17.843 -3.401 1.00 83.56 358 ASN A O 1
ATOM 2851 N N . GLU A 1 359 ? 40.644 -16.466 -4.620 1.00 86.31 359 GLU A N 1
ATOM 2852 C CA . GLU A 1 359 ? 41.771 -15.663 -5.102 1.00 86.31 359 GLU A CA 1
ATOM 2853 C C . GLU A 1 359 ? 42.304 -14.729 -4.019 1.00 86.31 359 GLU A C 1
ATOM 2855 O O . GLU A 1 359 ? 43.521 -14.604 -3.877 1.00 86.31 359 GLU A O 1
ATOM 2860 N N . LEU A 1 360 ? 41.424 -14.157 -3.195 1.00 87.44 360 LEU A N 1
ATOM 2861 C CA . LEU A 1 360 ? 41.829 -13.356 -2.039 1.00 87.44 360 LEU A CA 1
ATOM 2862 C C . LEU A 1 360 ? 42.587 -14.192 -1.000 1.00 87.44 360 LEU A C 1
ATOM 2864 O O . LEU A 1 360 ? 43.624 -13.747 -0.509 1.00 87.44 360 LEU A O 1
ATOM 2868 N N . LEU A 1 361 ? 42.150 -15.430 -0.741 1.00 84.50 361 LEU A N 1
ATOM 2869 C CA . LEU A 1 361 ? 42.876 -16.368 0.126 1.00 84.50 361 LEU A CA 1
ATOM 2870 C C . LEU A 1 361 ? 44.265 -16.725 -0.431 1.00 84.50 361 LEU A C 1
ATOM 2872 O O . LEU A 1 361 ? 45.238 -16.816 0.319 1.00 84.50 361 LEU A O 1
ATOM 2876 N N . LYS A 1 362 ? 44.390 -16.889 -1.756 1.00 88.75 362 LYS A N 1
ATOM 2877 C CA . LYS A 1 362 ? 45.691 -17.114 -2.410 1.00 88.75 362 LYS A CA 1
ATOM 2878 C C . LYS A 1 362 ? 46.609 -15.901 -2.281 1.00 88.75 362 LYS A C 1
ATOM 2880 O O . LYS A 1 362 ? 47.803 -16.087 -2.068 1.00 88.75 362 LYS A O 1
ATOM 2885 N N . ILE A 1 363 ? 46.081 -14.681 -2.407 1.00 86.81 363 ILE A N 1
ATOM 2886 C CA . ILE A 1 363 ? 46.858 -13.446 -2.218 1.00 86.81 363 ILE A CA 1
ATOM 2887 C C . ILE A 1 363 ? 47.371 -13.353 -0.779 1.00 86.81 363 ILE A C 1
ATOM 2889 O O . ILE A 1 363 ? 48.548 -13.060 -0.566 1.00 86.81 363 ILE A O 1
ATOM 2893 N N . GLU A 1 364 ? 46.509 -13.637 0.196 1.00 84.25 364 GLU A N 1
ATOM 2894 C CA . GLU A 1 364 ? 46.850 -13.597 1.617 1.00 84.25 364 GLU A CA 1
ATOM 2895 C C . GLU A 1 364 ? 47.969 -14.583 1.979 1.00 84.25 364 GLU A C 1
ATOM 2897 O O . GLU A 1 364 ? 48.889 -14.218 2.707 1.00 84.25 364 GLU A O 1
ATOM 2902 N N . GLY A 1 365 ? 47.951 -15.788 1.400 1.00 81.62 365 GLY A N 1
ATOM 2903 C CA . GLY A 1 365 ? 48.991 -16.800 1.611 1.00 81.62 365 GLY A CA 1
ATOM 2904 C C . GLY A 1 365 ? 50.309 -16.573 0.853 1.00 81.62 365 GLY A C 1
ATOM 2905 O O . GLY A 1 365 ? 51.253 -17.331 1.059 1.00 81.62 365 GLY A O 1
ATOM 2906 N N . GLN A 1 366 ? 50.395 -15.581 -0.042 1.00 78.81 366 GLN A N 1
ATOM 2907 C CA . GLN A 1 366 ? 51.558 -15.367 -0.923 1.00 78.81 366 GLN A CA 1
ATOM 2908 C C . GLN A 1 366 ? 52.444 -14.179 -0.535 1.00 78.81 366 GLN A C 1
ATOM 2910 O O . GLN A 1 366 ? 53.539 -14.035 -1.081 1.00 78.81 366 GLN A O 1
ATOM 2915 N N . THR A 1 367 ? 51.997 -13.297 0.359 1.00 75.56 367 THR A N 1
ATOM 2916 C CA . THR A 1 367 ? 52.796 -12.145 0.791 1.00 75.56 367 THR A CA 1
ATOM 2917 C C . THR A 1 367 ? 52.392 -11.669 2.183 1.00 75.56 367 THR A C 1
ATOM 2919 O O . THR A 1 367 ? 51.206 -11.587 2.492 1.00 75.56 367 THR A O 1
ATOM 2922 N N . ASP A 1 368 ? 53.371 -11.310 3.016 1.00 72.38 368 ASP A N 1
ATOM 2923 C CA . ASP A 1 368 ? 53.139 -10.841 4.392 1.00 72.38 368 ASP A CA 1
ATOM 2924 C C . ASP A 1 368 ? 52.898 -9.325 4.489 1.00 72.38 368 ASP A C 1
ATOM 2926 O O . ASP A 1 368 ? 52.522 -8.815 5.540 1.00 72.38 368 ASP A O 1
ATOM 2930 N N . GLN A 1 369 ? 53.106 -8.587 3.393 1.00 78.00 369 GLN A N 1
ATOM 2931 C CA . GLN A 1 369 ? 53.005 -7.126 3.354 1.00 78.00 369 GLN A CA 1
ATOM 2932 C C . GLN A 1 369 ? 51.595 -6.688 2.909 1.00 78.00 369 GLN A C 1
ATOM 2934 O O . GLN A 1 369 ? 51.214 -6.975 1.769 1.00 78.00 369 GLN A O 1
ATOM 2939 N N . PRO A 1 370 ? 50.822 -5.959 3.741 1.00 74.94 370 PRO A N 1
ATOM 2940 C CA . PRO A 1 370 ? 49.448 -5.551 3.419 1.00 74.94 370 PRO A CA 1
ATOM 2941 C C . PRO A 1 370 ? 49.318 -4.737 2.123 1.00 74.94 370 PRO A C 1
ATOM 2943 O O . PRO A 1 370 ? 48.389 -4.946 1.344 1.00 74.94 370 PRO A O 1
ATOM 2946 N N . THR A 1 371 ? 50.288 -3.866 1.847 1.00 76.25 371 THR A N 1
ATOM 2947 C CA . THR A 1 371 ? 50.348 -3.042 0.630 1.00 76.25 371 THR A CA 1
ATOM 2948 C C . THR A 1 371 ? 50.495 -3.890 -0.635 1.00 76.25 371 THR A C 1
ATOM 2950 O O . THR A 1 371 ? 49.826 -3.634 -1.635 1.00 76.25 371 THR A O 1
ATOM 2953 N N . ASN A 1 372 ? 51.287 -4.966 -0.579 1.00 83.75 372 ASN A N 1
ATOM 2954 C CA . ASN A 1 372 ? 51.439 -5.909 -1.689 1.00 83.75 372 ASN A CA 1
ATOM 2955 C C . ASN A 1 372 ? 50.161 -6.724 -1.927 1.00 83.75 372 ASN A C 1
ATOM 2957 O O . ASN A 1 372 ? 49.829 -7.019 -3.077 1.00 83.75 372 ASN A O 1
ATOM 2961 N N . ARG A 1 373 ? 49.429 -7.070 -0.857 1.00 86.12 373 ARG A N 1
ATOM 2962 C CA . ARG A 1 373 ? 48.138 -7.770 -0.965 1.00 86.12 373 ARG A CA 1
ATOM 2963 C C . ARG A 1 373 ? 47.095 -6.898 -1.657 1.00 86.12 373 ARG A C 1
ATOM 2965 O O . ARG A 1 373 ? 46.444 -7.355 -2.594 1.00 86.12 373 ARG A O 1
ATOM 2972 N N . MET A 1 374 ? 46.993 -5.633 -1.245 1.00 88.00 374 MET A N 1
ATOM 2973 C CA . MET A 1 374 ? 46.098 -4.652 -1.859 1.00 88.00 374 MET A CA 1
ATOM 2974 C C . MET A 1 374 ? 46.413 -4.444 -3.340 1.00 88.00 374 MET A C 1
ATOM 2976 O O . MET A 1 374 ? 45.534 -4.599 -4.185 1.00 88.00 374 MET A O 1
ATOM 2980 N N . HIS A 1 375 ? 47.677 -4.164 -3.660 1.00 89.25 375 HIS A N 1
ATOM 2981 C CA . HIS A 1 375 ? 48.120 -3.950 -5.035 1.00 89.25 375 HIS A CA 1
ATOM 2982 C C . HIS A 1 375 ? 47.784 -5.151 -5.931 1.00 89.25 375 HIS A C 1
ATOM 2984 O O . HIS A 1 375 ? 47.325 -4.994 -7.061 1.00 89.25 375 HIS A O 1
ATOM 2990 N N . ARG A 1 376 ? 47.952 -6.374 -5.415 1.00 89.38 376 ARG A N 1
ATOM 2991 C CA . ARG A 1 376 ? 47.648 -7.593 -6.166 1.00 89.38 376 ARG A CA 1
ATOM 2992 C C . ARG A 1 376 ? 46.150 -7.812 -6.370 1.00 89.38 376 ARG A C 1
ATOM 2994 O O . ARG A 1 376 ? 45.759 -8.173 -7.474 1.00 89.38 376 ARG A O 1
ATOM 3001 N N . ALA A 1 377 ? 45.325 -7.567 -5.352 1.00 90.88 377 ALA A N 1
ATOM 3002 C CA . ALA A 1 377 ? 43.871 -7.664 -5.474 1.00 90.88 377 ALA A CA 1
ATOM 3003 C C . ALA A 1 377 ? 43.332 -6.674 -6.521 1.00 90.88 377 ALA A C 1
ATOM 3005 O O . ALA A 1 377 ? 42.613 -7.065 -7.437 1.00 90.88 377 ALA A O 1
ATOM 3006 N N . LEU A 1 378 ? 43.752 -5.409 -6.449 1.00 92.62 378 LEU A N 1
ATOM 3007 C CA . LEU A 1 378 ? 43.314 -4.371 -7.383 1.00 92.62 378 LEU A CA 1
ATOM 3008 C C . LEU A 1 378 ? 43.788 -4.640 -8.818 1.00 92.62 378 LEU A C 1
ATOM 3010 O O . LEU A 1 378 ? 43.034 -4.402 -9.759 1.00 92.62 378 LEU A O 1
ATOM 3014 N N . ASN A 1 379 ? 44.996 -5.187 -9.000 1.00 93.31 379 ASN A N 1
ATOM 3015 C CA . ASN A 1 379 ? 45.481 -5.569 -10.326 1.00 93.31 379 ASN A CA 1
ATOM 3016 C C . ASN A 1 379 ? 44.652 -6.704 -10.945 1.00 93.31 379 ASN A C 1
ATOM 3018 O O . ASN A 1 379 ? 44.299 -6.624 -12.116 1.00 93.31 379 ASN A O 1
ATOM 3022 N N . ILE A 1 380 ? 44.295 -7.728 -10.158 1.00 92.06 380 ILE A N 1
ATOM 3023 C CA . ILE A 1 380 ? 43.438 -8.826 -10.636 1.00 92.06 380 ILE A CA 1
ATOM 3024 C C . ILE A 1 380 ? 42.085 -8.289 -11.109 1.00 92.06 380 ILE A C 1
ATOM 3026 O O . ILE A 1 380 ? 41.612 -8.681 -12.174 1.00 92.06 380 ILE A O 1
ATOM 3030 N N . TRP A 1 381 ? 41.474 -7.371 -10.356 1.00 94.50 381 TRP A N 1
ATOM 3031 C CA . TRP A 1 381 ? 40.222 -6.743 -10.778 1.00 94.50 381 TRP A CA 1
ATOM 3032 C C . TRP A 1 381 ? 40.382 -5.951 -12.081 1.00 94.50 381 TRP A C 1
ATOM 3034 O O . TRP A 1 381 ? 39.607 -6.152 -13.013 1.00 94.50 381 TRP A O 1
ATOM 3044 N N . LEU A 1 382 ? 41.421 -5.115 -12.192 1.00 92.62 382 LEU A N 1
ATOM 3045 C CA . LEU A 1 382 ? 41.693 -4.345 -13.411 1.00 92.62 382 LEU A CA 1
ATOM 3046 C C . LEU A 1 382 ? 41.925 -5.226 -14.648 1.00 92.62 382 LEU A C 1
ATOM 3048 O O . LEU A 1 382 ? 41.592 -4.807 -15.759 1.00 92.62 382 LEU A O 1
ATOM 3052 N N . GLU A 1 383 ? 42.520 -6.407 -14.484 1.00 91.69 383 GLU A N 1
ATOM 3053 C CA . GLU A 1 383 ? 42.746 -7.365 -15.573 1.00 91.69 383 GLU A CA 1
ATOM 3054 C C . GLU A 1 383 ? 41.463 -8.101 -15.974 1.00 91.69 383 GLU A C 1
ATOM 3056 O O . GLU A 1 383 ? 41.234 -8.325 -17.163 1.00 91.69 383 GLU A O 1
ATOM 3061 N N . LYS A 1 384 ? 40.622 -8.463 -14.999 1.00 90.25 384 LYS A N 1
ATOM 3062 C CA . LYS A 1 384 ? 39.399 -9.243 -15.228 1.00 90.25 384 LYS A CA 1
ATOM 3063 C C . LYS A 1 384 ? 38.213 -8.417 -15.701 1.00 90.25 384 LYS A C 1
ATOM 3065 O O . LYS A 1 384 ? 37.388 -8.935 -16.448 1.00 90.25 384 LYS A O 1
ATOM 3070 N N . ASP A 1 385 ? 38.114 -7.166 -15.268 1.00 86.88 385 ASP A N 1
ATOM 3071 C CA . ASP A 1 385 ? 36.991 -6.296 -15.594 1.00 86.88 385 ASP A CA 1
ATOM 3072 C C . ASP A 1 385 ? 37.366 -5.347 -16.752 1.00 86.88 385 ASP A C 1
ATOM 3074 O O . ASP A 1 385 ? 38.088 -4.356 -16.554 1.00 86.88 385 ASP A O 1
ATOM 3078 N N . PRO A 1 386 ? 36.890 -5.609 -17.989 1.00 83.12 386 PRO A N 1
ATOM 3079 C CA . PRO A 1 386 ? 37.142 -4.719 -19.122 1.00 83.12 386 PRO A CA 1
ATOM 3080 C C . PRO A 1 386 ? 36.491 -3.343 -18.924 1.00 83.12 386 PRO A C 1
ATOM 3082 O O . PRO A 1 386 ? 36.965 -2.365 -19.496 1.00 83.12 386 PRO A O 1
ATOM 3085 N N . ASN A 1 387 ? 35.475 -3.259 -18.060 1.00 84.38 387 ASN A N 1
ATOM 3086 C CA . ASN A 1 387 ? 34.714 -2.057 -17.742 1.00 84.38 387 ASN A CA 1
ATOM 3087 C C . ASN A 1 387 ? 35.086 -1.500 -16.356 1.00 84.38 387 ASN A C 1
ATOM 3089 O O . ASN A 1 387 ? 34.235 -0.917 -15.680 1.00 84.38 387 ASN A O 1
ATOM 3093 N N . ALA A 1 388 ? 36.311 -1.739 -15.878 1.00 88.00 388 ALA A N 1
ATOM 3094 C CA . ALA A 1 388 ? 36.786 -1.185 -14.614 1.00 88.00 388 ALA A CA 1
ATOM 3095 C C . ALA A 1 388 ? 36.761 0.354 -14.650 1.00 88.00 388 ALA A C 1
ATOM 3097 O O . ALA A 1 388 ? 37.295 0.962 -15.577 1.00 88.00 388 ALA A O 1
ATOM 3098 N N . SER A 1 389 ? 36.175 0.985 -13.630 1.00 89.88 389 SER A N 1
ATOM 3099 C CA . SER A 1 389 ? 36.021 2.443 -13.539 1.00 89.88 389 SER A CA 1
ATOM 3100 C C . SER A 1 389 ? 36.092 2.929 -12.087 1.00 89.88 389 SER A C 1
ATOM 3102 O O . SER A 1 389 ? 35.844 2.162 -11.153 1.00 89.88 389 SER A O 1
ATOM 3104 N N . TRP A 1 390 ? 36.404 4.213 -11.881 1.00 87.81 390 TRP A N 1
ATOM 3105 C CA . TRP A 1 390 ? 36.347 4.836 -10.549 1.00 87.81 390 TRP A CA 1
ATOM 3106 C C . TRP A 1 390 ? 34.943 4.797 -9.936 1.00 87.81 390 TRP A C 1
ATOM 3108 O O . TRP A 1 390 ? 34.811 4.669 -8.723 1.00 87.81 390 TRP A O 1
ATOM 3118 N N . GLU A 1 391 ? 33.896 4.827 -10.760 1.00 84.06 391 GLU A N 1
ATOM 3119 C CA . GLU A 1 391 ? 32.514 4.692 -10.301 1.00 84.06 391 GLU A CA 1
ATOM 3120 C C . GLU A 1 391 ? 32.269 3.332 -9.633 1.00 84.06 391 GLU A C 1
ATOM 3122 O O . GLU A 1 391 ? 31.711 3.274 -8.538 1.00 84.06 391 GLU A O 1
ATOM 3127 N N . L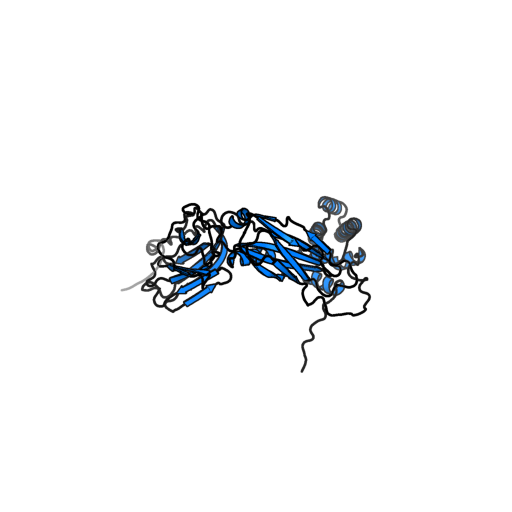YS A 1 392 ? 32.751 2.236 -10.236 1.00 89.75 392 LYS A N 1
ATOM 3128 C CA . LYS A 1 392 ? 32.655 0.899 -9.630 1.00 89.75 392 LYS A CA 1
ATOM 3129 C C . LYS A 1 392 ? 33.373 0.832 -8.285 1.00 89.75 392 LYS A C 1
ATOM 3131 O O . LYS A 1 392 ? 32.833 0.261 -7.343 1.00 89.75 392 LYS A O 1
ATOM 3136 N N . VAL A 1 393 ? 34.544 1.462 -8.173 1.00 91.31 393 VAL A N 1
ATOM 3137 C CA . VAL A 1 393 ? 35.299 1.541 -6.910 1.00 91.31 393 VAL A CA 1
ATOM 3138 C C . VAL A 1 393 ? 34.513 2.311 -5.853 1.00 91.31 393 VAL A C 1
ATOM 3140 O O . VAL A 1 393 ? 34.371 1.832 -4.733 1.00 91.31 393 VAL A O 1
ATOM 3143 N N . ILE A 1 394 ? 33.951 3.468 -6.205 1.00 88.12 394 ILE A N 1
ATOM 3144 C CA . ILE A 1 394 ? 33.159 4.305 -5.294 1.00 88.12 394 ILE A CA 1
ATOM 3145 C C . ILE A 1 394 ? 31.888 3.573 -4.837 1.00 88.12 394 ILE A C 1
ATOM 3147 O O . ILE A 1 394 ? 31.587 3.550 -3.644 1.00 88.12 394 ILE A O 1
ATOM 3151 N N . ASN A 1 395 ? 31.172 2.923 -5.757 1.00 84.12 395 ASN A N 1
ATOM 3152 C CA . ASN A 1 395 ? 29.962 2.156 -5.450 1.00 84.12 395 ASN A CA 1
ATOM 3153 C C . ASN A 1 395 ? 30.260 0.929 -4.578 1.00 84.12 395 ASN A C 1
ATOM 3155 O O . ASN A 1 395 ? 29.470 0.578 -3.700 1.00 84.12 395 ASN A O 1
ATOM 3159 N N . ALA A 1 396 ? 31.403 0.280 -4.799 1.00 89.62 396 ALA A N 1
ATOM 3160 C CA . ALA A 1 396 ? 31.858 -0.831 -3.977 1.00 89.62 396 ALA A CA 1
ATOM 3161 C C . ALA A 1 396 ? 32.295 -0.357 -2.576 1.00 89.62 396 ALA A C 1
ATOM 3163 O O . ALA A 1 396 ? 31.968 -1.010 -1.584 1.00 89.62 396 ALA A O 1
ATOM 3164 N N . LEU A 1 397 ? 32.945 0.810 -2.473 1.00 88.69 397 LEU A N 1
ATOM 3165 C CA . LEU A 1 397 ? 33.303 1.445 -1.200 1.00 88.69 397 LEU A CA 1
ATOM 3166 C C . LEU A 1 397 ? 32.083 1.891 -0.385 1.00 88.69 397 LEU A C 1
ATOM 3168 O O . LEU A 1 397 ? 32.133 1.774 0.834 1.00 88.69 397 LEU A O 1
ATOM 3172 N N . ASP A 1 398 ? 30.978 2.317 -1.013 1.00 83.81 398 ASP A N 1
ATOM 3173 C CA . ASP A 1 398 ? 29.712 2.671 -0.323 1.00 83.81 398 ASP A CA 1
ATOM 3174 C C . ASP A 1 398 ? 29.137 1.512 0.508 1.00 83.81 398 ASP A C 1
ATOM 3176 O O . ASP A 1 398 ? 28.359 1.698 1.445 1.00 83.81 398 ASP A O 1
ATOM 3180 N N . ARG A 1 399 ? 29.539 0.283 0.177 1.00 82.62 399 ARG A N 1
ATOM 3181 C CA . ARG A 1 399 ? 29.136 -0.938 0.878 1.00 82.62 399 ARG A CA 1
ATOM 3182 C C . ARG A 1 399 ? 30.129 -1.351 1.969 1.00 82.62 399 ARG A C 1
ATOM 3184 O O . ARG A 1 399 ? 29.831 -2.261 2.743 1.00 82.62 399 ARG A O 1
ATOM 3191 N N . VAL A 1 400 ? 31.277 -0.678 2.069 1.00 85.25 400 VAL A N 1
ATOM 3192 C CA . VAL A 1 400 ? 32.275 -0.852 3.133 1.00 85.25 400 VAL A CA 1
ATOM 3193 C C . VAL A 1 400 ? 32.008 0.182 4.233 1.00 85.25 400 VAL A C 1
ATOM 3195 O O . VAL A 1 400 ? 32.001 1.387 3.996 1.00 85.25 400 VAL A O 1
ATOM 3198 N N . LYS A 1 401 ? 31.764 -0.278 5.466 1.00 77.56 401 LYS A N 1
ATOM 3199 C CA . LYS A 1 401 ? 31.346 0.602 6.571 1.00 77.56 401 LYS A CA 1
ATOM 3200 C C . LYS A 1 401 ? 32.405 1.661 6.908 1.00 77.56 401 LYS A C 1
ATOM 3202 O O . LYS A 1 401 ? 33.581 1.343 7.061 1.00 77.56 401 LYS A O 1
ATOM 3207 N N . GLY A 1 402 ? 31.952 2.898 7.130 1.00 82.38 402 GLY A N 1
ATOM 3208 C CA . GLY A 1 402 ? 32.764 3.980 7.699 1.00 82.38 402 GLY A CA 1
ATOM 3209 C C . GLY A 1 402 ? 33.757 4.624 6.730 1.00 82.38 402 GLY A C 1
ATOM 3210 O O . GLY A 1 402 ? 34.777 5.147 7.175 1.00 82.38 402 GLY A O 1
ATOM 3211 N N . LYS A 1 403 ? 33.496 4.569 5.417 1.00 88.69 403 LYS A N 1
ATOM 3212 C CA . LYS A 1 403 ? 34.359 5.158 4.376 1.00 88.69 403 LYS A CA 1
ATOM 3213 C C . LYS A 1 403 ? 33.786 6.435 3.754 1.00 88.69 403 LYS A C 1
ATOM 3215 O O . LYS A 1 403 ? 34.277 6.871 2.721 1.00 88.69 403 LYS A O 1
ATOM 3220 N N . ASP A 1 404 ? 32.807 7.068 4.401 1.00 83.62 404 ASP A N 1
ATOM 3221 C CA . ASP A 1 404 ? 32.060 8.219 3.867 1.00 83.62 404 ASP A CA 1
ATOM 3222 C C . ASP A 1 404 ? 32.967 9.387 3.444 1.00 83.62 404 ASP A C 1
ATOM 3224 O O . ASP A 1 404 ? 32.778 9.970 2.379 1.00 83.62 404 ASP A O 1
ATOM 3228 N N . VAL A 1 405 ? 34.004 9.685 4.237 1.00 87.62 405 VAL A N 1
ATOM 3229 C CA . VAL A 1 405 ? 34.974 10.756 3.942 1.00 87.62 405 VAL A CA 1
ATOM 3230 C C . VAL A 1 405 ? 35.814 10.427 2.706 1.00 87.62 405 VAL A C 1
ATOM 3232 O O . VAL A 1 405 ? 35.978 11.271 1.832 1.00 87.62 405 VAL A O 1
ATOM 3235 N N . LEU A 1 406 ? 36.318 9.194 2.604 1.00 87.94 406 LEU A N 1
ATOM 3236 C CA . LEU A 1 406 ? 37.098 8.744 1.449 1.00 87.94 406 LEU A CA 1
ATOM 3237 C C . LEU A 1 406 ? 36.236 8.726 0.181 1.00 87.94 406 LEU A C 1
ATOM 3239 O O . LEU A 1 406 ? 36.667 9.196 -0.867 1.00 87.94 406 LEU A O 1
ATOM 3243 N N . ILE A 1 407 ? 35.003 8.228 0.292 1.00 85.94 407 ILE A N 1
ATOM 3244 C CA . ILE A 1 407 ? 34.022 8.220 -0.793 1.00 85.94 407 ILE A CA 1
ATOM 3245 C C . ILE A 1 407 ? 33.782 9.642 -1.287 1.00 85.94 407 ILE A C 1
ATOM 3247 O O . ILE A 1 407 ? 33.840 9.873 -2.490 1.00 85.94 407 ILE A O 1
ATOM 3251 N N . GLN A 1 408 ? 33.548 10.593 -0.382 1.00 82.44 408 GLN A N 1
ATOM 3252 C CA . GLN A 1 408 ? 33.332 11.982 -0.758 1.00 82.44 408 GLN A CA 1
ATOM 3253 C C . GLN A 1 408 ? 34.559 12.552 -1.481 1.00 82.44 408 GLN A C 1
ATOM 3255 O O . GLN A 1 408 ? 34.411 13.041 -2.594 1.00 82.44 408 GLN A O 1
ATOM 3260 N N . THR A 1 409 ? 35.772 12.377 -0.950 1.00 87.31 409 THR A N 1
ATOM 3261 C CA . THR A 1 409 ? 37.016 12.811 -1.616 1.00 87.31 409 THR A CA 1
ATOM 3262 C C . THR A 1 409 ? 37.159 12.229 -3.025 1.00 87.31 409 THR A C 1
ATOM 3264 O O . THR A 1 409 ? 37.489 12.945 -3.970 1.00 87.31 409 THR A O 1
ATOM 3267 N N . LEU A 1 410 ? 36.871 10.936 -3.198 1.00 85.75 410 LEU A N 1
ATOM 3268 C CA . LEU A 1 410 ? 36.933 10.276 -4.501 1.00 85.75 410 LEU A CA 1
ATOM 3269 C C . LEU A 1 410 ? 35.862 10.796 -5.464 1.00 85.75 410 LEU A C 1
ATOM 3271 O O . LEU A 1 410 ? 36.154 10.990 -6.643 1.00 85.75 410 LEU A O 1
ATOM 3275 N N . LYS A 1 411 ? 34.644 11.063 -4.979 1.00 83.06 411 LYS A N 1
ATOM 3276 C CA . LYS A 1 411 ? 33.579 11.685 -5.777 1.00 83.06 411 LYS A CA 1
ATOM 3277 C C . LYS A 1 411 ? 33.987 13.085 -6.222 1.00 83.06 411 LYS A C 1
ATOM 3279 O O . LYS A 1 411 ? 33.833 13.415 -7.386 1.00 83.06 411 LYS A O 1
ATOM 3284 N N . GLU A 1 412 ? 34.560 13.888 -5.336 1.00 81.25 412 GLU A N 1
ATOM 3285 C CA . GLU A 1 412 ? 34.984 15.249 -5.670 1.00 81.25 412 GLU A CA 1
ATOM 3286 C C . GLU A 1 412 ? 36.141 15.283 -6.675 1.00 81.25 412 GLU A C 1
ATOM 3288 O O . GLU A 1 412 ? 36.233 16.214 -7.476 1.00 81.25 412 GLU A O 1
ATOM 3293 N N . LYS A 1 413 ? 37.016 14.273 -6.627 1.00 81.81 413 LYS A N 1
ATOM 3294 C CA . LYS A 1 413 ? 38.223 14.182 -7.454 1.00 81.81 413 LYS A CA 1
ATOM 3295 C C . LYS A 1 413 ? 37.997 13.502 -8.804 1.00 81.81 413 LYS A C 1
ATOM 3297 O O . LYS A 1 413 ? 38.634 13.885 -9.783 1.00 81.81 413 LYS A O 1
ATOM 3302 N N . TYR A 1 414 ? 37.130 12.493 -8.855 1.00 79.94 414 TYR A N 1
ATOM 3303 C CA . TYR A 1 414 ? 36.970 11.614 -10.019 1.00 79.94 414 TYR A CA 1
ATOM 3304 C C . TYR A 1 414 ? 35.544 11.570 -10.586 1.00 79.94 414 TYR A C 1
ATOM 3306 O O . TYR A 1 414 ? 35.361 11.023 -11.672 1.00 79.94 414 TYR A O 1
ATOM 3314 N N . LEU A 1 415 ? 34.545 12.150 -9.907 1.00 68.62 415 LEU A N 1
ATOM 3315 C CA . LEU A 1 415 ? 33.190 12.340 -10.437 1.00 68.62 415 LEU A CA 1
ATOM 3316 C C . LEU A 1 415 ? 32.916 13.833 -10.696 1.00 68.62 415 LEU A C 1
ATOM 3318 O O . LEU A 1 415 ? 33.528 14.707 -10.081 1.00 68.62 415 LEU A O 1
ATOM 3322 N N . PRO A 1 416 ? 32.009 14.166 -11.628 1.00 56.06 416 PRO A N 1
ATOM 3323 C CA . PRO A 1 416 ? 31.728 15.554 -11.947 1.00 56.06 416 PRO A CA 1
ATOM 3324 C C . PRO A 1 416 ? 30.951 16.192 -10.791 1.00 56.06 416 PRO A C 1
ATOM 3326 O O . PRO A 1 416 ? 29.903 15.701 -10.368 1.00 56.06 416 PRO A O 1
ATOM 3329 N N . GLN A 1 417 ? 31.455 17.316 -10.291 1.00 49.84 417 GLN A N 1
ATOM 3330 C CA . GLN A 1 417 ? 30.741 18.149 -9.328 1.00 49.84 417 GLN A CA 1
ATOM 3331 C C . GLN A 1 417 ? 29.490 18.730 -9.998 1.00 49.84 417 GLN A C 1
ATOM 3333 O O . GLN A 1 417 ? 29.580 19.368 -11.050 1.00 49.84 417 GLN A O 1
ATOM 3338 N N . SER A 1 418 ? 28.319 18.542 -9.385 1.00 42.22 418 SER A N 1
ATOM 3339 C CA . SER A 1 418 ? 27.124 19.293 -9.783 1.00 42.22 418 SER A CA 1
ATOM 3340 C C . SER A 1 418 ? 27.369 20.783 -9.511 1.00 42.22 418 SER A C 1
ATOM 3342 O O . SER A 1 418 ? 27.858 21.112 -8.429 1.00 42.22 418 SER A O 1
ATOM 3344 N N . PRO A 1 419 ? 27.064 21.704 -10.444 1.00 40.38 419 PRO A N 1
ATOM 3345 C CA . PRO A 1 419 ? 27.262 23.126 -10.201 1.00 40.38 419 PRO A CA 1
ATOM 3346 C C . PRO A 1 419 ? 26.391 23.564 -9.019 1.00 40.38 419 PRO A C 1
ATOM 3348 O O . PRO A 1 419 ? 25.165 23.467 -9.060 1.00 40.38 419 PRO A O 1
ATOM 3351 N N . GLY A 1 420 ? 27.049 24.008 -7.947 1.00 37.00 420 GLY A N 1
ATOM 3352 C CA . GLY A 1 420 ? 26.391 24.494 -6.744 1.00 37.00 420 GLY A CA 1
ATOM 3353 C C . GLY A 1 420 ? 25.457 25.661 -7.057 1.00 37.00 420 GLY A C 1
ATOM 3354 O O . GLY A 1 420 ? 25.840 26.616 -7.733 1.00 37.00 420 GLY A O 1
ATOM 3355 N N . LEU A 1 421 ? 24.236 25.584 -6.526 1.00 40.44 421 LEU A N 1
ATOM 3356 C CA . LEU A 1 421 ? 23.379 26.742 -6.298 1.00 40.44 421 LEU A CA 1
ATOM 3357 C C . LEU A 1 421 ? 24.181 27.758 -5.476 1.00 40.44 421 LEU A C 1
ATOM 3359 O O . LEU A 1 421 ? 24.368 27.575 -4.273 1.00 40.44 421 LEU A O 1
ATOM 3363 N N . GLN A 1 422 ? 24.679 28.813 -6.120 1.00 33.75 422 GLN A N 1
ATOM 3364 C CA . GLN A 1 422 ? 25.130 29.987 -5.387 1.00 33.75 422 GLN A CA 1
ATOM 3365 C C . GLN A 1 422 ? 23.908 30.586 -4.692 1.00 33.75 422 GLN A C 1
ATOM 3367 O O . GLN A 1 422 ? 22.933 30.974 -5.337 1.00 33.75 422 GLN A O 1
ATOM 3372 N N . ALA A 1 423 ? 23.963 30.596 -3.361 1.00 40.75 423 ALA A N 1
ATOM 3373 C CA . ALA A 1 423 ? 23.084 31.393 -2.530 1.00 40.75 423 ALA A CA 1
ATOM 3374 C C . ALA A 1 423 ? 23.173 32.850 -3.000 1.00 40.75 423 ALA A C 1
ATOM 3376 O O . ALA A 1 423 ? 24.270 33.385 -3.153 1.00 40.75 423 ALA A O 1
ATOM 3377 N N . GLY A 1 424 ? 22.021 33.455 -3.287 1.00 32.66 424 GLY A N 1
ATOM 3378 C CA . GLY A 1 424 ? 21.949 34.863 -3.647 1.00 32.66 424 GLY A CA 1
ATOM 3379 C C . GLY A 1 424 ? 22.417 35.727 -2.481 1.00 32.66 424 GLY A C 1
ATOM 3380 O O . GLY A 1 424 ? 21.804 35.700 -1.415 1.00 32.66 424 GLY A O 1
ATOM 3381 N N . ASP A 1 425 ? 23.485 36.484 -2.708 1.00 35.72 425 ASP A N 1
ATOM 3382 C CA . ASP A 1 425 ? 23.825 37.657 -1.915 1.00 35.72 425 ASP A CA 1
ATOM 3383 C C . ASP A 1 425 ? 23.057 38.872 -2.462 1.00 35.72 425 ASP A C 1
ATOM 3385 O O . ASP A 1 425 ? 23.136 39.158 -3.655 1.00 35.72 425 ASP A O 1
ATOM 3389 N N . GLN A 1 426 ? 22.360 39.539 -1.531 1.00 35.12 426 GLN A N 1
ATOM 3390 C CA . GLN A 1 426 ? 21.918 40.949 -1.466 1.00 35.12 426 GLN A CA 1
ATOM 3391 C C . GLN A 1 426 ? 21.107 41.572 -2.611 1.00 35.12 426 GLN A C 1
ATOM 3393 O O . GLN A 1 426 ? 21.632 41.774 -3.726 1.00 35.12 426 GLN A O 1
#

InterPro domains:
  IPR000488 Death domain [PS50017] (345-406)
  IPR000906 ZU5 domain [PF00791] (40-121)
  IPR011029 Death-like domain superfamily [G3DSA:1.10.533.10] (328-410)

pLDDT: mean 78.51, std 18.44, range [27.48, 95.38]

Foldseek 3Di:
DDDDDDDDDDDDPDPDDPPPPPPPPCPDPQFDFPDKDKDKDAQDWDWDDDQLQQKIKTDHHQFADPPDGIKIKMKTWGWAGPADEPQPWFFFFIKIFIDIPDDDWTPFWMKMKTAGQFAPVQQVQKFKWFDARPDSYIDTDPDWDGDNVRNIIIDTHRDTGMMGMTGNPVRLQRGKKKWWWKWFDDDAFKIKIKIFIAGPGSNVVSVVVVVVCVVDVPRMDTFDMDMWTFQDQKKFWDWPPDQDDAKDKDWPDGRMDGPVVNSCGHHDDDIDMTMMIMGGPDPDDPQKRWIWIAIPRTDPPGTGTDIDPNVVHDDPDPDPPVPAFQPQDDLVRCLVLCVPPFLVLLLQLLVLLVNDNVVLVVLVVPDPDSSSSSSVSVVVSSVPDPRHGLVSSLVSSVRRPPCVVSSVVSCVVRNDDDPDDDDDDD